Protein AF-0000000080637101 (afdb_homodimer)

Radius of gyration: 24.41 Å; Cα contacts (8 Å, |Δi|>4): 1165; chains: 2; bounding box: 48×76×60 Å

Secondary structure (DSSP, 8-state):
--GGGEEEEEEEEEEEETTEEEEEEEEEEEETT-EEEEE--TTSSHHHHHHHHTTSS--SB--EEETTEEGGGS-HHHHHHHEEEE-SS----S--BHHHHHHGGGGGGS-TTPPP-HHHHHHHHHHHHHTT-GGGTTSBGGGS-HHHHHHHHHHHHHHT--SEEEEESTTTT--HHHHHHHHHHHHHHHHHHT-EEEEE-S-HHHHHHH-SEEEEEETTEEEEEE-HHHH--HHHHHHHHS--EEEEE-TTT--EEEEEPPPTT-/--GGGEEEEEEEEEEEETTEEEEEEEEEEEETT-EEEEE--TTSSHHHHHHHHTTSS--SSS-EEETTEEGGGS-HHHHHHHEEEE-SS----S--BHHHHHHGGGGGGS-TTPPP-HHHHHHHHHHHHHTT-GGGTTSBGGGS-HHHHHHHHHHHHHHT--SEEEEESTTTT--HHHHHHHHHHHHHHHHHHT-EEEEE-S-HHHHHHH-SEEEEEETTEEEEEE-HHHH--HHHHHHHHS--EEEEE-TTT--EEEEEPPPTT-

Solvent-accessible surface area (backbone atoms only — not comparable to full-atom values): 27540 Å² total; per-residue (Å²): 124,71,77,90,41,42,32,34,39,32,45,44,29,24,35,62,60,86,94,40,74,33,30,54,52,30,67,50,71,28,32,54,32,30,36,32,23,35,37,45,39,84,82,15,29,67,65,58,56,55,34,37,72,71,58,76,36,82,52,76,41,81,38,43,27,48,69,78,36,51,51,88,79,46,52,72,52,57,45,45,38,35,40,21,70,40,60,61,74,83,81,73,94,58,79,41,31,43,46,58,54,19,47,56,26,38,51,55,76,44,54,99,84,47,72,84,46,74,64,51,54,47,34,35,49,52,22,24,52,70,58,68,43,53,92,53,25,79,43,35,60,88,74,52,54,72,68,54,47,52,36,43,52,49,17,12,31,50,24,29,59,29,46,28,37,39,27,35,31,74,46,66,98,47,37,64,28,53,31,45,48,53,51,39,48,51,49,46,47,16,55,76,68,42,18,11,26,46,31,35,41,75,49,65,50,59,38,32,66,62,27,60,29,37,38,31,28,48,80,11,26,72,76,46,72,34,38,36,72,72,55,64,37,47,67,54,44,28,70,56,44,67,30,55,47,46,72,44,64,35,90,83,83,55,40,44,34,67,45,76,52,77,49,94,82,115,124,70,76,90,42,43,33,33,38,34,39,43,31,21,36,62,61,84,94,40,74,34,30,54,52,30,68,50,70,27,32,53,31,30,37,32,24,36,39,47,39,84,80,14,29,64,67,58,55,56,36,38,72,71,60,75,38,81,58,77,42,60,52,48,24,49,66,79,36,50,52,89,80,46,51,70,54,58,42,45,38,37,40,21,71,39,62,64,75,85,81,72,95,58,79,41,30,43,46,58,55,18,47,55,27,39,50,55,76,44,54,99,84,46,72,85,48,73,65,50,54,47,34,33,50,50,22,24,51,70,58,68,43,54,90,53,24,80,42,35,59,88,74,52,54,72,68,55,48,51,37,43,52,49,17,12,30,51,24,30,58,30,46,26,38,38,28,35,33,74,46,67,97,47,37,64,30,52,30,44,49,52,53,39,48,51,48,46,47,16,54,75,69,43,18,10,27,45,32,38,41,77,49,65,50,61,38,30,65,63,27,59,29,36,38,32,28,47,80,10,26,70,76,46,71,35,37,36,73,71,55,65,37,48,68,53,43,28,69,56,46,68,29,54,47,46,74,42,63,36,90,82,81,54,40,43,35,69,46,76,54,77,48,96,82,115

Foldseek 3Di:
DPPQFWFKWDFQWWDDDPPATQAGGAIDIWGFLFEEEEDFDPSLCQVVVLCCLLVVDPTPDFDMDGSRHGPVVDDNLRSLLAEFEAAPDDDDPDFDFLLVLLLVLCVSVADPPRDDDPLLVVLSCVLCVLLPCNVRRRGTLVPDDPLSNLSSSSSSSSSSVHQEYEEEASCPPHDPVSSLSSLVSVSVSSNVSRHIYYYYHPDLQSCQVRGQKYFYGGSNYTPDIGGQVVCQDQVNCCVRPVWGWDWDQDPPPRTIDIDTDDDPPD/DPPQFWQKWDFQWWDDDPPATQAGGAIDIWGFLFEEEEDFDPSLCQVVVLCVLLVVDPTPDDAIDGSRHGPVVDDNLRSLLAEFEAAPDDDDPDFDFLLVLLLVLCVSVADPPRDQDPLLVVLSCVLCVLLPCNVRRRGTPVPDDPLSNLSSSSSSSSSSVHQEYEEEASCPPHDPVSSLSVLVSVSVCSNVSRHIYYYYHPDLQSCQVRGQKYFYGGSNYTPDIGGQVVCQDQVNCCVRPVWGWDWDQDPPPRTIDIDTDDDPPD

Nearest PDB structures (foldseek):
  4g1u-assembly1_D  TM=9.308E-01  e=8.105E-26  Yersinia pestis
  7lb8-assembly1_C  TM=9.296E-01  e=2.943E-20  Escherichia coli K-12
  6xgz-assembly2_C  TM=8.551E-01  e=2.776E-20  Escherichia coli LAU-EC10
  6xgz-assembly4_G  TM=8.607E-01  e=5.266E-20  Escherichia coli LAU-EC10
  6xgz-assembly3_E  TM=8.518E-01  e=2.534E-19  Escherichia coli LAU-EC10

Structure (mmCIF, N/CA/C/O backbone):
data_AF-0000000080637101-model_v1
#
loop_
_entity.id
_entity.type
_entity.pdbx_description
1 polymer 'ABC transporter related protein'
#
loop_
_atom_site.group_PDB
_atom_site.id
_atom_site.type_symbol
_atom_site.label_atom_id
_atom_site.label_alt_id
_atom_site.label_comp_id
_atom_site.label_asym_id
_atom_site.label_entity_id
_atom_site.label_seq_id
_atom_site.pdbx_PDB_ins_code
_atom_site.Cartn_x
_atom_site.Cartn_y
_atom_site.Cartn_z
_atom_site.occupancy
_atom_site.B_iso_or_equiv
_atom_site.auth_seq_id
_atom_site.auth_comp_id
_atom_site.auth_asym_id
_atom_site.auth_atom_id
_atom_site.pdbx_PDB_model_num
ATOM 1 N N . MET A 1 1 ? 16.172 -32.938 -4.277 1 41.53 1 MET A N 1
ATOM 2 C CA . MET A 1 1 ? 14.789 -32.5 -4.441 1 41.53 1 MET A CA 1
ATOM 3 C C . MET A 1 1 ? 14.156 -33.156 -5.668 1 41.53 1 MET A C 1
ATOM 5 O O . MET A 1 1 ? 14.781 -33.219 -6.727 1 41.53 1 MET A O 1
ATOM 9 N N . ALA A 1 2 ? 13.297 -33.938 -5.688 1 49.66 2 ALA A N 1
ATOM 10 C CA . ALA A 1 2 ? 12.859 -34.688 -6.871 1 49.66 2 ALA A CA 1
ATOM 11 C C . ALA A 1 2 ? 12.477 -33.719 -7.996 1 49.66 2 ALA A C 1
ATOM 13 O O . ALA A 1 2 ? 11.773 -32.719 -7.77 1 49.66 2 ALA A O 1
ATOM 14 N N . GLN A 1 3 ? 13.297 -33.5 -8.984 1 52.84 3 GLN A N 1
ATOM 15 C CA . GLN A 1 3 ? 13.125 -32.719 -10.203 1 52.84 3 GLN A CA 1
ATOM 16 C C . GLN A 1 3 ? 11.648 -32.562 -10.562 1 52.84 3 GLN A C 1
ATOM 18 O O . GLN A 1 3 ? 11.234 -31.531 -11.078 1 52.84 3 GLN A O 1
ATOM 23 N N . ASP A 1 4 ? 10.789 -33.562 -10.188 1 63.91 4 ASP A N 1
ATOM 24 C CA . ASP A 1 4 ? 9.406 -33.656 -10.641 1 63.91 4 ASP A CA 1
ATOM 25 C C . ASP A 1 4 ? 8.484 -32.75 -9.828 1 63.91 4 ASP A C 1
ATOM 27 O O . ASP A 1 4 ? 7.355 -32.5 -10.234 1 63.91 4 ASP A O 1
ATOM 31 N N . GLU A 1 5 ? 9.117 -31.906 -8.844 1 88.25 5 GLU A N 1
ATOM 32 C CA . GLU A 1 5 ? 8.227 -31.141 -7.969 1 88.25 5 GLU A CA 1
ATOM 33 C C . GLU A 1 5 ? 8.352 -29.641 -8.227 1 88.25 5 GLU A C 1
ATOM 35 O O . GLU A 1 5 ? 7.422 -28.891 -7.934 1 88.25 5 GLU A O 1
ATOM 40 N N . VAL A 1 6 ? 9.367 -29.297 -8.992 1 94.56 6 VAL A N 1
ATOM 41 C CA . VAL A 1 6 ? 9.609 -27.875 -9.25 1 94.56 6 VAL A CA 1
ATOM 42 C C . VAL A 1 6 ? 8.898 -27.453 -10.539 1 94.56 6 VAL A C 1
ATOM 44 O O . VAL A 1 6 ? 9.18 -28 -11.609 1 94.56 6 VAL A O 1
ATOM 47 N N . VAL A 1 7 ? 8.047 -26.516 -10.414 1 96 7 VAL A N 1
ATOM 48 C CA . VAL A 1 7 ? 7.254 -26.109 -11.578 1 96 7 VAL A CA 1
ATOM 49 C C . VAL A 1 7 ? 7.832 -24.844 -12.188 1 96 7 VAL A C 1
ATOM 51 O O . VAL A 1 7 ? 7.543 -24.516 -13.344 1 96 7 VAL A O 1
ATOM 54 N N . LEU A 1 8 ? 8.555 -24.109 -11.445 1 94.69 8 LEU A N 1
ATOM 55 C CA . LEU A 1 8 ? 9.273 -22.938 -11.93 1 94.69 8 LEU A CA 1
ATOM 56 C C . LEU A 1 8 ? 10.719 -22.938 -11.422 1 94.69 8 LEU A C 1
ATOM 58 O O . LEU A 1 8 ? 10.961 -23.141 -10.234 1 94.69 8 LEU A O 1
ATOM 62 N N . ARG A 1 9 ? 11.641 -22.781 -12.375 1 92.94 9 ARG A N 1
ATOM 63 C CA . ARG A 1 9 ? 13.055 -22.734 -12.016 1 92.94 9 ARG A CA 1
ATOM 64 C C . ARG A 1 9 ? 13.781 -21.625 -12.766 1 92.94 9 ARG A C 1
ATOM 66 O O . ARG A 1 9 ? 13.75 -21.594 -14 1 92.94 9 ARG A O 1
ATOM 73 N N . CYS A 1 10 ? 14.297 -20.703 -12.039 1 90.12 10 CYS A N 1
ATOM 74 C CA . CYS A 1 10 ? 15.172 -19.656 -12.562 1 90.12 10 CYS A CA 1
ATOM 75 C C . CYS A 1 10 ? 16.594 -19.812 -12.039 1 90.12 10 CYS A C 1
ATOM 77 O O . CYS A 1 10 ? 16.797 -19.938 -10.828 1 90.12 10 CYS A O 1
ATOM 79 N N . GLU A 1 11 ? 17.516 -19.844 -12.961 1 88.19 11 GLU A N 1
ATOM 80 C CA . GLU A 1 11 ? 18.922 -20 -12.578 1 88.19 11 GLU A CA 1
ATOM 81 C C . GLU A 1 11 ? 19.781 -18.891 -13.172 1 88.19 11 GLU A C 1
ATOM 83 O O . GLU A 1 11 ? 19.953 -18.812 -14.391 1 88.19 11 GLU A O 1
ATOM 88 N N . GLY A 1 12 ? 20.328 -18.141 -12.203 1 84.94 12 GLY A N 1
ATOM 89 C CA . GLY A 1 12 ? 21.281 -17.125 -12.633 1 84.94 12 GLY A CA 1
ATOM 90 C C . GLY A 1 12 ? 20.672 -16.109 -13.578 1 84.94 12 GLY A C 1
ATOM 91 O O . GLY A 1 12 ? 21.297 -15.734 -14.578 1 84.94 12 GLY A O 1
ATOM 92 N N . VAL A 1 13 ? 19.5 -15.742 -13.328 1 82.5 13 VAL A N 1
ATOM 93 C CA . VAL A 1 13 ? 18.797 -14.852 -14.242 1 82.5 13 VAL A CA 1
ATOM 94 C C . VAL A 1 13 ? 19.281 -13.422 -14.047 1 82.5 13 VAL A C 1
ATOM 96 O O . VAL A 1 13 ? 19.406 -12.953 -12.906 1 82.5 13 VAL A O 1
ATOM 99 N N . GLY A 1 14 ? 19.609 -12.82 -15.133 1 81.62 14 GLY A N 1
ATOM 100 C CA . GLY A 1 14 ? 20 -11.422 -15.133 1 81.62 14 GLY A CA 1
ATOM 101 C C . GLY A 1 14 ? 19.188 -10.57 -16.094 1 81.62 14 GLY A C 1
ATOM 102 O O . GLY A 1 14 ? 18.641 -11.078 -17.062 1 81.62 14 GLY A O 1
ATOM 103 N N . ALA A 1 15 ? 19.016 -9.367 -15.727 1 80.56 15 ALA A N 1
ATOM 104 C CA . ALA A 1 15 ? 18.281 -8.438 -16.594 1 80.56 15 ALA A CA 1
ATOM 105 C C . ALA A 1 15 ? 18.797 -7.012 -16.422 1 80.56 15 ALA A C 1
ATOM 107 O O . ALA A 1 15 ? 19.172 -6.613 -15.312 1 80.56 15 ALA A O 1
ATOM 108 N N . SER A 1 16 ? 18.875 -6.387 -17.531 1 78.62 16 SER A N 1
ATOM 109 C CA . SER A 1 16 ? 19.25 -4.977 -17.5 1 78.62 16 SER A CA 1
ATOM 110 C C . SER A 1 16 ? 18.141 -4.105 -18.109 1 78.62 16 SER A C 1
ATOM 112 O O . SER A 1 16 ? 17.438 -4.535 -19.016 1 78.62 16 SER A O 1
ATOM 114 N N . LEU A 1 17 ? 17.781 -3.049 -17.5 1 72 17 LEU A N 1
ATOM 115 C CA . LEU A 1 17 ? 16.953 -2 -18.062 1 72 17 LEU A CA 1
ATOM 116 C C . LEU A 1 17 ? 17.781 -0.781 -18.438 1 72 17 LEU A C 1
ATOM 118 O O . LEU A 1 17 ? 18.266 -0.063 -17.562 1 72 17 LEU A O 1
ATOM 122 N N . GLY A 1 18 ? 17.938 -0.542 -19.688 1 70.5 18 GLY A N 1
ATOM 123 C CA . GLY A 1 18 ? 18.906 0.451 -20.125 1 70.5 18 GLY A CA 1
ATOM 124 C C . GLY A 1 18 ? 20.328 0.139 -19.672 1 70.5 18 GLY A C 1
ATOM 125 O O . GLY A 1 18 ? 20.828 -0.954 -19.922 1 70.5 18 GLY A O 1
ATOM 126 N N . ASP A 1 19 ? 20.875 1.138 -18.984 1 72.94 19 ASP A N 1
ATOM 127 C CA . ASP A 1 19 ? 22.25 1.005 -18.547 1 72.94 19 ASP A CA 1
ATOM 128 C C . ASP A 1 19 ? 22.328 0.484 -17.109 1 72.94 19 ASP A C 1
ATOM 130 O O . ASP A 1 19 ? 23.422 0.335 -16.562 1 72.94 19 ASP A O 1
ATOM 134 N N . ARG A 1 20 ? 21.203 0.073 -16.625 1 78.06 20 ARG A N 1
ATOM 135 C CA . ARG A 1 20 ? 21.203 -0.319 -15.219 1 78.06 20 ARG A CA 1
ATOM 136 C C . ARG A 1 20 ? 20.891 -1.805 -15.07 1 78.06 20 ARG A C 1
ATOM 138 O O . ARG A 1 20 ? 19.906 -2.297 -15.625 1 78.06 20 ARG A O 1
ATOM 145 N N . ARG A 1 21 ? 21.812 -2.521 -14.422 1 81.62 21 ARG A N 1
ATOM 146 C CA . ARG A 1 21 ? 21.578 -3.92 -14.086 1 81.62 21 ARG A CA 1
ATOM 147 C C . ARG A 1 21 ? 20.531 -4.047 -12.977 1 81.62 21 ARG A C 1
ATOM 149 O O . ARG A 1 21 ? 20.75 -3.586 -11.852 1 81.62 21 ARG A O 1
ATOM 156 N N . VAL A 1 22 ? 19.391 -4.656 -13.312 1 82.88 22 VAL A N 1
ATOM 157 C CA . VAL A 1 22 ? 18.266 -4.703 -12.383 1 82.88 22 VAL A CA 1
ATOM 158 C C . VAL A 1 22 ? 18.234 -6.051 -11.672 1 82.88 22 VAL A C 1
ATOM 160 O O . VAL A 1 22 ? 17.828 -6.141 -10.508 1 82.88 22 VAL A O 1
ATOM 163 N N . LEU A 1 23 ? 18.641 -7.066 -12.367 1 85.88 23 LEU A N 1
ATOM 164 C CA . LEU A 1 23 ? 18.812 -8.391 -11.781 1 85.88 23 LEU A CA 1
ATOM 165 C C . LEU A 1 23 ? 20.203 -8.938 -12.062 1 85.88 23 LEU A C 1
ATOM 167 O O . LEU A 1 23 ? 20.719 -8.797 -13.172 1 85.88 23 LEU A O 1
ATOM 171 N N . ASP A 1 24 ? 20.812 -9.523 -11.039 1 87.75 24 ASP A N 1
ATOM 172 C CA . ASP A 1 24 ? 22.172 -10.031 -11.133 1 87.75 24 ASP A CA 1
ATOM 173 C C . ASP A 1 24 ? 22.25 -11.477 -10.641 1 87.75 24 ASP A C 1
ATOM 175 O O . ASP A 1 24 ? 22.5 -11.727 -9.461 1 87.75 24 ASP A O 1
ATOM 179 N N . ALA A 1 25 ? 22.078 -12.43 -11.602 1 85 25 ALA A N 1
ATOM 180 C CA . ALA A 1 25 ? 22.234 -13.867 -11.375 1 85 25 ALA A CA 1
ATOM 181 C C . ALA A 1 25 ? 21.281 -14.367 -10.289 1 85 25 ALA A C 1
ATOM 183 O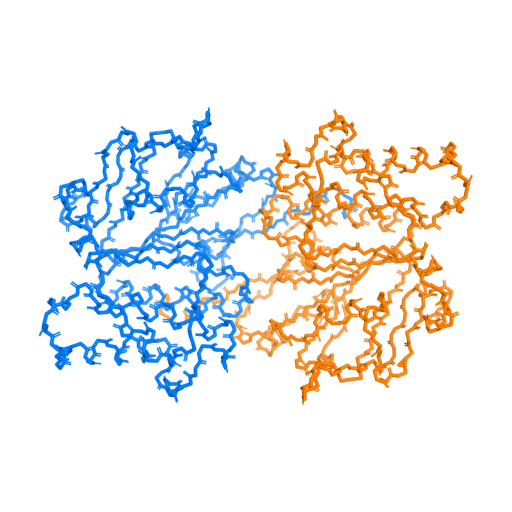 O . ALA A 1 25 ? 21.703 -15.023 -9.336 1 85 25 ALA A O 1
ATOM 184 N N . VAL A 1 26 ? 20.016 -14.008 -10.453 1 88.06 26 VAL A N 1
ATOM 185 C CA . VAL A 1 26 ? 19.031 -14.359 -9.453 1 88.06 26 VAL A CA 1
ATOM 186 C C . VAL A 1 26 ? 18.531 -15.789 -9.688 1 88.06 26 VAL A C 1
ATOM 188 O O . VAL A 1 26 ? 18.281 -16.172 -10.828 1 88.06 26 VAL A O 1
ATOM 191 N N . GLY A 1 27 ? 18.469 -16.594 -8.609 1 90.81 27 GLY A N 1
ATOM 192 C CA . GLY A 1 27 ? 17.906 -17.922 -8.641 1 90.81 27 GLY A CA 1
ATOM 193 C C . GLY A 1 27 ? 16.672 -18.078 -7.77 1 90.81 27 GLY A C 1
ATOM 194 O O . GLY A 1 27 ? 16.641 -17.609 -6.633 1 90.81 27 GLY A O 1
ATOM 195 N N . VAL A 1 28 ? 15.648 -18.594 -8.414 1 93 28 VAL A N 1
ATOM 196 C CA . VAL A 1 28 ? 14.414 -18.859 -7.676 1 93 28 VAL A CA 1
ATOM 197 C C . VAL A 1 28 ? 13.734 -20.109 -8.227 1 93 28 VAL A C 1
ATOM 199 O O . VAL A 1 28 ? 13.82 -20.391 -9.422 1 93 28 VAL A O 1
ATOM 202 N N . TRP A 1 29 ? 13.133 -20.844 -7.348 1 95.12 29 TRP A N 1
ATOM 203 C CA . TRP A 1 29 ? 12.344 -22 -7.773 1 95.12 29 TRP A CA 1
ATOM 204 C C . TRP A 1 29 ? 11.031 -22.078 -7 1 95.12 29 TRP A C 1
ATOM 206 O O . TRP A 1 29 ? 10.914 -21.516 -5.91 1 95.12 29 TRP A O 1
ATOM 216 N N . VAL A 1 30 ? 10.086 -22.688 -7.555 1 97.12 30 VAL A N 1
ATOM 217 C CA . VAL A 1 30 ? 8.773 -22.891 -6.953 1 97.12 30 VAL A CA 1
ATOM 218 C C . VAL A 1 30 ? 8.336 -24.344 -7.16 1 97.12 30 VAL A C 1
ATOM 220 O O . VAL A 1 30 ? 8.422 -24.875 -8.273 1 97.12 30 VAL A O 1
ATOM 223 N N . LYS A 1 31 ? 7.918 -25 -6.117 1 97.62 31 LYS A N 1
ATOM 224 C CA . LYS A 1 31 ? 7.391 -26.359 -6.195 1 97.62 31 LYS A CA 1
ATOM 225 C C . LYS A 1 31 ? 5.875 -26.344 -6.387 1 97.62 31 LYS A C 1
ATOM 227 O O . LYS A 1 31 ? 5.227 -25.328 -6.188 1 97.62 31 LYS A O 1
ATOM 232 N N . ARG A 1 32 ? 5.375 -27.5 -6.805 1 96.88 32 ARG A N 1
ATOM 233 C CA . ARG A 1 32 ? 3.93 -27.688 -6.875 1 96.88 32 ARG A CA 1
ATOM 234 C C . ARG A 1 32 ? 3.279 -27.438 -5.516 1 96.88 32 ARG A C 1
ATOM 236 O O . ARG A 1 32 ? 3.777 -27.891 -4.488 1 96.88 32 ARG A O 1
ATOM 243 N N . GLY A 1 33 ? 2.24 -26.578 -5.57 1 96.75 33 GLY A N 1
ATOM 244 C CA . GLY A 1 33 ? 1.458 -26.344 -4.371 1 96.75 33 GLY A CA 1
ATOM 245 C C . GLY A 1 33 ? 2.125 -25.375 -3.412 1 96.75 33 GLY A C 1
ATOM 246 O O . GLY A 1 33 ? 1.603 -25.109 -2.328 1 96.75 33 GLY A O 1
ATOM 247 N N . GLU A 1 34 ? 3.256 -24.844 -3.812 1 97.56 34 GLU A N 1
ATOM 248 C CA . GLU A 1 34 ? 4.039 -23.969 -2.951 1 97.56 34 GLU A CA 1
ATOM 249 C C . GLU A 1 34 ? 3.787 -22.5 -3.285 1 97.56 34 GLU A C 1
ATOM 251 O O . GLU A 1 34 ? 3.688 -22.125 -4.457 1 97.56 34 GLU A O 1
ATOM 256 N N . VAL A 1 35 ? 3.648 -21.688 -2.297 1 97.81 35 VAL A N 1
ATOM 257 C CA . VAL A 1 35 ? 3.609 -20.234 -2.467 1 97.81 35 VAL A CA 1
ATOM 258 C C . VAL A 1 35 ? 4.949 -19.625 -2.047 1 97.81 35 VAL A C 1
ATOM 260 O O . VAL A 1 35 ? 5.305 -19.656 -0.866 1 97.81 35 VAL A O 1
ATOM 263 N N . VAL A 1 36 ? 5.668 -19.125 -3.025 1 98.31 36 VAL A N 1
ATOM 264 C CA . VAL A 1 36 ? 6.93 -18.438 -2.764 1 98.31 36 VAL A CA 1
ATOM 265 C C . VAL A 1 36 ? 6.734 -16.922 -2.861 1 98.31 36 VAL A C 1
ATOM 267 O O . VAL A 1 36 ? 6.199 -16.422 -3.852 1 98.31 36 VAL A O 1
ATOM 270 N N . GLY A 1 37 ? 7.098 -16.234 -1.813 1 98.12 37 GLY A N 1
ATOM 271 C CA . GLY A 1 37 ? 7.016 -14.789 -1.797 1 98.12 37 GLY A CA 1
ATOM 272 C C . GLY A 1 37 ? 8.352 -14.109 -2.055 1 98.12 37 GLY A C 1
ATOM 273 O O . GLY A 1 37 ? 9.391 -14.586 -1.592 1 98.12 37 GLY A O 1
ATOM 274 N N . VAL A 1 38 ? 8.312 -13.062 -2.791 1 97.31 38 VAL A N 1
ATOM 275 C CA . VAL A 1 38 ? 9.492 -12.242 -3.031 1 97.31 38 VAL A CA 1
ATOM 276 C C . VAL A 1 38 ? 9.383 -10.938 -2.244 1 97.31 38 VAL A C 1
ATOM 278 O O . VAL A 1 38 ? 8.398 -10.203 -2.373 1 97.31 38 VAL A O 1
ATOM 281 N N . LEU A 1 39 ? 10.359 -10.68 -1.41 1 96.75 39 LEU A N 1
ATOM 282 C CA . LEU A 1 39 ? 10.453 -9.453 -0.632 1 96.75 39 LEU A CA 1
ATOM 283 C C . LEU A 1 39 ? 11.633 -8.609 -1.091 1 96.75 39 LEU A C 1
ATOM 285 O O . LEU A 1 39 ? 12.641 -9.148 -1.569 1 96.75 39 LEU A O 1
ATOM 289 N N . GLY A 1 40 ? 11.547 -7.391 -0.942 1 94.56 40 GLY A N 1
ATOM 290 C CA . GLY A 1 40 ? 12.602 -6.445 -1.282 1 94.56 40 GLY A CA 1
ATOM 291 C C . GLY A 1 40 ? 12.102 -5.02 -1.417 1 94.56 40 GLY A C 1
ATOM 292 O O . GLY A 1 40 ? 10.906 -4.789 -1.6 1 94.56 40 GLY A O 1
ATOM 293 N N . PRO A 1 41 ? 12.969 -4.098 -1.283 1 92.25 41 PRO A N 1
ATOM 294 C CA . PRO A 1 41 ? 12.578 -2.693 -1.426 1 92.25 41 PRO A CA 1
ATOM 295 C C . PRO A 1 41 ? 12.133 -2.346 -2.846 1 92.25 41 PRO A C 1
ATOM 297 O O . PRO A 1 41 ? 12.18 -3.197 -3.736 1 92.25 41 PRO A O 1
ATOM 300 N N . ASN A 1 42 ? 11.594 -1.156 -2.979 1 85.25 42 ASN A N 1
ATOM 301 C CA . ASN A 1 42 ? 11.234 -0.681 -4.312 1 85.25 42 ASN A CA 1
ATOM 302 C C . ASN A 1 42 ? 12.445 -0.652 -5.238 1 85.25 42 ASN A C 1
ATOM 304 O O . ASN A 1 42 ? 13.531 -0.245 -4.832 1 85.25 42 ASN A O 1
ATOM 308 N N . GLY A 1 43 ? 12.312 -1.126 -6.398 1 83.5 43 GLY A N 1
ATOM 309 C CA . GLY A 1 43 ? 13.391 -1.13 -7.371 1 83.5 43 GLY A CA 1
ATOM 310 C C . GLY A 1 43 ? 14.312 -2.328 -7.23 1 83.5 43 GLY A C 1
ATOM 311 O O . GLY A 1 43 ? 15.32 -2.432 -7.941 1 83.5 43 GLY A O 1
ATOM 312 N N . ALA A 1 44 ? 14 -3.238 -6.379 1 87.31 44 ALA A N 1
ATOM 313 C CA . ALA A 1 44 ? 14.875 -4.375 -6.113 1 87.31 44 ALA A CA 1
ATOM 314 C C . ALA A 1 44 ? 14.867 -5.359 -7.281 1 87.31 44 ALA A C 1
ATOM 316 O O . ALA A 1 44 ? 15.695 -6.266 -7.344 1 87.31 44 ALA A O 1
ATOM 317 N N . GLY A 1 45 ? 13.922 -5.238 -8.195 1 86.69 45 GLY A N 1
ATOM 318 C CA . GLY A 1 45 ? 13.852 -6.125 -9.344 1 86.69 45 GLY A CA 1
ATOM 319 C C . GLY A 1 45 ? 12.734 -7.148 -9.242 1 86.69 45 GLY A C 1
ATOM 320 O O . GLY A 1 45 ? 12.672 -8.094 -10.031 1 86.69 45 GLY A O 1
ATOM 321 N N . LYS A 1 46 ? 11.891 -6.996 -8.273 1 90.12 46 LYS A N 1
ATOM 322 C CA . LYS A 1 46 ? 10.836 -7.973 -8.023 1 90.12 46 LYS A CA 1
ATOM 323 C C . LYS A 1 46 ? 9.945 -8.156 -9.25 1 90.12 46 LYS A C 1
ATOM 325 O O . LYS A 1 46 ? 9.773 -9.273 -9.742 1 90.12 46 LYS A O 1
ATOM 330 N N . SER A 1 47 ? 9.406 -7.008 -9.805 1 86.31 47 SER A N 1
ATOM 331 C CA . SER A 1 47 ? 8.523 -7.059 -10.961 1 86.31 47 SER A CA 1
ATOM 332 C C . SER A 1 47 ? 9.273 -7.535 -12.203 1 86.31 47 SER A C 1
ATOM 334 O O . SER A 1 47 ? 8.719 -8.266 -13.023 1 86.31 47 SER A O 1
ATOM 336 N N . THR A 1 48 ? 10.516 -7.16 -12.336 1 84 48 THR A N 1
ATOM 337 C CA . THR A 1 48 ? 11.344 -7.582 -13.461 1 84 48 THR A CA 1
ATOM 338 C C . THR A 1 48 ? 11.523 -9.094 -13.469 1 84 48 THR A C 1
ATOM 340 O O . THR A 1 48 ? 11.469 -9.734 -14.523 1 84 48 THR A O 1
ATOM 343 N N . LEU A 1 49 ? 11.672 -9.617 -12.258 1 86.12 49 LEU A N 1
ATOM 344 C CA . LEU A 1 49 ? 11.82 -11.062 -12.125 1 86.12 49 LEU A CA 1
ATOM 345 C C . LEU A 1 49 ? 10.578 -11.789 -12.641 1 86.12 49 LEU A C 1
ATOM 347 O O . LEU A 1 49 ? 10.688 -12.75 -13.398 1 86.12 49 LEU A O 1
ATOM 351 N N . LEU A 1 50 ? 9.391 -11.305 -12.297 1 86.44 50 LEU A N 1
ATOM 352 C CA . LEU A 1 50 ? 8.141 -11.93 -12.734 1 86.44 50 LEU A CA 1
ATOM 353 C C . LEU A 1 50 ? 7.969 -11.781 -14.242 1 86.44 50 LEU A C 1
ATOM 355 O O . LEU A 1 50 ? 7.582 -12.742 -14.922 1 86.44 50 LEU A O 1
ATOM 359 N N . ARG A 1 51 ? 8.352 -10.672 -14.75 1 82.62 51 ARG A N 1
ATOM 360 C CA . ARG A 1 51 ? 8.141 -10.375 -16.156 1 82.62 51 ARG A CA 1
ATOM 361 C C . ARG A 1 51 ? 9.094 -11.18 -17.047 1 82.62 51 ARG A C 1
ATOM 363 O O . ARG A 1 51 ? 8.789 -11.453 -18.203 1 82.62 51 ARG A O 1
ATOM 370 N N . LEU A 1 52 ? 10.188 -11.547 -16.484 1 77.56 52 LEU A N 1
ATOM 371 C CA . LEU A 1 52 ? 11.133 -12.383 -17.234 1 77.56 52 LEU A CA 1
ATOM 372 C C . LEU A 1 52 ? 10.547 -13.773 -17.453 1 77.56 52 LEU A C 1
ATOM 374 O O . LEU A 1 52 ? 10.742 -14.367 -18.516 1 77.56 52 LEU A O 1
ATOM 378 N N . VAL A 1 53 ? 9.844 -14.211 -16.484 1 78 53 VAL A N 1
ATOM 379 C CA . VAL A 1 53 ? 9.273 -15.547 -16.578 1 78 53 VAL A CA 1
ATOM 380 C C . VAL A 1 53 ? 8.203 -15.578 -17.672 1 78 53 VAL A C 1
ATOM 382 O O . VAL A 1 53 ? 8.125 -16.531 -18.453 1 78 53 VAL A O 1
ATOM 385 N N . VAL A 1 54 ? 7.453 -14.477 -17.75 1 71.94 54 VAL A N 1
ATOM 386 C CA . VAL A 1 54 ? 6.359 -14.484 -18.719 1 71.94 54 VAL A CA 1
ATOM 387 C C . VAL A 1 54 ? 6.84 -13.906 -20.047 1 71.94 54 VAL A C 1
ATOM 389 O O . VAL A 1 54 ? 6.039 -13.656 -20.953 1 71.94 54 VAL A O 1
ATOM 392 N N . ARG A 1 55 ? 8.141 -13.883 -20.203 1 64.44 55 ARG A N 1
ATOM 393 C CA . ARG A 1 55 ? 8.836 -13.523 -21.438 1 64.44 55 ARG A CA 1
ATOM 394 C C . ARG A 1 55 ? 8.383 -12.156 -21.938 1 64.44 55 ARG A C 1
ATOM 396 O O . ARG A 1 55 ? 8.32 -11.922 -23.156 1 64.44 55 ARG A O 1
ATOM 403 N N . VAL A 1 56 ? 7.895 -11.484 -21.078 1 58.31 56 VAL A N 1
ATOM 404 C CA . VAL A 1 56 ? 7.68 -10.094 -21.469 1 58.31 56 VAL A CA 1
ATOM 405 C C . VAL A 1 56 ? 9.023 -9.391 -21.625 1 58.31 56 VAL A C 1
ATOM 407 O O . VAL A 1 56 ? 9.156 -8.469 -22.438 1 58.31 56 VAL A O 1
ATOM 410 N N . LEU A 1 57 ? 9.969 -9.922 -20.938 1 58.03 57 LEU A N 1
ATOM 411 C CA . LEU A 1 57 ? 11.344 -9.445 -21.062 1 58.03 57 LEU A CA 1
ATOM 412 C C . LEU A 1 57 ? 12.289 -10.594 -21.422 1 58.03 57 LEU A C 1
ATOM 414 O O . LEU A 1 57 ? 12.117 -11.719 -20.938 1 58.03 57 LEU A O 1
ATOM 418 N N . GLU A 1 58 ? 13.109 -10.391 -22.375 1 61.81 58 GLU A N 1
ATOM 419 C CA . GLU A 1 58 ? 14.094 -11.414 -22.719 1 61.81 58 GLU A CA 1
ATOM 420 C C . GLU A 1 58 ? 15.289 -11.383 -21.766 1 61.81 58 GLU A C 1
ATOM 422 O O . GLU A 1 58 ? 15.891 -10.328 -21.578 1 61.81 58 GLU A O 1
ATOM 427 N N . PRO A 1 59 ? 15.453 -12.477 -20.938 1 59.16 59 PRO A N 1
ATOM 428 C CA . PRO A 1 59 ? 16.609 -12.508 -20.031 1 59.16 59 PRO A CA 1
ATOM 429 C C . PRO A 1 59 ? 17.938 -12.555 -20.766 1 59.16 59 PRO A C 1
ATOM 431 O O . PRO A 1 59 ? 17.984 -12.984 -21.922 1 59.16 59 PRO A O 1
ATOM 434 N N . GLU A 1 60 ? 18.891 -11.758 -20.25 1 59.53 60 GLU A N 1
ATOM 435 C CA . GLU A 1 60 ? 20.234 -11.859 -20.812 1 59.53 60 GLU A CA 1
ATOM 436 C C . GLU A 1 60 ? 20.812 -13.258 -20.594 1 59.53 60 GLU A C 1
ATOM 438 O O . GLU A 1 60 ? 21.531 -13.781 -21.453 1 59.53 60 GLU A O 1
ATOM 443 N N . VAL A 1 61 ? 20.734 -13.805 -19.469 1 56.91 61 VAL A N 1
ATOM 444 C CA . VAL A 1 61 ? 21.266 -15.133 -19.172 1 56.91 61 VAL A CA 1
ATOM 445 C C . VAL A 1 61 ? 20.109 -16.094 -18.859 1 56.91 61 VAL A C 1
ATOM 447 O O . VAL A 1 61 ? 19.219 -15.75 -18.094 1 56.91 61 VAL A O 1
ATOM 450 N N . GLU A 1 62 ? 19.656 -16.984 -19.75 1 59.25 62 GLU A N 1
ATOM 451 C CA . GLU A 1 62 ? 18.453 -17.688 -20.156 1 59.25 62 GLU A CA 1
ATOM 452 C C . GLU A 1 62 ? 18.281 -18.984 -19.359 1 59.25 62 GLU A C 1
ATOM 454 O O . GLU A 1 62 ? 18.141 -20.062 -19.938 1 59.25 62 GLU A O 1
ATOM 459 N N . CYS A 1 63 ? 18.172 -18.766 -18.016 1 80.38 63 CYS A N 1
ATOM 460 C CA . CYS A 1 63 ? 17.922 -20.109 -17.5 1 80.38 63 CYS A CA 1
ATOM 461 C C . CYS A 1 63 ? 16.625 -20.141 -16.703 1 80.38 63 CYS A C 1
ATOM 463 O O . CYS A 1 63 ? 16.641 -20.297 -15.477 1 80.38 63 CYS A O 1
ATOM 465 N N . VAL A 1 64 ? 15.508 -19.969 -17.484 1 87.06 64 VAL A N 1
ATOM 466 C CA . VAL A 1 64 ? 14.211 -20.109 -16.828 1 87.06 64 VAL A CA 1
ATOM 467 C C . VAL A 1 64 ? 13.492 -21.344 -17.375 1 87.06 64 VAL A C 1
ATOM 469 O O . VAL A 1 64 ? 13.422 -21.547 -18.594 1 87.06 64 VAL A O 1
ATOM 472 N N . TRP A 1 65 ? 13.055 -22.188 -16.516 1 90.81 65 TRP A N 1
ATOM 473 C CA . TRP A 1 65 ? 12.305 -23.391 -16.875 1 90.81 65 TRP A CA 1
ATOM 474 C C . TRP A 1 65 ? 10.93 -23.391 -16.234 1 90.81 65 TRP A C 1
ATOM 476 O O . TRP A 1 65 ? 10.781 -23 -15.07 1 90.81 65 TRP A O 1
ATOM 486 N N . VAL A 1 66 ? 9.93 -23.719 -17 1 91.94 66 VAL A N 1
ATOM 487 C CA . VAL A 1 66 ? 8.578 -23.938 -16.5 1 91.94 66 VAL A CA 1
ATOM 488 C C . VAL A 1 66 ? 8.148 -25.375 -16.797 1 91.94 66 VAL A C 1
ATOM 490 O O . VAL A 1 66 ? 8.195 -25.828 -17.938 1 91.94 66 VAL A O 1
ATOM 493 N N . CYS A 1 67 ? 7.82 -26 -15.742 1 93.38 67 CYS A N 1
ATOM 494 C CA . CYS A 1 67 ? 7.453 -27.406 -15.852 1 93.38 67 CYS A CA 1
ATOM 495 C C . CYS A 1 67 ? 8.531 -28.203 -16.578 1 93.38 67 CYS A C 1
ATOM 497 O O . CYS A 1 67 ? 8.234 -28.984 -17.484 1 93.38 67 CYS A O 1
ATOM 499 N N . GLY A 1 68 ? 9.727 -27.859 -16.297 1 90.62 68 GLY A N 1
ATOM 500 C CA . GLY A 1 68 ? 10.852 -28.641 -16.781 1 90.62 68 GLY A CA 1
ATOM 501 C C . GLY A 1 68 ? 11.305 -28.219 -18.156 1 90.62 68 GLY A C 1
ATOM 502 O O . GLY A 1 68 ? 12.32 -28.719 -18.672 1 90.62 68 GLY A O 1
ATOM 503 N N . GLU A 1 69 ? 10.586 -27.375 -18.812 1 90.88 69 GLU A N 1
ATOM 504 C CA . GLU A 1 69 ? 10.93 -26.938 -20.156 1 90.88 69 GLU A CA 1
ATOM 505 C C . GLU A 1 69 ? 11.469 -25.516 -20.156 1 90.88 69 GLU A C 1
ATOM 507 O O . GLU A 1 69 ? 10.961 -24.656 -19.422 1 90.88 69 GLU A O 1
ATOM 512 N N . GLU A 1 70 ? 12.438 -25.328 -20.984 1 87.88 70 GLU A N 1
ATOM 513 C CA . GLU A 1 70 ? 12.992 -23.984 -21.094 1 87.88 70 GLU A CA 1
ATOM 514 C C . GLU A 1 70 ? 11.992 -23.016 -21.703 1 87.88 70 GLU A C 1
ATOM 516 O O . GLU A 1 70 ? 11.398 -23.297 -22.75 1 87.88 70 GLU A O 1
ATOM 521 N N . VAL A 1 71 ? 11.844 -21.922 -21.078 1 86.12 71 VAL A N 1
ATOM 522 C CA . VAL A 1 71 ? 10.852 -20.938 -21.516 1 86.12 71 VAL A CA 1
ATOM 523 C C . VAL A 1 71 ? 11.164 -20.469 -22.938 1 86.12 71 VAL A C 1
ATOM 525 O O . VAL A 1 71 ? 10.25 -20.234 -23.719 1 86.12 71 VAL A O 1
ATOM 528 N N . ARG A 1 72 ? 12.398 -20.375 -23.312 1 83.38 72 ARG A N 1
ATOM 529 C CA . ARG A 1 72 ? 12.812 -19.891 -24.641 1 83.38 72 ARG A CA 1
ATOM 530 C C . ARG A 1 72 ? 12.375 -20.859 -25.734 1 83.38 72 ARG A C 1
ATOM 532 O O . ARG A 1 72 ? 12.273 -20.469 -26.891 1 83.38 72 ARG A O 1
ATOM 539 N N . SER A 1 73 ? 12.164 -22.047 -25.391 1 86.12 73 SER A N 1
ATOM 540 C CA . SER A 1 73 ? 11.805 -23.062 -26.359 1 86.12 73 SER A CA 1
ATOM 541 C C . SER A 1 73 ? 10.289 -23.156 -26.531 1 86.12 73 SER A C 1
ATOM 543 O O . SER A 1 73 ? 9.797 -23.859 -27.422 1 86.12 73 SER A O 1
ATOM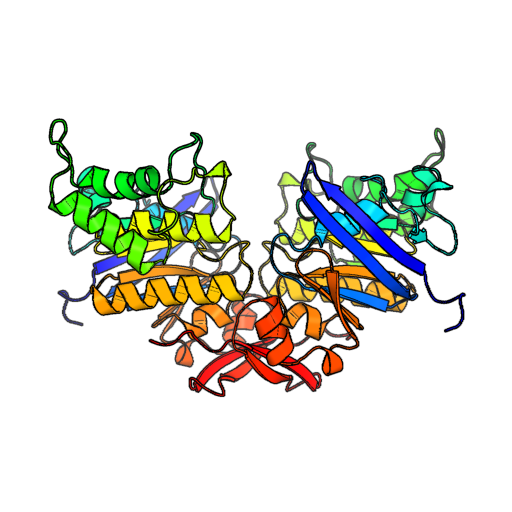 545 N N . LEU A 1 74 ? 9.594 -22.422 -25.703 1 88 74 LEU A N 1
ATOM 546 C CA . LEU A 1 74 ? 8.133 -22.5 -25.719 1 88 74 LEU A CA 1
ATOM 547 C C . LEU A 1 74 ? 7.531 -21.344 -26.5 1 88 74 LEU A C 1
ATOM 549 O O . LEU A 1 74 ? 8.062 -20.234 -26.469 1 88 74 LEU A O 1
ATOM 553 N N . SER A 1 75 ? 6.426 -21.656 -27.156 1 88.31 75 SER A N 1
ATOM 554 C CA . SER A 1 75 ? 5.648 -20.578 -27.766 1 88.31 75 SER A CA 1
ATOM 555 C C . SER A 1 75 ? 4.918 -19.766 -26.719 1 88.31 75 SER A C 1
ATOM 557 O O . SER A 1 75 ? 4.77 -20.203 -25.578 1 88.31 75 SER A O 1
ATOM 559 N N . GLN A 1 76 ? 4.496 -18.641 -27.062 1 86.88 76 GLN A N 1
ATOM 560 C CA . GLN A 1 76 ? 3.73 -17.797 -26.141 1 86.88 76 GLN A CA 1
ATOM 561 C C . GLN A 1 76 ? 2.465 -18.5 -25.672 1 86.88 76 GLN A C 1
ATOM 563 O O . GLN A 1 76 ? 2.076 -18.375 -24.516 1 86.88 76 GLN A O 1
ATOM 568 N N . LYS A 1 77 ? 1.901 -19.219 -26.594 1 89.19 77 LYS A N 1
ATOM 569 C CA . LYS A 1 77 ? 0.689 -19.969 -26.25 1 89.19 77 LYS A CA 1
ATOM 570 C C . LYS A 1 77 ? 0.982 -21.062 -25.234 1 89.19 77 LYS A C 1
ATOM 572 O O . LYS A 1 77 ? 0.211 -21.25 -24.297 1 89.19 77 LYS A O 1
ATOM 577 N N . GLU A 1 78 ? 2.068 -21.703 -25.422 1 90.44 78 GLU A N 1
ATOM 578 C CA . GLU A 1 78 ? 2.465 -22.75 -24.5 1 90.44 78 GLU A CA 1
ATOM 579 C C . GLU A 1 78 ? 2.773 -22.172 -23.109 1 90.44 78 GLU A C 1
ATOM 581 O O . GLU A 1 78 ? 2.416 -22.766 -22.094 1 90.44 78 GLU A O 1
ATOM 586 N N . ILE A 1 79 ? 3.389 -21.062 -23.062 1 89.88 79 ILE A N 1
ATOM 587 C CA . ILE A 1 79 ? 3.684 -20.391 -21.797 1 89.88 79 ILE A CA 1
ATOM 588 C C . ILE A 1 79 ? 2.381 -19.984 -21.109 1 89.88 79 ILE A C 1
ATOM 590 O O . ILE A 1 79 ? 2.205 -20.219 -19.906 1 89.88 79 ILE A O 1
ATOM 594 N N . ALA A 1 80 ? 1.511 -19.469 -21.906 1 89.81 80 ALA A N 1
ATOM 595 C CA . ALA A 1 80 ? 0.235 -19 -21.375 1 89.81 80 ALA A CA 1
ATOM 596 C C . ALA A 1 80 ? -0.591 -20.156 -20.812 1 89.81 80 ALA A C 1
ATOM 598 O O . ALA A 1 80 ? -1.397 -19.953 -19.891 1 89.81 80 ALA A O 1
ATOM 599 N N . ARG A 1 81 ? -0.355 -21.312 -21.281 1 92.25 81 ARG A N 1
ATOM 600 C CA . ARG A 1 81 ? -1.059 -22.484 -20.766 1 92.25 81 ARG A CA 1
ATOM 601 C C . ARG A 1 81 ? -0.481 -22.938 -19.438 1 92.25 81 ARG A C 1
ATOM 603 O O . ARG A 1 81 ? -1.17 -23.578 -18.641 1 92.25 81 ARG A O 1
ATOM 610 N N . ARG A 1 82 ? 0.732 -22.578 -19.219 1 93.12 82 ARG A N 1
ATOM 611 C CA . ARG A 1 82 ? 1.43 -23.109 -18.062 1 93.12 82 ARG A CA 1
ATOM 612 C C . ARG A 1 82 ? 1.533 -22.062 -16.953 1 93.12 82 ARG A C 1
ATOM 614 O O . ARG A 1 82 ? 1.653 -22.391 -15.773 1 93.12 82 ARG A O 1
ATOM 621 N N . VAL A 1 83 ? 1.526 -20.797 -17.406 1 94.19 83 VAL A N 1
ATOM 622 C CA . VAL A 1 83 ? 1.814 -19.719 -16.469 1 94.19 83 VAL A CA 1
ATOM 623 C C . VAL A 1 83 ? 0.658 -18.719 -16.453 1 94.19 83 VAL A C 1
ATOM 625 O O . VAL A 1 83 ? 0.312 -18.141 -17.5 1 94.19 83 VAL A O 1
ATOM 628 N N . GLY A 1 84 ? 0.021 -18.594 -15.312 1 94.19 84 GLY A N 1
ATOM 629 C CA . GLY A 1 84 ? -0.904 -17.5 -15.078 1 94.19 84 GLY A CA 1
ATOM 630 C C . GLY A 1 84 ? -0.239 -16.266 -14.484 1 94.19 84 GLY A C 1
ATOM 631 O O . GLY A 1 84 ? 0.626 -16.391 -13.609 1 94.19 84 GLY A O 1
ATOM 632 N N . TYR A 1 85 ? -0.626 -15.148 -15.039 1 91.88 85 TYR A N 1
ATOM 633 C CA . TYR A 1 85 ? 0.004 -13.906 -14.594 1 91.88 85 TYR A CA 1
ATOM 634 C C . TYR A 1 85 ? -1.042 -12.898 -14.133 1 91.88 85 TYR A C 1
ATOM 636 O O . TYR A 1 85 ? -2.018 -12.641 -14.844 1 91.88 85 TYR A O 1
ATOM 644 N N . VAL A 1 86 ? -0.854 -12.438 -12.867 1 93.25 86 VAL A N 1
ATOM 645 C CA . VAL A 1 86 ? -1.668 -11.359 -12.305 1 93.25 86 VAL A CA 1
ATOM 646 C C . VAL A 1 86 ? -0.814 -10.109 -12.117 1 93.25 86 VAL A C 1
ATOM 648 O O . VAL A 1 86 ? 0.005 -10.039 -11.203 1 93.25 86 VAL A O 1
ATOM 651 N N . PRO A 1 87 ? -1.043 -9.062 -12.93 1 89.06 87 PRO A N 1
ATOM 652 C CA . PRO A 1 87 ? -0.246 -7.836 -12.836 1 89.06 87 PRO A CA 1
ATOM 653 C C . PRO A 1 87 ? -0.67 -6.949 -11.664 1 89.06 87 PRO A C 1
ATOM 655 O O . PRO A 1 87 ? -1.745 -7.148 -11.094 1 89.06 87 PRO A O 1
ATOM 658 N N . GLN A 1 88 ? 0.255 -6.09 -11.383 1 83.06 88 GLN A N 1
ATOM 659 C CA . GLN A 1 88 ? -0.012 -5.152 -10.297 1 83.06 88 GLN A CA 1
ATOM 660 C C . GLN A 1 88 ? -1.216 -4.27 -10.617 1 83.06 88 GLN A C 1
ATOM 662 O O . GLN A 1 88 ? -2.092 -4.078 -9.773 1 83.06 88 GLN A O 1
ATOM 667 N N . GLN A 1 89 ? -1.214 -3.678 -11.758 1 80.75 89 GLN A N 1
ATOM 668 C CA . GLN A 1 89 ? -2.33 -2.863 -12.227 1 80.75 89 GLN A CA 1
ATOM 669 C C . GLN A 1 89 ? -3.141 -3.598 -13.289 1 80.75 89 GLN A C 1
ATOM 671 O O . GLN A 1 89 ? -2.58 -4.102 -14.266 1 80.75 89 GLN A O 1
ATOM 676 N N . VAL A 1 90 ? -4.449 -3.695 -12.93 1 78.31 90 VAL A N 1
ATOM 677 C CA . VAL A 1 90 ? -5.336 -4.359 -13.875 1 78.31 90 VAL A CA 1
ATOM 678 C C . VAL A 1 90 ? -6.09 -3.314 -14.695 1 78.31 90 VAL A C 1
ATOM 680 O O . VAL A 1 90 ? -6.746 -2.43 -14.141 1 78.31 90 VAL A O 1
ATOM 683 N N . VAL A 1 91 ? -5.852 -3.285 -15.945 1 74.62 91 VAL A N 1
ATOM 684 C CA . VAL A 1 91 ? -6.562 -2.357 -16.828 1 74.62 91 VAL A CA 1
ATOM 685 C C . VAL A 1 91 ? -7.457 -3.139 -17.781 1 74.62 91 VAL A C 1
ATOM 687 O O . VAL A 1 91 ? -6.98 -4.004 -18.516 1 74.62 91 VAL A O 1
ATOM 690 N N . VAL A 1 92 ? -8.672 -2.988 -17.625 1 78.88 92 VAL A N 1
ATOM 691 C CA . VAL A 1 92 ? -9.625 -3.557 -18.562 1 78.88 92 VAL A CA 1
ATOM 692 C C . VAL A 1 92 ? -10.273 -2.441 -19.375 1 78.88 92 VAL A C 1
ATOM 694 O O . VAL A 1 92 ? -11.227 -1.807 -18.938 1 78.88 92 VAL A O 1
ATOM 697 N N . PRO A 1 93 ? -9.828 -2.25 -20.531 1 72.56 93 PRO A N 1
ATOM 698 C CA . PRO A 1 93 ? -10.211 -1.076 -21.328 1 72.56 93 PRO A CA 1
ATOM 699 C C . PRO A 1 93 ? -11.672 -1.108 -21.766 1 72.56 93 PRO A C 1
ATOM 701 O O . PRO A 1 93 ? -12.234 -0.074 -22.141 1 72.56 93 PRO A O 1
ATOM 704 N N . PHE A 1 94 ? -12.359 -2.234 -21.859 1 82.81 94 PHE A N 1
ATOM 705 C CA . PHE A 1 94 ? -13.719 -2.393 -22.359 1 82.81 94 PHE A CA 1
ATOM 706 C C . PHE A 1 94 ? -14.656 -2.832 -21.25 1 82.81 94 PHE A C 1
ATOM 708 O O . PHE A 1 94 ? -14.234 -3.492 -20.297 1 82.81 94 PHE A O 1
ATOM 715 N N . PRO A 1 95 ? -15.844 -2.398 -21.344 1 88.25 95 PRO A N 1
ATOM 716 C CA . PRO A 1 95 ? -16.812 -2.738 -20.297 1 88.25 95 PRO A CA 1
ATOM 717 C C . PRO A 1 95 ? -17.281 -4.188 -20.375 1 88.25 95 PRO A C 1
ATOM 719 O O . PRO A 1 95 ? -18.484 -4.445 -20.516 1 88.25 95 PRO A O 1
ATOM 722 N N . PHE A 1 96 ? -16.422 -5.113 -20.312 1 92.69 96 PHE A N 1
ATOM 723 C CA . PHE A 1 96 ? -16.719 -6.543 -20.297 1 92.69 96 PHE A CA 1
ATOM 724 C C . PHE A 1 96 ? -17.453 -6.934 -19.016 1 92.69 96 PHE A C 1
ATOM 726 O O . PHE A 1 96 ? -17.297 -6.277 -17.984 1 92.69 96 PHE A O 1
ATOM 733 N N . THR A 1 97 ? -18.25 -7.926 -19.203 1 96.25 97 THR A N 1
ATOM 734 C CA . THR A 1 97 ? -18.781 -8.523 -17.984 1 96.25 97 THR A CA 1
ATOM 735 C C . THR A 1 97 ? -17.672 -9.25 -17.203 1 96.25 97 THR A C 1
ATOM 737 O O . THR A 1 97 ? -16.609 -9.555 -17.766 1 96.25 97 THR A O 1
ATOM 740 N N . LEU A 1 98 ? -17.922 -9.453 -15.922 1 97 98 LEU A N 1
ATOM 741 C CA . LEU A 1 98 ? -16.938 -10.148 -15.102 1 97 98 LEU A CA 1
ATOM 742 C C . LEU A 1 98 ? -16.688 -11.555 -15.625 1 97 98 LEU A C 1
ATOM 744 O O . LEU A 1 98 ? -15.555 -12.031 -15.641 1 97 98 LEU A O 1
ATOM 748 N N . GLU A 1 99 ? -17.75 -12.148 -16.078 1 96.88 99 GLU A N 1
ATOM 749 C CA . GLU A 1 99 ? -17.609 -13.5 -16.625 1 96.88 99 GLU A CA 1
ATOM 750 C C . GLU A 1 99 ? -16.766 -13.492 -17.891 1 96.88 99 GLU A C 1
ATOM 752 O O . GLU A 1 99 ? -15.945 -14.391 -18.109 1 96.88 99 GLU A O 1
ATOM 757 N N . GLU A 1 100 ? -16.953 -12.516 -18.75 1 95.19 100 GLU A N 1
ATOM 758 C CA . GLU A 1 100 ? -16.172 -12.398 -19.969 1 95.19 100 GLU A CA 1
ATOM 759 C C . GLU A 1 100 ? -14.68 -12.234 -19.672 1 95.19 100 GLU A C 1
ATOM 761 O O . GLU A 1 100 ? -13.836 -12.812 -20.344 1 95.19 100 GLU A O 1
ATOM 766 N N . VAL A 1 101 ? -14.43 -11.453 -18.641 1 94.5 101 VAL A N 1
ATOM 767 C CA . VAL A 1 101 ? -13.039 -11.25 -18.25 1 94.5 101 VAL A CA 1
ATOM 768 C C . VAL A 1 101 ? -12.414 -12.578 -17.844 1 94.5 101 VAL A C 1
ATOM 770 O O . VAL A 1 101 ? -11.32 -12.922 -18.297 1 94.5 101 VAL A O 1
ATOM 773 N N . VAL A 1 102 ? -13.117 -13.336 -17.047 1 96.12 102 VAL A N 1
ATOM 774 C CA . VAL A 1 102 ? -12.586 -14.609 -16.562 1 96.12 102 VAL A CA 1
ATOM 775 C C . VAL A 1 102 ? -12.461 -15.594 -17.719 1 96.12 102 VAL A C 1
ATOM 777 O O . VAL A 1 102 ? -11.523 -16.391 -17.766 1 96.12 102 VAL A O 1
ATOM 780 N N . ARG A 1 103 ? -13.344 -15.5 -18.656 1 94.44 103 ARG A N 1
ATOM 781 C CA . ARG A 1 103 ? -13.32 -16.375 -19.828 1 94.44 103 ARG A CA 1
ATOM 782 C C . ARG A 1 103 ? -12.047 -16.172 -20.641 1 94.44 103 ARG A C 1
ATOM 784 O O . ARG A 1 103 ? -11.578 -17.094 -21.312 1 94.44 103 ARG A O 1
ATOM 791 N N . MET A 1 104 ? -11.555 -15.031 -20.594 1 92.12 104 MET A N 1
ATOM 792 C CA . MET A 1 104 ? -10.312 -14.75 -21.312 1 92.12 104 MET A CA 1
ATOM 793 C C . MET A 1 104 ? -9.18 -15.648 -20.812 1 92.12 104 MET A C 1
ATOM 795 O O . MET A 1 104 ? -8.195 -15.859 -21.531 1 92.12 104 MET A O 1
ATOM 799 N N . GLY A 1 105 ? -9.289 -16.125 -19.625 1 92.81 105 GLY A N 1
ATOM 800 C CA . GLY A 1 105 ? -8.305 -17.047 -19.078 1 92.81 105 GLY A CA 1
ATOM 801 C C . GLY A 1 105 ? -8.227 -18.344 -19.844 1 92.81 105 GLY A C 1
ATOM 802 O O . GLY A 1 105 ? -7.227 -19.062 -19.766 1 92.81 105 GLY A O 1
ATOM 803 N N . ARG A 1 106 ? -9.227 -18.609 -20.594 1 93.38 106 ARG A N 1
ATOM 804 C CA . ARG A 1 106 ? -9.281 -19.875 -21.312 1 93.38 106 ARG A CA 1
ATOM 805 C C . ARG A 1 106 ? -8.641 -19.734 -22.688 1 93.38 106 ARG A C 1
ATOM 807 O O . ARG A 1 106 ? -8.438 -20.734 -23.391 1 93.38 106 ARG A O 1
ATOM 814 N N . TRP A 1 107 ? -8.32 -18.578 -23.031 1 88.06 107 TRP A N 1
ATOM 815 C CA . TRP A 1 107 ? -7.875 -18.281 -24.391 1 88.06 107 TRP A CA 1
ATOM 816 C C . TRP A 1 107 ? -6.695 -19.156 -24.781 1 88.06 107 TRP A C 1
ATOM 818 O O . TRP A 1 107 ? -6.648 -19.672 -25.906 1 88.06 107 TRP A O 1
ATOM 828 N N . PRO A 1 108 ? -5.754 -19.406 -23.938 1 87.25 108 PRO A N 1
ATOM 829 C CA . PRO A 1 108 ? -4.621 -20.25 -24.312 1 87.25 108 PRO A CA 1
ATOM 830 C C . PRO A 1 108 ? -5.039 -21.688 -24.625 1 87.25 108 PRO A C 1
ATOM 832 O O . PRO A 1 108 ? -4.293 -22.422 -25.281 1 87.25 108 PRO A O 1
ATOM 835 N N . HIS A 1 109 ? -6.18 -22.078 -24.188 1 87.56 109 HIS A N 1
ATOM 836 C CA . HIS A 1 109 ? -6.637 -23.453 -24.328 1 87.56 109 HIS A CA 1
ATOM 837 C C . HIS A 1 109 ? -7.531 -23.609 -25.562 1 87.56 109 HIS A C 1
ATOM 839 O O . HIS A 1 109 ? -7.879 -24.734 -25.938 1 87.56 109 HIS A O 1
ATOM 845 N N . LEU A 1 110 ? -7.863 -22.469 -26.109 1 82.25 110 LEU A N 1
ATOM 846 C CA . LEU A 1 110 ? -8.789 -22.5 -27.234 1 82.25 110 LEU A CA 1
ATOM 847 C C . LEU A 1 110 ? -8.023 -22.484 -28.562 1 82.25 110 LEU A C 1
ATOM 849 O O . LEU A 1 110 ? -7 -21.812 -28.688 1 82.25 110 LEU A O 1
ATOM 853 N N . GLY A 1 111 ? -8.352 -23.438 -29.375 1 72.94 111 GLY A N 1
ATOM 854 C CA . GLY A 1 111 ? -7.812 -23.391 -30.734 1 72.94 111 GLY A CA 1
ATOM 855 C C . GLY A 1 111 ? -8.367 -22.234 -31.547 1 72.94 111 GLY A C 1
ATOM 856 O O . GLY A 1 111 ? -9.297 -21.547 -31.109 1 72.94 111 GLY A O 1
ATOM 857 N N . ARG A 1 112 ? -7.699 -21.766 -32.625 1 63.09 112 ARG A N 1
ATOM 858 C CA . ARG A 1 112 ? -8.078 -20.656 -33.5 1 63.09 112 ARG A CA 1
ATOM 859 C C . ARG A 1 112 ? -9.555 -20.703 -33.844 1 63.09 112 ARG A C 1
ATOM 861 O O . ARG A 1 112 ? -10.227 -19.672 -33.906 1 63.09 112 ARG A O 1
ATOM 868 N N . LEU A 1 113 ? -10.125 -21.797 -34 1 64.44 113 LEU A N 1
ATOM 869 C CA . LEU A 1 113 ? -11.5 -21.922 -34.469 1 64.44 113 LEU A CA 1
ATOM 870 C C . LEU A 1 113 ? -12.32 -22.797 -33.531 1 64.44 113 LEU A C 1
ATOM 872 O O . LEU A 1 113 ? -13.383 -23.297 -33.906 1 64.44 113 LEU A O 1
ATOM 876 N N . GLN A 1 114 ? -11.82 -22.969 -32.312 1 67.81 114 GLN A N 1
ATOM 877 C CA . GLN A 1 114 ? -12.531 -23.891 -31.422 1 67.81 114 GLN A CA 1
ATOM 878 C C . GLN A 1 114 ? -13.406 -23.125 -30.438 1 67.81 114 GLN A C 1
ATOM 880 O O . GLN A 1 114 ? -12.953 -22.188 -29.781 1 67.81 114 GLN A O 1
ATOM 885 N N . PRO A 1 115 ? -14.664 -23.344 -30.547 1 71.19 115 PRO A N 1
ATOM 886 C CA . PRO A 1 115 ? -15.57 -22.766 -29.562 1 71.19 115 PRO A CA 1
ATOM 887 C C . PRO A 1 115 ? -15.281 -23.25 -28.141 1 71.19 115 PRO A C 1
ATOM 889 O O . PRO A 1 115 ? -14.633 -24.281 -27.953 1 71.19 115 PRO A O 1
ATOM 892 N N . GLU A 1 116 ? -15.578 -22.406 -27.219 1 73.31 116 GLU A N 1
ATOM 893 C CA . GLU A 1 116 ? -15.484 -22.797 -25.812 1 73.31 116 GLU A CA 1
ATOM 894 C C . GLU A 1 116 ? -16.234 -24.094 -25.531 1 73.31 116 GLU A C 1
ATOM 896 O O . GLU A 1 116 ? -17.406 -24.234 -25.906 1 73.31 116 GLU A O 1
ATOM 901 N N . GLY A 1 117 ? -15.547 -25.109 -25.062 1 82.06 117 GLY A N 1
ATOM 902 C CA . GLY A 1 117 ? -16.172 -26.359 -24.719 1 82.06 117 GLY A CA 1
ATOM 903 C C . GLY A 1 117 ? -16.688 -26.406 -23.297 1 82.06 117 GLY A C 1
ATOM 904 O O . GLY A 1 117 ? -16.625 -25.406 -22.578 1 82.06 117 GLY A O 1
ATOM 905 N N . GLU A 1 118 ? -17.359 -27.469 -22.984 1 87.38 118 GLU A N 1
ATOM 906 C CA . GLU A 1 118 ? -17.922 -27.688 -21.656 1 87.38 118 GLU A CA 1
ATOM 907 C C . GLU A 1 118 ? -16.859 -27.531 -20.578 1 87.38 118 GLU A C 1
ATOM 909 O O . GLU A 1 118 ? -17.125 -27 -19.484 1 87.38 118 GLU A O 1
ATOM 914 N N . ARG A 1 119 ? -15.711 -27.891 -20.875 1 88.75 119 ARG A N 1
ATOM 915 C CA . ARG A 1 119 ? -14.609 -27.797 -19.922 1 88.75 119 ARG A CA 1
ATOM 916 C C . ARG A 1 119 ? -14.266 -26.344 -19.625 1 88.75 119 ARG A C 1
ATOM 918 O O . ARG A 1 119 ? -13.977 -25.984 -18.484 1 88.75 119 ARG A O 1
ATOM 925 N N . ASP A 1 120 ? -14.328 -25.594 -20.641 1 91.56 120 ASP A N 1
ATOM 926 C CA . ASP A 1 120 ? -14 -24.172 -20.484 1 91.56 120 ASP A CA 1
ATOM 927 C C . ASP A 1 120 ? -15.047 -23.469 -19.625 1 91.56 120 ASP A C 1
ATOM 929 O O . ASP A 1 120 ? -14.703 -22.688 -18.734 1 91.56 120 ASP A O 1
ATOM 933 N N . VAL A 1 121 ? -16.25 -23.828 -19.875 1 92.5 121 VAL A N 1
ATOM 934 C CA . VAL A 1 121 ? -17.344 -23.234 -19.109 1 92.5 121 VAL A CA 1
ATOM 935 C C . VAL A 1 121 ? -17.219 -23.641 -17.641 1 92.5 121 VAL A C 1
ATOM 937 O O . VAL A 1 121 ? -17.375 -22.812 -16.75 1 92.5 121 VAL A O 1
ATOM 940 N N . ARG A 1 122 ? -16.875 -24.812 -17.453 1 94.75 122 ARG A N 1
ATOM 941 C CA . ARG A 1 122 ? -16.719 -25.312 -16.094 1 94.75 122 ARG A CA 1
ATOM 942 C C . ARG A 1 122 ? -15.547 -24.641 -15.398 1 94.75 122 ARG A C 1
ATOM 944 O O . ARG A 1 122 ? -15.656 -24.266 -14.227 1 94.75 122 ARG A O 1
ATOM 951 N N . ALA A 1 123 ? -14.461 -24.531 -16.094 1 94.94 123 ALA A N 1
ATOM 952 C CA . ALA A 1 123 ? -13.273 -23.906 -15.508 1 94.94 123 ALA A CA 1
ATOM 953 C C . ALA A 1 123 ? -13.562 -22.469 -15.094 1 94.94 123 ALA A C 1
ATOM 955 O O . ALA A 1 123 ? -13.133 -22.031 -14.023 1 94.94 123 ALA A O 1
ATOM 956 N N . VAL A 1 124 ? -14.305 -21.781 -15.883 1 96.5 124 VAL A N 1
ATOM 957 C CA . VAL A 1 124 ? -14.656 -20.391 -15.617 1 96.5 124 VAL A CA 1
ATOM 958 C C . VAL A 1 124 ? -15.562 -20.312 -14.391 1 96.5 124 VAL A C 1
ATOM 960 O O . VAL A 1 124 ? -15.312 -19.531 -13.469 1 96.5 124 VAL A O 1
ATOM 963 N N . ARG A 1 125 ? -16.562 -21.172 -14.375 1 96.81 125 ARG A N 1
ATOM 964 C CA . ARG A 1 125 ? -17.484 -21.172 -13.25 1 96.81 125 ARG A CA 1
ATOM 965 C C . ARG A 1 125 ? -16.781 -21.516 -11.945 1 96.81 125 ARG A C 1
ATOM 967 O O . ARG A 1 125 ? -16.953 -20.844 -10.938 1 96.81 125 ARG A O 1
ATOM 974 N N . GLU A 1 126 ? -16 -22.531 -12 1 96.31 126 GLU A N 1
ATOM 975 C CA . GLU A 1 126 ? -15.266 -22.953 -10.82 1 96.31 126 GLU A CA 1
ATOM 976 C C . GLU A 1 126 ? -14.344 -21.859 -10.305 1 96.31 126 GLU A C 1
ATOM 978 O O . GLU A 1 126 ? -14.297 -21.594 -9.094 1 96.31 126 GLU A O 1
ATOM 983 N N . ALA A 1 127 ? -13.633 -21.219 -11.188 1 96.5 127 ALA A N 1
ATOM 984 C CA . ALA A 1 127 ? -12.727 -20.141 -10.812 1 96.5 127 ALA A CA 1
ATOM 985 C C . ALA A 1 127 ? -13.484 -19 -10.156 1 96.5 127 ALA A C 1
ATOM 987 O O . ALA A 1 127 ? -13.055 -18.453 -9.133 1 96.5 127 ALA A O 1
ATOM 988 N N . MET A 1 128 ? -14.641 -18.688 -10.719 1 97.25 128 MET A N 1
ATOM 989 C CA . MET A 1 128 ? -15.43 -17.578 -10.195 1 97.25 128 MET A CA 1
ATOM 990 C C . MET A 1 128 ? -16.047 -17.938 -8.844 1 97.25 128 MET A C 1
ATOM 992 O O . MET A 1 128 ? -16.156 -17.094 -7.961 1 97.25 128 MET A O 1
ATOM 996 N N . GLU A 1 129 ? -16.406 -19.188 -8.703 1 96.06 129 GLU A N 1
ATOM 997 C CA . GLU A 1 129 ? -16.938 -19.656 -7.426 1 96.06 129 GLU A CA 1
ATOM 998 C C . GLU A 1 129 ? -15.844 -19.656 -6.355 1 96.06 129 GLU A C 1
ATOM 1000 O O . GLU A 1 129 ? -16.094 -19.297 -5.203 1 96.06 129 GLU A O 1
ATOM 1005 N N . GLU A 1 130 ? -14.688 -20.016 -6.734 1 93.19 130 GLU A N 1
ATOM 1006 C CA . GLU A 1 130 ? -13.547 -20.078 -5.82 1 93.19 130 GLU A CA 1
ATOM 1007 C C . GLU A 1 130 ? -13.266 -18.719 -5.195 1 93.19 130 GLU A C 1
ATOM 1009 O O . GLU A 1 130 ? -12.906 -18.625 -4.023 1 93.19 130 GLU A O 1
ATOM 1014 N N . VAL A 1 131 ? -13.484 -17.656 -5.996 1 93.62 131 VAL A N 1
ATOM 1015 C CA . VAL A 1 131 ? -13.156 -16.328 -5.492 1 93.62 131 VAL A CA 1
ATOM 1016 C C . VAL A 1 131 ? -14.438 -15.617 -5.059 1 93.62 131 VAL A C 1
ATOM 1018 O O . VAL A 1 131 ? -14.398 -14.453 -4.664 1 93.62 131 VAL A O 1
ATOM 1021 N N . GLY A 1 132 ? -15.578 -16.203 -5.207 1 93 132 GLY A N 1
ATOM 1022 C CA . GLY A 1 132 ? -16.844 -15.711 -4.668 1 93 132 GLY A CA 1
ATOM 1023 C C . GLY A 1 132 ? -17.484 -14.641 -5.527 1 93 132 GLY A C 1
ATOM 1024 O O . GLY A 1 132 ? -18.109 -13.711 -5.008 1 93 132 GLY A O 1
ATOM 1025 N N . VAL A 1 133 ? -17.312 -14.734 -6.879 1 95.38 133 VAL A N 1
ATOM 1026 C CA . VAL A 1 133 ? -17.859 -13.648 -7.691 1 95.38 133 VAL A CA 1
ATOM 1027 C C . VAL A 1 133 ? -18.828 -14.219 -8.727 1 95.38 133 VAL A C 1
ATOM 1029 O O . VAL A 1 133 ? -19.281 -13.5 -9.617 1 95.38 133 VAL A O 1
ATOM 1032 N N . TRP A 1 134 ? -19.172 -15.508 -8.641 1 97.06 134 TRP A N 1
ATOM 1033 C CA . TRP A 1 134 ? -20.094 -16.109 -9.602 1 97.06 134 TRP A CA 1
ATOM 1034 C C . TRP A 1 134 ? -21.438 -15.391 -9.578 1 97.06 134 TRP A C 1
ATOM 1036 O O . TRP A 1 134 ? -22.062 -15.18 -10.617 1 97.06 134 TRP A O 1
ATOM 1046 N N . GLY A 1 135 ? -21.875 -14.961 -8.422 1 96.31 135 GLY A N 1
ATOM 1047 C CA . GLY A 1 135 ? -23.172 -14.336 -8.25 1 96.31 135 GLY A CA 1
ATOM 1048 C C . GLY A 1 135 ? -23.281 -12.992 -8.945 1 96.31 135 GLY A C 1
ATOM 1049 O O . GLY A 1 135 ? -24.391 -12.516 -9.211 1 96.31 135 GLY A O 1
ATOM 1050 N N . ILE A 1 136 ? -22.172 -12.391 -9.203 1 96.62 136 ILE A N 1
ATOM 1051 C CA . ILE A 1 136 ? -22.203 -11.078 -9.844 1 96.62 136 ILE A CA 1
ATOM 1052 C C . ILE A 1 136 ? -21.547 -11.164 -11.219 1 96.62 136 ILE A C 1
ATOM 1054 O O . ILE A 1 136 ? -21.094 -10.156 -11.758 1 96.62 136 ILE A O 1
ATOM 1058 N N . ARG A 1 137 ? -21.484 -12.281 -11.797 1 96.69 137 ARG A N 1
ATOM 1059 C CA . ARG A 1 137 ? -20.734 -12.562 -13.016 1 96.69 137 ARG A CA 1
ATOM 1060 C C . ARG A 1 137 ? -21.234 -11.703 -14.172 1 96.69 137 ARG A C 1
ATOM 1062 O O . ARG A 1 137 ? -20.469 -11.383 -15.094 1 96.69 137 ARG A O 1
ATOM 1069 N N . GLY A 1 138 ? -22.438 -11.305 -14.125 1 96.88 138 GLY A N 1
ATOM 1070 C CA . GLY A 1 138 ? -23.031 -10.539 -15.211 1 96.88 138 GLY A CA 1
ATOM 1071 C C . GLY A 1 138 ? -22.75 -9.055 -15.117 1 96.88 138 GLY A C 1
ATOM 1072 O O . GLY A 1 138 ? -23 -8.305 -16.078 1 96.88 138 GLY A O 1
ATOM 1073 N N . ARG A 1 139 ? -22.219 -8.57 -14.023 1 96 139 ARG A N 1
ATOM 1074 C CA . ARG A 1 139 ? -21.875 -7.16 -13.867 1 96 139 ARG A CA 1
ATOM 1075 C C . ARG A 1 139 ? -20.672 -6.801 -14.727 1 96 139 ARG A C 1
ATOM 1077 O O . ARG A 1 139 ? -19.891 -7.676 -15.117 1 96 139 ARG A O 1
ATOM 1084 N N . ARG A 1 140 ? -20.641 -5.551 -15.078 1 94.94 140 ARG A N 1
ATOM 1085 C CA . ARG A 1 140 ? -19.516 -5.078 -15.883 1 94.94 140 ARG A CA 1
ATOM 1086 C C . ARG A 1 140 ? -18.375 -4.566 -14.992 1 94.94 140 ARG A C 1
ATOM 1088 O O . ARG A 1 140 ? -18.609 -4.188 -13.844 1 94.94 140 ARG A O 1
ATOM 1095 N N . VAL A 1 141 ? -17.109 -4.543 -15.469 1 92.44 141 VAL A N 1
ATOM 1096 C CA . VAL A 1 141 ? -15.883 -4.168 -14.766 1 92.44 141 VAL A CA 1
ATOM 1097 C C . VAL A 1 141 ? -16.047 -2.783 -14.141 1 92.44 141 VAL A C 1
ATOM 1099 O O . VAL A 1 141 ? -15.578 -2.537 -13.031 1 92.44 141 VAL A O 1
ATOM 1102 N N . GLY A 1 142 ? -16.672 -1.886 -14.742 1 87.5 142 GLY A N 1
ATOM 1103 C CA . GLY A 1 142 ? -16.844 -0.532 -14.25 1 87.5 142 GLY A CA 1
ATOM 1104 C C . GLY A 1 142 ? -17.875 -0.436 -13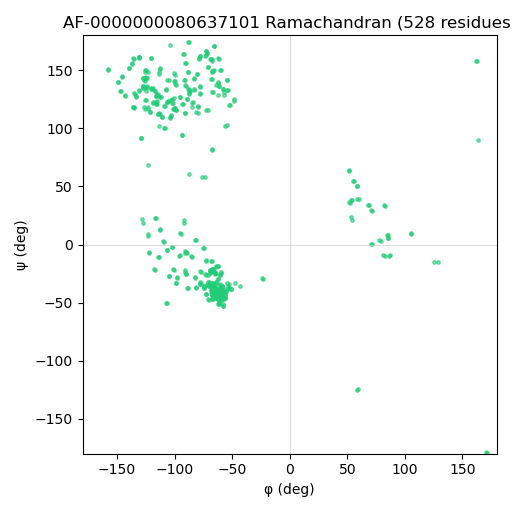.133 1 87.5 142 GLY A C 1
ATOM 1105 O O . GLY A 1 142 ? -18 0.605 -12.484 1 87.5 142 GLY A O 1
ATOM 1106 N N . GLU A 1 143 ? -18.516 -1.565 -12.789 1 90.75 143 GLU A N 1
ATOM 1107 C CA . GLU A 1 143 ? -19.625 -1.563 -11.844 1 90.75 143 GLU A CA 1
ATOM 1108 C C . GLU A 1 143 ? -19.234 -2.225 -10.523 1 90.75 143 GLU A C 1
ATOM 1110 O O . GLU A 1 143 ? -20.062 -2.389 -9.633 1 90.75 143 GLU A O 1
ATOM 1115 N N . VAL A 1 144 ? -18.047 -2.602 -10.43 1 88.88 144 VAL A N 1
ATOM 1116 C CA . VAL A 1 144 ? -17.656 -3.346 -9.242 1 88.88 144 VAL A CA 1
ATOM 1117 C C . VAL A 1 144 ? -16.547 -2.604 -8.508 1 88.88 144 VAL A C 1
ATOM 1119 O O . VAL A 1 144 ? -15.914 -1.709 -9.07 1 88.88 144 VAL A O 1
ATOM 1122 N N . SER A 1 145 ? -16.375 -2.936 -7.211 1 83.12 145 SER A N 1
ATOM 1123 C CA . SER A 1 145 ? -15.32 -2.34 -6.391 1 83.12 145 SER A CA 1
ATOM 1124 C C . SER A 1 145 ? -13.938 -2.855 -6.797 1 83.12 145 SER A C 1
ATOM 1126 O O . SER A 1 145 ? -13.828 -3.846 -7.52 1 83.12 145 SER A O 1
ATOM 1128 N N . GLY A 1 146 ? -12.859 -2.189 -6.371 1 81.88 146 GLY A N 1
ATOM 1129 C CA . GLY A 1 146 ? -11.5 -2.633 -6.621 1 81.88 146 GLY A CA 1
ATOM 1130 C C . GLY A 1 146 ? -11.219 -4.027 -6.094 1 81.88 146 GLY A C 1
ATOM 1131 O O . GLY A 1 146 ? -10.539 -4.82 -6.746 1 81.88 146 GLY A O 1
ATOM 1132 N N . GLY A 1 147 ? -11.727 -4.297 -4.922 1 84.69 147 GLY A N 1
ATOM 1133 C CA . GLY A 1 147 ? -11.562 -5.625 -4.348 1 84.69 147 GLY A CA 1
ATOM 1134 C C . GLY A 1 147 ? -12.234 -6.711 -5.168 1 84.69 147 GLY A C 1
ATOM 1135 O O . GLY A 1 147 ? -11.664 -7.789 -5.355 1 84.69 147 GLY A O 1
ATOM 1136 N N . GLU A 1 148 ? -13.391 -6.379 -5.629 1 87.94 148 GLU A N 1
ATOM 1137 C CA . GLU A 1 148 ? -14.102 -7.324 -6.484 1 87.94 148 GLU A CA 1
ATOM 1138 C C . GLU A 1 148 ? -13.359 -7.559 -7.793 1 87.94 148 GLU A C 1
ATOM 1140 O O . GLU A 1 148 ? -13.227 -8.695 -8.242 1 87.94 148 GLU A O 1
ATOM 1145 N N . LEU A 1 149 ? -12.883 -6.492 -8.312 1 90.12 149 LEU A N 1
ATOM 1146 C CA . LEU A 1 149 ? -12.156 -6.605 -9.57 1 90.12 149 LEU A CA 1
ATOM 1147 C C . LEU A 1 149 ? -10.898 -7.453 -9.398 1 90.12 149 LEU A C 1
ATOM 1149 O O . LEU A 1 149 ? -10.578 -8.273 -10.258 1 90.12 149 LEU A O 1
ATOM 1153 N N . GLN A 1 150 ? -10.227 -7.258 -8.336 1 90.5 150 GLN A N 1
ATOM 1154 C CA . GLN A 1 150 ? -9.031 -8.047 -8.062 1 90.5 150 GLN A CA 1
ATOM 1155 C C . GLN A 1 150 ? -9.359 -9.539 -8 1 90.5 150 GLN A C 1
ATOM 1157 O O . GLN A 1 150 ? -8.602 -10.367 -8.5 1 90.5 150 GLN A O 1
ATOM 1162 N N . ARG A 1 151 ? -10.453 -9.867 -7.406 1 92.06 151 ARG A N 1
ATOM 1163 C CA . ARG A 1 151 ? -10.875 -11.266 -7.336 1 92.06 151 ARG A CA 1
ATOM 1164 C C . ARG A 1 151 ? -11.195 -11.812 -8.719 1 92.06 151 ARG A C 1
ATOM 1166 O O . ARG A 1 151 ? -10.898 -12.969 -9.023 1 92.06 151 ARG A O 1
ATOM 1173 N N . VAL A 1 152 ? -11.758 -10.969 -9.516 1 94.31 152 VAL A N 1
ATOM 1174 C CA . VAL A 1 152 ? -12.078 -11.367 -10.883 1 94.31 152 VAL A CA 1
ATOM 1175 C C . VAL A 1 152 ? -10.789 -11.648 -11.656 1 94.31 152 VAL A C 1
ATOM 1177 O O . VAL A 1 152 ? -10.703 -12.641 -12.383 1 94.31 152 VAL A O 1
ATOM 1180 N N . VAL A 1 153 ? -9.852 -10.805 -11.469 1 94.56 153 VAL A N 1
ATOM 1181 C CA . VAL A 1 153 ? -8.562 -10.977 -12.133 1 94.56 153 VAL A CA 1
ATOM 1182 C C . VAL A 1 153 ? -7.91 -12.273 -11.664 1 94.56 153 VAL A C 1
ATOM 1184 O O . VAL A 1 153 ? -7.336 -13.016 -12.469 1 94.56 153 VAL A O 1
ATOM 1187 N N . LEU A 1 154 ? -8.008 -12.555 -10.422 1 95.06 154 LEU A N 1
ATOM 1188 C CA . LEU A 1 154 ? -7.508 -13.812 -9.883 1 95.06 154 LEU A CA 1
ATOM 1189 C C . LEU A 1 154 ? -8.242 -15 -10.492 1 95.06 154 LEU A C 1
ATOM 1191 O O . LEU A 1 154 ? -7.617 -15.984 -10.883 1 95.06 154 LEU A O 1
ATOM 1195 N N . ALA A 1 155 ? -9.555 -14.844 -10.594 1 96.25 155 ALA A N 1
ATOM 1196 C CA . ALA A 1 155 ? -10.359 -15.898 -11.203 1 96.25 155 ALA A CA 1
ATOM 1197 C C . ALA A 1 155 ? -9.922 -16.156 -12.641 1 96.25 155 ALA A C 1
ATOM 1199 O O . ALA A 1 155 ? -9.883 -17.312 -13.086 1 96.25 155 ALA A O 1
ATOM 1200 N N . ARG A 1 156 ? -9.68 -15.148 -13.336 1 95.88 156 ARG A N 1
ATOM 1201 C CA . ARG A 1 156 ? -9.195 -15.305 -14.703 1 95.88 156 ARG A CA 1
ATOM 1202 C C . ARG A 1 156 ? -7.918 -16.141 -14.742 1 95.88 156 ARG A C 1
ATOM 1204 O O . ARG A 1 156 ? -7.789 -17.047 -15.562 1 95.88 156 ARG A O 1
ATOM 1211 N N . ALA A 1 157 ? -7.043 -15.789 -13.836 1 95.62 157 ALA A N 1
ATOM 1212 C CA . ALA A 1 157 ? -5.789 -16.531 -13.766 1 95.62 157 ALA A CA 1
ATOM 1213 C C . ALA A 1 157 ? -6.039 -18 -13.383 1 95.62 157 ALA A C 1
ATOM 1215 O O . ALA A 1 157 ? -5.398 -18.906 -13.914 1 95.62 157 ALA A O 1
ATOM 1216 N N . PHE A 1 158 ? -6.98 -18.25 -12.469 1 96.44 158 PHE A N 1
ATOM 1217 C CA . PHE A 1 158 ? -7.305 -19.609 -12.031 1 96.44 158 PHE A CA 1
ATOM 1218 C C . PHE A 1 158 ? -7.93 -20.406 -13.172 1 96.44 158 PHE A C 1
ATOM 1220 O O . PHE A 1 158 ? -7.645 -21.594 -13.336 1 96.44 158 PHE A O 1
ATOM 1227 N N . ALA A 1 159 ? -8.758 -19.719 -13.922 1 96.06 159 ALA A N 1
ATOM 1228 C CA . ALA A 1 159 ? -9.453 -20.375 -15.023 1 96.06 159 ALA A CA 1
ATOM 1229 C C . ALA A 1 159 ? -8.461 -20.844 -16.094 1 96.06 159 ALA A C 1
ATOM 1231 O O . ALA A 1 159 ? -8.758 -21.75 -16.875 1 96.06 159 ALA A O 1
ATOM 1232 N N . GLN A 1 160 ? -7.391 -20.219 -16.109 1 95.06 160 GLN A N 1
ATOM 1233 C CA . GLN A 1 160 ? -6.34 -20.594 -17.047 1 95.06 160 GLN A CA 1
ATOM 1234 C C . GLN A 1 160 ? -5.766 -21.969 -16.703 1 95.06 160 GLN A C 1
ATOM 1236 O O . GLN A 1 160 ? -5.137 -22.609 -17.547 1 95.06 160 GLN A O 1
ATOM 1241 N N . GLU A 1 161 ? -5.957 -22.406 -15.438 1 94.94 161 GLU A N 1
ATOM 1242 C CA . GLU A 1 161 ? -5.461 -23.688 -14.938 1 94.94 161 GLU A CA 1
ATOM 1243 C C . GLU A 1 161 ? -3.955 -23.812 -15.141 1 94.94 161 GLU A C 1
ATOM 1245 O O . GLU A 1 161 ? -3.48 -24.812 -15.695 1 94.94 161 GLU A O 1
ATOM 1250 N N . PRO A 1 162 ? -3.252 -22.844 -14.641 1 95.75 162 PRO A N 1
ATOM 1251 C CA . PRO A 1 162 ? -1.799 -22.844 -14.828 1 95.75 162 PRO A CA 1
ATOM 1252 C C . PRO A 1 162 ? -1.08 -23.797 -13.875 1 95.75 162 PRO A C 1
ATOM 1254 O O . PRO A 1 162 ? -1.678 -24.266 -12.906 1 95.75 162 PRO A O 1
ATOM 1257 N N . ALA A 1 163 ? 0.126 -24.125 -14.281 1 96.06 163 ALA A N 1
ATOM 1258 C CA . ALA A 1 163 ? 1.008 -24.828 -13.359 1 96.06 163 ALA A CA 1
ATOM 1259 C C . ALA A 1 163 ? 1.696 -23.859 -12.398 1 96.06 163 ALA A C 1
ATOM 1261 O O . ALA A 1 163 ? 2.037 -24.234 -11.273 1 96.06 163 ALA A O 1
ATOM 1262 N N . VAL A 1 164 ? 1.874 -22.672 -12.883 1 96.5 164 VAL A N 1
ATOM 1263 C CA . VAL A 1 164 ? 2.549 -21.641 -12.102 1 96.5 164 VAL A CA 1
ATOM 1264 C C . VAL A 1 164 ? 1.719 -20.359 -12.117 1 96.5 164 VAL A C 1
ATOM 1266 O O . VAL A 1 164 ? 1.227 -19.938 -13.172 1 96.5 164 VAL A O 1
ATOM 1269 N N . LEU A 1 165 ? 1.546 -19.812 -10.992 1 96.88 165 LEU A N 1
ATOM 1270 C CA . LEU A 1 165 ? 0.884 -18.516 -10.852 1 96.88 165 LEU A CA 1
ATOM 1271 C C . LEU A 1 165 ? 1.886 -17.438 -10.461 1 96.88 165 LEU A C 1
ATOM 1273 O O . LEU A 1 165 ? 2.611 -17.578 -9.477 1 96.88 165 LEU A O 1
ATOM 1277 N N . LEU A 1 166 ? 2.029 -16.422 -11.312 1 96.5 166 LEU A N 1
ATOM 1278 C CA . LEU A 1 166 ? 2.85 -15.25 -11.016 1 96.5 166 LEU A CA 1
ATOM 1279 C C . LEU A 1 166 ? 1.981 -14.07 -10.602 1 96.5 166 LEU A C 1
ATOM 1281 O O . LEU A 1 166 ? 1.104 -13.641 -11.352 1 96.5 166 LEU A O 1
ATOM 1285 N N . LEU A 1 167 ? 2.242 -13.578 -9.414 1 96.62 167 LEU A N 1
ATOM 1286 C CA . LEU A 1 167 ? 1.456 -12.461 -8.891 1 96.62 167 LEU A CA 1
ATOM 1287 C C . LEU A 1 167 ? 2.35 -11.266 -8.578 1 96.62 167 LEU A C 1
ATOM 1289 O O . LEU A 1 167 ? 3.211 -11.344 -7.699 1 96.62 167 LEU A O 1
ATOM 1293 N N . ASP A 1 168 ? 2.135 -10.258 -9.312 1 94.31 168 ASP A N 1
ATOM 1294 C CA . ASP A 1 168 ? 2.91 -9.039 -9.109 1 94.31 168 ASP A CA 1
ATOM 1295 C C . ASP A 1 168 ? 2.182 -8.07 -8.172 1 94.31 168 ASP A C 1
ATOM 1297 O O . ASP A 1 168 ? 1.352 -7.277 -8.617 1 94.31 168 ASP A O 1
ATOM 1301 N N . GLU A 1 169 ? 2.518 -8.148 -6.895 1 92.62 169 GLU A N 1
ATOM 1302 C CA . GLU A 1 169 ? 1.906 -7.359 -5.828 1 92.62 169 GLU A CA 1
ATOM 1303 C C . GLU A 1 169 ? 0.385 -7.465 -5.867 1 92.62 169 GLU A C 1
ATOM 1305 O O . GLU A 1 169 ? -0.312 -6.449 -5.941 1 92.62 169 GLU A O 1
ATOM 1310 N N . PRO A 1 170 ? -0.134 -8.609 -5.652 1 91.81 170 PRO A N 1
ATOM 1311 C CA . PRO A 1 170 ? -1.562 -8.875 -5.844 1 91.81 170 PRO A CA 1
ATOM 1312 C C . PRO A 1 170 ? -2.438 -8.141 -4.824 1 91.81 170 PRO A C 1
ATOM 1314 O O . PRO A 1 170 ? -3.654 -8.055 -5.004 1 91.81 170 PRO A O 1
ATOM 1317 N N . THR A 1 171 ? -1.817 -7.637 -3.791 1 91.19 171 THR A N 1
ATOM 1318 C CA . THR A 1 171 ? -2.631 -7.035 -2.742 1 91.19 171 THR A CA 1
ATOM 1319 C C . THR A 1 171 ? -2.406 -5.527 -2.68 1 91.19 171 THR A C 1
ATOM 1321 O O . THR A 1 171 ? -2.838 -4.867 -1.73 1 91.19 171 THR A O 1
ATOM 1324 N N . SER A 1 172 ? -1.765 -5.035 -3.703 1 85.12 172 SER A N 1
ATOM 1325 C CA . SER A 1 172 ? -1.563 -3.59 -3.744 1 85.12 172 SER A CA 1
ATOM 1326 C C . SER A 1 172 ? -2.895 -2.848 -3.799 1 85.12 172 SER A C 1
ATOM 1328 O O . SER A 1 172 ? -3.852 -3.322 -4.414 1 85.12 172 SER A O 1
ATOM 1330 N N . HIS A 1 173 ? -2.994 -1.688 -3.029 1 79.81 173 HIS A N 1
ATOM 1331 C CA . HIS A 1 173 ? -4.121 -0.764 -3.031 1 79.81 173 HIS A CA 1
ATOM 1332 C C . HIS A 1 173 ? -5.344 -1.386 -2.36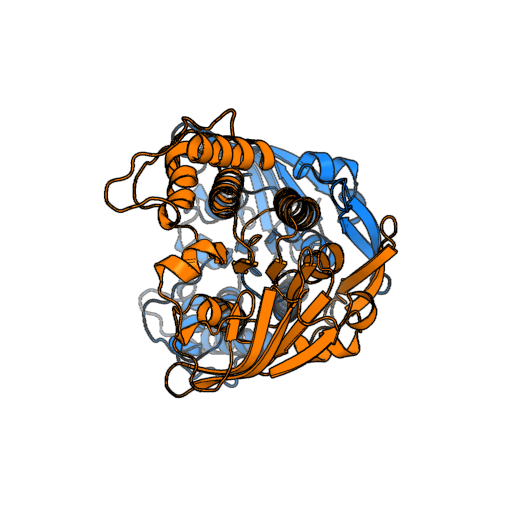3 1 79.81 173 HIS A C 1
ATOM 1334 O O . HIS A 1 173 ? -6.438 -0.819 -2.41 1 79.81 173 HIS A O 1
ATOM 1340 N N . LEU A 1 174 ? -5.176 -2.627 -1.892 1 87.44 174 LEU A N 1
ATOM 1341 C CA . LEU A 1 174 ? -6.273 -3.264 -1.173 1 87.44 174 LEU A CA 1
ATOM 1342 C C . LEU A 1 174 ? -6.207 -2.943 0.316 1 87.44 174 LEU A C 1
ATOM 1344 O O . LEU A 1 174 ? -5.121 -2.738 0.863 1 87.44 174 LEU A O 1
ATOM 1348 N N . ASP A 1 175 ? -7.383 -2.875 0.928 1 89.06 175 ASP A N 1
ATOM 1349 C CA . ASP A 1 175 ? -7.375 -2.793 2.385 1 89.06 175 ASP A CA 1
ATOM 1350 C C . ASP A 1 175 ? -6.992 -4.133 3.01 1 89.06 175 ASP A C 1
ATOM 1352 O O . ASP A 1 175 ? -6.945 -5.152 2.32 1 89.06 175 ASP A O 1
ATOM 1356 N N . PRO A 1 176 ? -6.684 -4.176 4.25 1 88.62 176 PRO A N 1
ATOM 1357 C CA . PRO A 1 176 ? -6.148 -5.383 4.887 1 88.62 176 PRO A CA 1
ATOM 1358 C C . PRO A 1 176 ? -7.102 -6.57 4.797 1 88.62 176 PRO A C 1
ATOM 1360 O O . PRO A 1 176 ? -6.66 -7.711 4.637 1 88.62 176 PRO A O 1
ATOM 1363 N N . GLY A 1 177 ? -8.375 -6.305 4.961 1 87.44 177 GLY A N 1
ATOM 1364 C CA . GLY A 1 177 ? -9.32 -7.402 4.867 1 87.44 177 GLY A CA 1
ATOM 1365 C C . GLY A 1 177 ? -9.305 -8.094 3.516 1 87.44 177 GLY A C 1
ATOM 1366 O O . GLY A 1 177 ? -9.242 -9.32 3.439 1 87.44 177 GLY A O 1
ATOM 1367 N N . PHE A 1 178 ? -9.219 -7.336 2.521 1 88.06 178 PHE A N 1
ATOM 1368 C CA . PHE A 1 178 ? -9.203 -7.875 1.165 1 88.06 178 PHE A CA 1
ATOM 1369 C C . PHE A 1 178 ? -7.859 -8.516 0.851 1 88.06 178 PHE A C 1
ATOM 1371 O O . PHE A 1 178 ? -7.797 -9.547 0.178 1 88.06 178 PHE A O 1
ATOM 1378 N N . ALA A 1 179 ? -6.84 -7.906 1.345 1 91.75 179 ALA A N 1
ATOM 1379 C CA . ALA A 1 179 ? -5.504 -8.453 1.118 1 91.75 179 ALA A CA 1
ATOM 1380 C C . ALA A 1 179 ? -5.383 -9.859 1.681 1 91.75 179 ALA A C 1
ATOM 1382 O O . ALA A 1 179 ? -4.914 -10.773 0.994 1 91.75 179 ALA A O 1
ATOM 1383 N N . CYS A 1 180 ? -5.895 -10.062 2.891 1 91.94 180 CYS A N 1
ATOM 1384 C CA . CYS A 1 180 ? -5.859 -11.375 3.523 1 91.94 180 CYS A CA 1
ATOM 1385 C C . CYS A 1 180 ? -6.711 -12.375 2.754 1 91.94 180 CYS A C 1
ATOM 1387 O O . CYS A 1 180 ? -6.301 -13.516 2.549 1 91.94 180 CYS A O 1
ATOM 1389 N N . ARG A 1 181 ? -7.797 -11.914 2.316 1 90.75 181 ARG A N 1
ATOM 1390 C CA . ARG A 1 181 ? -8.703 -12.781 1.571 1 90.75 181 ARG A CA 1
ATOM 1391 C C . ARG A 1 181 ? -8.07 -13.234 0.26 1 90.75 181 ARG A C 1
ATOM 1393 O O . ARG A 1 181 ? -8.102 -14.422 -0.072 1 90.75 181 ARG A O 1
ATOM 1400 N N . VAL A 1 182 ? -7.508 -12.328 -0.425 1 92.69 182 VAL A N 1
ATOM 1401 C CA . VAL A 1 182 ? -6.875 -12.609 -1.708 1 92.69 182 VAL A CA 1
ATOM 1402 C C . VAL A 1 182 ? -5.754 -13.633 -1.515 1 92.69 182 VAL A C 1
ATOM 1404 O O . VAL A 1 182 ? -5.684 -14.633 -2.232 1 92.69 182 VAL A O 1
ATOM 1407 N N . MET A 1 183 ? -4.895 -13.453 -0.552 1 95 183 MET A N 1
ATOM 1408 C CA . MET A 1 183 ? -3.775 -14.359 -0.344 1 95 183 MET A CA 1
ATOM 1409 C C . MET A 1 183 ? -4.262 -15.711 0.174 1 95 183 MET A C 1
ATOM 1411 O O . MET A 1 183 ? -3.678 -16.75 -0.145 1 95 183 MET A O 1
ATOM 1415 N N . GLY A 1 184 ? -5.352 -15.617 0.947 1 94.06 184 GLY A N 1
ATOM 1416 C CA . GLY A 1 184 ? -5.969 -16.875 1.343 1 94.06 184 GLY A CA 1
ATOM 1417 C C . GLY A 1 184 ? -6.469 -17.688 0.166 1 94.06 184 GLY A C 1
ATOM 1418 O O . GLY A 1 184 ? -6.277 -18.906 0.124 1 94.06 184 GLY A O 1
ATOM 1419 N N . LEU A 1 185 ? -7.086 -17.031 -0.73 1 93.56 185 LEU A N 1
ATOM 1420 C CA . LEU A 1 185 ? -7.59 -17.672 -1.937 1 93.56 185 LEU A CA 1
ATOM 1421 C C . LEU A 1 185 ? -6.441 -18.266 -2.758 1 93.56 185 LEU A C 1
ATOM 1423 O O . LEU A 1 185 ? -6.508 -19.406 -3.203 1 93.56 185 LEU A O 1
ATOM 1427 N N . VAL A 1 186 ? -5.383 -17.531 -2.93 1 95.81 186 VAL A N 1
ATOM 1428 C CA . VAL A 1 186 ? -4.223 -17.984 -3.693 1 95.81 186 VAL A CA 1
ATOM 1429 C C . VAL A 1 186 ? -3.625 -19.219 -3.047 1 95.81 186 VAL A C 1
ATOM 1431 O O . VAL A 1 186 ? -3.404 -20.234 -3.719 1 95.81 186 VAL A O 1
ATOM 1434 N N . ARG A 1 187 ? -3.383 -19.156 -1.788 1 95.69 187 ARG A N 1
ATOM 1435 C CA . ARG A 1 187 ? -2.797 -20.297 -1.072 1 95.69 187 ARG A CA 1
ATOM 1436 C C . ARG A 1 187 ? -3.695 -21.516 -1.158 1 95.69 187 ARG A C 1
ATOM 1438 O O . ARG A 1 187 ? -3.213 -22.641 -1.372 1 95.69 187 ARG A O 1
ATOM 1445 N N . GLY A 1 188 ? -4.98 -21.281 -0.949 1 93.81 188 GLY A N 1
ATOM 1446 C CA . GLY A 1 188 ? -5.93 -22.375 -1.052 1 93.81 188 GLY A CA 1
ATOM 1447 C C . GLY A 1 188 ? -5.895 -23.062 -2.4 1 93.81 188 GLY A C 1
ATOM 1448 O O . GLY A 1 188 ? -5.836 -24.297 -2.473 1 93.81 188 GLY A O 1
ATOM 1449 N N . VAL A 1 189 ? -5.891 -22.312 -3.418 1 93.31 189 VAL A N 1
ATOM 1450 C CA . VAL A 1 189 ? -5.895 -22.859 -4.77 1 93.31 189 VAL A CA 1
ATOM 1451 C C . VAL A 1 189 ? -4.574 -23.578 -5.039 1 93.31 189 VAL A C 1
ATOM 1453 O O . VAL A 1 189 ? -4.562 -24.656 -5.645 1 93.31 189 VAL A O 1
ATOM 1456 N N . CYS A 1 190 ? -3.473 -22.984 -4.637 1 95.62 190 CYS A N 1
ATOM 1457 C CA . CYS A 1 190 ? -2.172 -23.625 -4.816 1 95.62 190 CYS A CA 1
ATOM 1458 C C . CYS A 1 190 ? -2.148 -25 -4.172 1 95.62 190 CYS A C 1
ATOM 1460 O O . CYS A 1 190 ? -1.719 -25.984 -4.797 1 95.62 190 CYS A O 1
ATOM 1462 N N . ARG A 1 191 ? -2.658 -25.125 -3.023 1 94.25 191 ARG A N 1
ATOM 1463 C CA . ARG A 1 191 ? -2.631 -26.375 -2.281 1 94.25 191 ARG A CA 1
ATOM 1464 C C . ARG A 1 191 ? -3.596 -27.391 -2.885 1 94.25 191 ARG A C 1
ATOM 1466 O O . ARG A 1 191 ? -3.246 -28.562 -3.061 1 94.25 191 ARG A O 1
ATOM 1473 N N . ARG A 1 192 ? -4.73 -26.969 -3.236 1 93.44 192 ARG A N 1
ATOM 1474 C CA . ARG A 1 192 ? -5.773 -27.875 -3.705 1 93.44 192 ARG A CA 1
ATOM 1475 C C . ARG A 1 192 ? -5.48 -28.375 -5.117 1 93.44 192 ARG A C 1
ATOM 1477 O O . ARG A 1 192 ? -5.738 -29.531 -5.441 1 93.44 192 ARG A O 1
ATOM 1484 N N . ARG A 1 193 ? -4.891 -27.453 -5.902 1 94.12 193 ARG A N 1
ATOM 1485 C CA . ARG A 1 193 ? -4.738 -27.797 -7.316 1 94.12 193 ARG A CA 1
ATOM 1486 C C . ARG A 1 193 ? -3.285 -28.125 -7.645 1 94.12 193 ARG A C 1
ATOM 1488 O O . ARG A 1 193 ? -2.967 -28.5 -8.773 1 94.12 193 ARG A O 1
ATOM 1495 N N . GLY A 1 194 ? -2.451 -27.953 -6.68 1 95.31 194 GLY A N 1
ATOM 1496 C CA . GLY A 1 194 ? -1.042 -28.219 -6.914 1 95.31 194 GLY A CA 1
ATOM 1497 C C . GLY A 1 194 ? -0.377 -27.188 -7.797 1 95.31 194 GLY A C 1
ATOM 1498 O O . GLY A 1 194 ? 0.5 -27.516 -8.602 1 95.31 194 GLY A O 1
ATOM 1499 N N . VAL A 1 195 ? -0.836 -26.016 -7.789 1 96.31 195 VAL A N 1
ATOM 1500 C CA . VAL A 1 195 ? -0.27 -24.906 -8.547 1 96.31 195 VAL A CA 1
ATOM 1501 C C . VAL A 1 195 ? 0.833 -24.234 -7.734 1 96.31 195 VAL A C 1
ATOM 1503 O O . VAL A 1 195 ? 0.686 -24.031 -6.527 1 96.31 195 VAL A O 1
ATOM 1506 N N . GLY A 1 196 ? 2 -23.984 -8.367 1 97.62 196 GLY A N 1
ATOM 1507 C CA . GLY A 1 196 ? 3.014 -23.156 -7.719 1 97.62 196 GLY A CA 1
ATOM 1508 C C . GLY A 1 196 ? 2.785 -21.672 -7.902 1 97.62 196 GLY A C 1
ATOM 1509 O O . GLY A 1 196 ? 2.344 -21.234 -8.969 1 97.62 196 GLY A O 1
ATOM 1510 N N . ALA A 1 197 ? 3.084 -20.922 -6.898 1 97.88 197 ALA A N 1
ATOM 1511 C CA . ALA A 1 197 ? 2.891 -19.469 -7.016 1 97.88 197 ALA A CA 1
ATOM 1512 C C . ALA A 1 197 ? 4.16 -18.719 -6.637 1 97.88 197 ALA A C 1
ATOM 1514 O O . ALA A 1 197 ? 4.852 -19.094 -5.684 1 97.88 197 ALA A O 1
ATOM 1515 N N . LEU A 1 198 ? 4.504 -17.766 -7.434 1 97.62 198 LEU A N 1
ATOM 1516 C CA . LEU A 1 198 ? 5.508 -16.75 -7.129 1 97.62 198 LEU A CA 1
ATOM 1517 C C . LEU A 1 198 ? 4.871 -15.367 -7.027 1 97.62 198 LEU A C 1
ATOM 1519 O O . LEU A 1 198 ? 4.383 -14.828 -8.023 1 97.62 198 LEU A O 1
ATOM 1523 N N . ALA A 1 199 ? 4.875 -14.844 -5.812 1 97.31 199 ALA A N 1
ATOM 1524 C CA . ALA A 1 199 ? 4.188 -13.578 -5.57 1 97.31 199 ALA A CA 1
ATOM 1525 C C . ALA A 1 199 ? 5.141 -12.539 -4.977 1 97.31 199 ALA A C 1
ATOM 1527 O O . ALA A 1 199 ? 5.957 -12.867 -4.113 1 97.31 199 ALA A O 1
ATOM 1528 N N . THR A 1 200 ? 5.086 -11.367 -5.473 1 96.25 200 THR A N 1
ATOM 1529 C CA . THR A 1 200 ? 5.848 -10.273 -4.879 1 96.25 200 THR A CA 1
ATOM 1530 C C . THR A 1 200 ? 5.016 -9.547 -3.824 1 96.25 200 THR A C 1
ATOM 1532 O O . THR A 1 200 ? 3.809 -9.367 -3.992 1 96.25 200 THR A O 1
ATOM 1535 N N . PHE A 1 201 ? 5.715 -9.133 -2.682 1 94.94 201 PHE A N 1
ATOM 1536 C CA . PHE A 1 201 ? 5.02 -8.492 -1.569 1 94.94 201 PHE A CA 1
ATOM 1537 C C . PHE A 1 201 ? 5.684 -7.168 -1.205 1 94.94 201 PHE A C 1
ATOM 1539 O O . PHE A 1 201 ? 6.91 -7.062 -1.213 1 94.94 201 PHE A O 1
ATOM 1546 N N . HIS A 1 202 ? 4.832 -6.258 -0.859 1 89.75 202 HIS A N 1
ATOM 1547 C CA . HIS A 1 202 ? 5.309 -5.07 -0.156 1 89.75 202 HIS A CA 1
ATOM 1548 C C . HIS A 1 202 ? 5.105 -5.207 1.35 1 89.75 202 HIS A C 1
ATOM 1550 O O . HIS A 1 202 ? 5.828 -4.59 2.135 1 89.75 202 HIS A O 1
ATOM 1556 N N . ASP A 1 203 ? 4.148 -5.93 1.73 1 92.88 203 ASP A N 1
ATOM 1557 C CA . ASP A 1 203 ? 3.832 -6.152 3.139 1 92.88 203 ASP A CA 1
ATOM 1558 C C . ASP A 1 203 ? 4.566 -7.379 3.678 1 92.88 203 ASP A C 1
ATOM 1560 O O . ASP A 1 203 ? 4.223 -8.516 3.342 1 92.88 203 ASP A O 1
ATOM 1564 N N . ILE A 1 204 ? 5.461 -7.086 4.566 1 95.88 204 ILE A N 1
ATOM 1565 C CA . ILE A 1 204 ? 6.316 -8.133 5.117 1 95.88 204 ILE A CA 1
ATOM 1566 C C . ILE A 1 204 ? 5.469 -9.156 5.863 1 95.88 204 ILE A C 1
ATOM 1568 O O . ILE A 1 204 ? 5.652 -10.367 5.695 1 95.88 204 ILE A O 1
ATOM 1572 N N . ASN A 1 205 ? 4.562 -8.703 6.656 1 95.62 205 ASN A N 1
ATOM 1573 C CA . ASN A 1 205 ? 3.791 -9.602 7.512 1 95.62 205 ASN A CA 1
ATOM 1574 C C . ASN A 1 205 ? 2.822 -10.453 6.703 1 95.62 205 ASN A C 1
ATOM 1576 O O . ASN A 1 205 ? 2.566 -11.609 7.051 1 95.62 205 ASN A O 1
ATOM 1580 N N . LEU A 1 206 ? 2.293 -9.875 5.68 1 94.94 206 LEU A N 1
ATOM 1581 C CA . LEU A 1 206 ? 1.456 -10.672 4.789 1 94.94 206 LEU A CA 1
ATOM 1582 C C . LEU A 1 206 ? 2.266 -11.789 4.137 1 94.94 206 LEU A C 1
ATOM 1584 O O . LEU A 1 206 ? 1.791 -12.922 4.023 1 94.94 206 LEU A O 1
ATOM 1588 N N . ALA A 1 207 ? 3.451 -11.484 3.689 1 96.75 207 ALA A N 1
ATOM 1589 C CA . ALA A 1 207 ? 4.336 -12.484 3.104 1 96.75 207 ALA A CA 1
ATOM 1590 C C . ALA A 1 207 ? 4.656 -13.586 4.105 1 96.75 207 ALA A C 1
ATOM 1592 O O . ALA A 1 207 ? 4.57 -14.773 3.783 1 96.75 207 ALA A O 1
ATOM 1593 N N . LEU A 1 208 ? 4.973 -13.18 5.312 1 97.06 208 LEU A N 1
ATOM 1594 C CA . LEU A 1 208 ? 5.328 -14.125 6.363 1 97.06 208 LEU A CA 1
ATOM 1595 C C . LEU A 1 208 ? 4.145 -15.023 6.707 1 97.06 208 LEU A C 1
ATOM 1597 O O . LEU A 1 208 ? 4.328 -16.188 7.07 1 97.06 208 LEU A O 1
ATOM 1601 N N . LEU A 1 209 ? 3.033 -14.484 6.586 1 95.44 209 LEU A N 1
ATOM 1602 C CA . LEU A 1 209 ? 1.824 -15.195 6.992 1 95.44 209 LEU A CA 1
ATOM 1603 C C . LEU A 1 209 ? 1.417 -16.219 5.938 1 95.44 209 LEU A C 1
ATOM 1605 O O . LEU A 1 209 ? 0.991 -17.328 6.273 1 95.44 209 LEU A O 1
ATOM 1609 N N . TYR A 1 210 ? 1.656 -15.93 4.637 1 95.94 210 TYR A N 1
ATOM 1610 C CA . TYR A 1 210 ? 0.989 -16.734 3.619 1 95.94 210 TYR A CA 1
ATOM 1611 C C . TYR A 1 210 ? 2.002 -17.484 2.771 1 95.94 210 TYR A C 1
ATOM 1613 O O . TYR A 1 210 ? 1.657 -18.469 2.113 1 95.94 210 TYR A O 1
ATOM 1621 N N . ALA A 1 211 ? 3.223 -17.047 2.729 1 97.06 211 ALA A N 1
ATOM 1622 C CA . ALA A 1 211 ? 4.219 -17.734 1.901 1 97.06 211 ALA A CA 1
ATOM 1623 C C . ALA A 1 211 ? 4.762 -18.969 2.604 1 97.06 211 ALA A C 1
ATOM 1625 O O . ALA A 1 211 ? 4.883 -19 3.83 1 97.06 211 ALA A O 1
ATOM 1626 N N . ASP A 1 212 ? 5.074 -19.969 1.828 1 97.5 212 ASP A N 1
ATOM 1627 C CA . ASP A 1 212 ? 5.781 -21.141 2.342 1 97.5 212 ASP A CA 1
ATOM 1628 C C . ASP A 1 212 ? 7.285 -20.875 2.422 1 97.5 212 ASP A C 1
ATOM 1630 O O . ASP A 1 212 ? 7.957 -21.375 3.326 1 97.5 212 ASP A O 1
ATOM 1634 N N . ARG A 1 213 ? 7.715 -20.203 1.509 1 98.25 213 ARG A N 1
ATOM 1635 C CA . ARG A 1 213 ? 9.102 -19.766 1.403 1 98.25 213 ARG A CA 1
ATOM 1636 C C . ARG A 1 213 ? 9.195 -18.328 0.908 1 98.25 213 ARG A C 1
ATOM 1638 O O . ARG A 1 213 ? 8.297 -17.844 0.219 1 98.25 213 ARG A O 1
ATOM 1645 N N . LEU A 1 214 ? 10.273 -17.656 1.302 1 98.25 214 LEU A N 1
ATOM 1646 C CA . LEU A 1 214 ? 10.484 -16.266 0.902 1 98.25 214 LEU A CA 1
ATOM 1647 C C . LEU A 1 214 ? 11.859 -16.094 0.255 1 98.25 214 LEU A C 1
ATOM 1649 O O . LEU A 1 214 ? 12.828 -16.734 0.659 1 98.25 214 LEU A O 1
ATOM 1653 N N . VAL A 1 215 ? 11.883 -15.305 -0.73 1 97.56 215 VAL A N 1
ATOM 1654 C CA . VAL A 1 215 ? 13.117 -14.867 -1.38 1 97.56 215 VAL A CA 1
ATOM 1655 C C . VAL A 1 215 ? 13.281 -13.359 -1.21 1 97.56 215 VAL A C 1
ATOM 1657 O O . VAL A 1 215 ? 12.414 -12.578 -1.614 1 97.56 215 VAL A O 1
ATOM 1660 N N . CYS A 1 216 ? 14.375 -12.945 -0.596 1 97.56 216 CYS A N 1
ATOM 1661 C CA . CYS A 1 216 ? 14.641 -11.531 -0.344 1 97.56 216 CYS A CA 1
ATOM 1662 C C . CYS A 1 216 ? 15.617 -10.969 -1.375 1 97.56 216 CYS A C 1
ATOM 1664 O O . CYS A 1 216 ? 16.75 -11.422 -1.473 1 97.56 216 CYS A O 1
ATOM 1666 N N . LEU A 1 217 ? 15.086 -10.031 -2.08 1 95.5 217 LEU A N 1
ATOM 1667 C CA . LEU A 1 217 ? 15.852 -9.422 -3.166 1 95.5 217 LEU A CA 1
ATOM 1668 C C . LEU A 1 217 ? 16.297 -8.016 -2.795 1 95.5 217 LEU A C 1
ATOM 1670 O O . LEU A 1 217 ? 15.516 -7.238 -2.242 1 95.5 217 LEU A O 1
ATOM 1674 N N . LYS A 1 218 ? 17.516 -7.695 -3.018 1 94.31 218 LYS A N 1
ATOM 1675 C CA . LYS A 1 218 ? 18.047 -6.348 -2.863 1 94.31 218 LYS A CA 1
ATOM 1676 C C . LYS A 1 218 ? 19.078 -6.031 -3.949 1 94.31 218 LYS A C 1
ATOM 1678 O O . LYS A 1 218 ? 20 -6.812 -4.184 1 94.31 218 LYS A O 1
ATOM 1683 N N . GLU A 1 219 ? 18.859 -4.891 -4.617 1 90.56 219 GLU A N 1
ATOM 1684 C CA . GLU A 1 219 ? 19.766 -4.422 -5.664 1 90.56 219 GLU A CA 1
ATOM 1685 C C . GLU A 1 219 ? 20.016 -5.516 -6.695 1 90.56 219 GLU A C 1
ATOM 1687 O O . GLU A 1 219 ? 21.172 -5.754 -7.082 1 90.56 219 GLU A O 1
ATOM 1692 N N . GLY A 1 220 ? 19 -6.273 -6.938 1 90 220 GLY A N 1
ATOM 1693 C CA . GLY A 1 220 ? 19.047 -7.25 -8.016 1 90 220 GLY A CA 1
ATOM 1694 C C . GLY A 1 220 ? 19.672 -8.562 -7.598 1 90 220 GLY A C 1
ATOM 1695 O O . GLY A 1 220 ? 19.938 -9.422 -8.438 1 90 220 GLY A O 1
ATOM 1696 N N . LYS A 1 221 ? 19.938 -8.727 -6.336 1 93.44 221 LYS A N 1
ATOM 1697 C CA . LYS A 1 221 ? 20.547 -9.953 -5.832 1 93.44 221 LYS A CA 1
ATOM 1698 C C . LYS A 1 221 ? 19.703 -10.578 -4.723 1 93.44 221 LYS A C 1
ATOM 1700 O O . LYS A 1 221 ? 19.016 -9.867 -3.988 1 93.44 221 LYS A O 1
ATOM 1705 N N . VAL A 1 222 ? 19.812 -11.898 -4.656 1 94.44 222 VAL A N 1
ATOM 1706 C CA . VAL A 1 222 ? 19.141 -12.594 -3.568 1 94.44 222 VAL A CA 1
ATOM 1707 C C . VAL A 1 222 ? 19.969 -12.477 -2.287 1 94.44 222 VAL A C 1
ATOM 1709 O O . VAL A 1 222 ? 21.109 -12.953 -2.223 1 94.44 222 VAL A O 1
ATOM 1712 N N . LEU A 1 223 ? 19.422 -11.898 -1.31 1 95.62 223 LEU A N 1
ATOM 1713 C CA . LEU A 1 223 ? 20.094 -11.711 -0.026 1 95.62 223 LEU A CA 1
ATOM 1714 C C . LEU A 1 223 ? 19.844 -12.906 0.891 1 95.62 223 LEU A C 1
ATOM 1716 O O . LEU A 1 223 ? 20.703 -13.258 1.713 1 95.62 223 LEU A O 1
ATOM 1720 N N . ALA A 1 224 ? 18.688 -13.422 0.827 1 96.88 224 ALA A N 1
ATOM 1721 C CA . ALA A 1 224 ? 18.281 -14.547 1.663 1 96.88 224 ALA A CA 1
ATOM 1722 C C . ALA A 1 224 ? 17.109 -15.289 1.041 1 96.88 224 ALA A C 1
ATOM 1724 O O . ALA A 1 224 ? 16.344 -14.719 0.264 1 96.88 224 ALA A O 1
ATOM 1725 N N . SER A 1 225 ? 17.047 -16.531 1.327 1 96.75 225 SER A N 1
ATOM 1726 C CA . SER A 1 225 ? 15.945 -17.391 0.925 1 96.75 225 SER A CA 1
ATOM 1727 C C . SER A 1 225 ? 15.688 -18.484 1.959 1 96.75 225 SER A C 1
ATOM 1729 O O . SER A 1 225 ? 16.625 -19.109 2.459 1 96.75 225 SER A O 1
ATOM 1731 N N . GLY A 1 226 ? 14.484 -18.641 2.299 1 97.75 226 GLY A N 1
ATOM 1732 C CA . GLY A 1 226 ? 14.141 -19.656 3.285 1 97.75 226 GLY A CA 1
ATOM 1733 C C . GLY A 1 226 ? 12.695 -19.562 3.746 1 97.75 226 GLY A C 1
ATOM 1734 O O . GLY A 1 226 ? 11.906 -18.812 3.184 1 97.75 226 GLY A O 1
ATOM 1735 N N . THR A 1 227 ? 12.367 -20.453 4.668 1 98.12 227 THR A N 1
ATOM 1736 C CA . THR A 1 227 ? 11.047 -20.406 5.281 1 98.12 227 THR A CA 1
ATOM 1737 C C . THR A 1 227 ? 10.844 -19.094 6.031 1 98.12 227 THR A C 1
ATOM 1739 O O . THR A 1 227 ? 11.797 -18.375 6.293 1 98.12 227 THR A O 1
ATOM 1742 N N . PRO A 1 228 ? 9.578 -18.734 6.301 1 98 228 PRO A N 1
ATOM 1743 C CA . PRO A 1 228 ? 9.328 -17.531 7.09 1 98 228 PRO A CA 1
ATOM 1744 C C . PRO A 1 228 ? 10.117 -17.5 8.398 1 98 228 PRO A C 1
ATOM 1746 O O . PRO A 1 228 ? 10.664 -16.453 8.773 1 98 228 PRO A O 1
ATOM 1749 N N . GLU A 1 229 ? 10.266 -18.625 9.062 1 97.62 229 GLU A N 1
ATOM 1750 C CA . GLU A 1 229 ? 11.008 -18.703 10.32 1 97.62 229 GLU A CA 1
ATOM 1751 C C . GLU A 1 229 ? 12.484 -18.406 10.102 1 97.62 229 GLU A C 1
ATOM 1753 O O . GLU A 1 229 ? 13.125 -17.766 10.945 1 97.62 229 GLU A O 1
ATOM 1758 N N . GLU A 1 230 ? 12.969 -18.797 8.977 1 97.25 230 GLU A N 1
ATOM 1759 C CA . GLU A 1 230 ? 14.383 -18.609 8.664 1 97.25 230 GLU A CA 1
ATOM 1760 C C . GLU A 1 230 ? 14.664 -17.172 8.25 1 97.25 230 GLU A C 1
ATOM 1762 O O . GLU A 1 230 ? 15.75 -16.641 8.516 1 97.25 230 GLU A O 1
ATOM 1767 N N . VAL A 1 231 ? 13.711 -16.547 7.625 1 96.94 231 VAL A N 1
ATOM 1768 C CA . VAL A 1 231 ? 13.906 -15.227 7.051 1 96.94 231 VAL A CA 1
ATOM 1769 C C . VAL A 1 231 ? 13.547 -14.156 8.078 1 96.94 231 VAL A C 1
ATOM 1771 O O . VAL A 1 231 ? 14.047 -13.031 8.016 1 96.94 231 VAL A O 1
ATOM 1774 N N . ALA A 1 232 ? 12.68 -14.484 9.023 1 97.25 232 ALA A N 1
ATOM 1775 C CA . ALA A 1 232 ? 12.258 -13.516 10.039 1 97.25 232 ALA A CA 1
ATOM 1776 C C . ALA A 1 232 ? 13.414 -13.164 10.969 1 97.25 232 ALA A C 1
ATOM 1778 O O . ALA A 1 232 ? 13.516 -13.695 12.078 1 97.25 232 ALA A O 1
ATOM 1779 N N . ASP A 1 233 ? 14.266 -12.297 10.578 1 97.06 233 ASP A N 1
ATOM 1780 C CA . ASP A 1 233 ? 15.484 -11.852 11.242 1 97.06 233 ASP A CA 1
ATOM 1781 C C . ASP A 1 233 ? 15.617 -10.328 11.188 1 97.06 233 ASP A C 1
ATOM 1783 O O . ASP A 1 233 ? 15.766 -9.75 10.102 1 97.06 233 ASP A O 1
ATOM 1787 N N . PRO A 1 234 ? 15.633 -9.695 12.398 1 96.75 234 PRO A N 1
ATOM 1788 C CA . PRO A 1 234 ? 15.742 -8.234 12.43 1 96.75 234 PRO A CA 1
ATOM 1789 C C . PRO A 1 234 ? 16.938 -7.715 11.625 1 96.75 234 PRO A C 1
ATOM 1791 O O . PRO A 1 234 ? 16.828 -6.68 10.969 1 96.75 234 PRO A O 1
ATOM 1794 N N . ALA A 1 235 ? 18 -8.43 11.656 1 97.31 235 ALA A N 1
ATOM 1795 C CA . ALA A 1 235 ? 19.203 -7.996 10.922 1 97.31 235 ALA A CA 1
ATOM 1796 C C . ALA A 1 235 ? 18.953 -8.023 9.414 1 97.31 235 ALA A C 1
ATOM 1798 O O . ALA A 1 235 ? 19.406 -7.137 8.695 1 97.31 235 ALA A O 1
ATOM 1799 N N . LEU A 1 236 ? 18.266 -9.016 8.977 1 97.12 236 LEU A N 1
ATOM 1800 C CA . LEU A 1 236 ? 17.953 -9.117 7.555 1 97.12 236 LEU A CA 1
ATOM 1801 C C . LEU A 1 236 ? 17.078 -7.957 7.105 1 97.12 236 LEU A C 1
ATOM 1803 O O . LEU A 1 236 ? 17.328 -7.348 6.062 1 97.12 236 LEU A O 1
ATOM 1807 N N . PHE A 1 237 ? 16.047 -7.637 7.902 1 96.25 237 PHE A N 1
ATOM 1808 C CA . PHE A 1 237 ? 15.117 -6.578 7.527 1 96.25 237 PHE A CA 1
ATOM 1809 C C . PHE A 1 237 ? 15.789 -5.215 7.602 1 96.25 237 PHE A C 1
ATOM 1811 O O . PHE A 1 237 ? 15.477 -4.316 6.816 1 96.25 237 PHE A O 1
ATOM 1818 N N . ARG A 1 238 ? 16.703 -5.059 8.547 1 95.19 238 ARG A N 1
ATOM 1819 C CA . ARG A 1 238 ? 17.5 -3.842 8.57 1 95.19 238 ARG A CA 1
ATOM 1820 C C . ARG A 1 238 ? 18.312 -3.701 7.281 1 95.19 238 ARG A C 1
ATOM 1822 O O . ARG A 1 238 ? 18.391 -2.617 6.703 1 95.19 238 ARG A O 1
ATOM 1829 N N . ASP A 1 239 ? 18.844 -4.785 6.891 1 95.38 239 ASP A N 1
ATOM 1830 C CA . ASP A 1 239 ? 19.641 -4.781 5.668 1 95.38 239 ASP A CA 1
ATOM 1831 C C . ASP A 1 239 ? 18.766 -4.539 4.441 1 95.38 239 ASP A C 1
ATOM 1833 O O . ASP A 1 239 ? 19.156 -3.807 3.529 1 95.38 239 ASP A O 1
ATOM 1837 N N . LEU A 1 240 ? 17.609 -5.148 4.406 1 94.75 240 LEU A N 1
ATOM 1838 C CA . LEU A 1 240 ? 16.719 -5.098 3.254 1 94.75 240 LEU A CA 1
ATOM 1839 C C . LEU A 1 240 ? 16.094 -3.711 3.113 1 94.75 240 LEU A C 1
ATOM 1841 O O . LEU A 1 240 ? 16.094 -3.137 2.021 1 94.75 240 LEU A O 1
ATOM 1845 N N . TYR A 1 241 ? 15.594 -3.186 4.289 1 93.19 241 TYR A N 1
ATOM 1846 C CA . TYR A 1 241 ? 14.719 -2.02 4.199 1 93.19 241 TYR A CA 1
ATOM 1847 C C . TYR A 1 241 ? 15.273 -0.856 5.008 1 93.19 241 TYR A C 1
ATOM 1849 O O . TYR A 1 241 ? 14.719 0.243 4.992 1 93.19 241 TYR A O 1
ATOM 1857 N N . GLY A 1 242 ? 16.344 -1.072 5.762 1 90.44 242 GLY A N 1
ATOM 1858 C CA . GLY A 1 242 ? 16.859 -0.027 6.633 1 90.44 242 GLY A CA 1
ATOM 1859 C C . GLY A 1 242 ? 15.93 0.3 7.785 1 90.44 242 GLY A C 1
ATOM 1860 O O . GLY A 1 242 ? 15.82 1.458 8.195 1 90.44 242 GLY A O 1
ATOM 1861 N N . ILE A 1 243 ? 15.266 -0.741 8.25 1 89.38 243 ILE A N 1
ATOM 1862 C CA . ILE A 1 243 ? 14.281 -0.51 9.305 1 89.38 243 ILE A CA 1
ATOM 1863 C C . ILE A 1 243 ? 14.586 -1.406 10.5 1 89.38 243 ILE A C 1
ATOM 1865 O O . ILE A 1 243 ? 15.07 -2.527 10.336 1 89.38 243 ILE A O 1
ATOM 1869 N N . GLU A 1 244 ? 14.352 -0.848 11.617 1 93.25 244 GLU A N 1
ATOM 1870 C CA . GLU A 1 244 ? 14.43 -1.66 12.828 1 93.25 244 GLU A CA 1
ATOM 1871 C C . GLU A 1 244 ? 13.094 -2.334 13.133 1 93.25 244 GLU A C 1
ATOM 1873 O O . GLU A 1 244 ? 12.047 -1.683 13.117 1 93.25 244 GLU A O 1
ATOM 1878 N N . VAL A 1 245 ? 13.227 -3.666 13.359 1 95.31 245 VAL A N 1
ATOM 1879 C CA . VAL A 1 245 ? 11.992 -4.398 13.633 1 95.31 245 VAL A CA 1
ATOM 1880 C C . VAL A 1 245 ? 12.203 -5.34 14.82 1 95.31 245 VAL A C 1
ATOM 1882 O O . VAL A 1 245 ? 13.344 -5.613 15.211 1 95.31 245 VAL A O 1
ATOM 1885 N N . VAL A 1 246 ? 11.133 -5.754 15.438 1 95.88 246 VAL A N 1
ATOM 1886 C CA . VAL A 1 246 ? 11.102 -6.852 16.391 1 95.88 246 VAL A CA 1
ATOM 1887 C C . VAL A 1 246 ? 10.266 -8.008 15.836 1 95.88 246 VAL A C 1
ATOM 1889 O O . VAL A 1 246 ? 9.172 -7.793 15.312 1 95.88 246 VAL A O 1
ATOM 1892 N N . CYS A 1 247 ? 10.844 -9.172 15.867 1 96.44 247 CYS A N 1
ATOM 1893 C CA . CYS A 1 247 ? 10.125 -10.352 15.414 1 96.44 247 CYS A CA 1
ATOM 1894 C C . CYS A 1 247 ? 9.336 -10.977 16.562 1 96.44 247 CYS A C 1
ATOM 1896 O O . CYS A 1 247 ? 9.859 -11.148 17.656 1 96.44 247 CYS A O 1
ATOM 1898 N N . ILE A 1 248 ? 8.117 -11.297 16.266 1 95.38 248 ILE A N 1
ATOM 1899 C CA . ILE A 1 248 ? 7.266 -11.938 17.266 1 95.38 248 ILE A CA 1
ATOM 1900 C C . ILE A 1 248 ? 6.602 -13.172 16.656 1 95.38 248 ILE A C 1
ATOM 1902 O O . ILE A 1 248 ? 6.574 -13.336 15.438 1 95.38 248 ILE A O 1
ATOM 1906 N N . SER A 1 249 ? 6.121 -14.062 17.516 1 95.38 249 SER A N 1
ATOM 1907 C CA . SER A 1 249 ? 5.34 -15.211 17.062 1 95.38 249 SER A CA 1
ATOM 1908 C C . SER A 1 249 ? 3.852 -14.875 17 1 95.38 249 SER A C 1
ATOM 1910 O O . SER A 1 249 ? 3.281 -14.375 17.984 1 95.38 249 SER A O 1
ATOM 1912 N N . HIS A 1 250 ? 3.27 -15.07 15.914 1 94 250 HIS A N 1
ATOM 1913 C CA . HIS A 1 250 ? 1.833 -14.844 15.789 1 94 250 HIS A CA 1
ATOM 1914 C C . HIS A 1 250 ? 1.062 -15.625 16.844 1 94 250 HIS A C 1
ATOM 1916 O O . HIS A 1 250 ? 1.245 -16.844 17 1 94 250 HIS A O 1
ATOM 1922 N N . PRO A 1 251 ? 0.167 -15.016 17.5 1 91.62 251 PRO A N 1
ATOM 1923 C CA . PRO A 1 251 ? -0.493 -15.656 18.641 1 91.62 251 PRO A CA 1
ATOM 1924 C C . PRO A 1 251 ? -1.399 -16.812 18.219 1 91.62 251 PRO A C 1
ATOM 1926 O O . PRO A 1 251 ? -1.641 -17.734 19 1 91.62 251 PRO A O 1
ATOM 1929 N N . VAL A 1 252 ? -1.854 -16.859 17.016 1 90.88 252 VAL A N 1
ATOM 1930 C CA . VAL A 1 252 ? -2.801 -17.875 16.562 1 90.88 252 VAL A CA 1
ATOM 1931 C C . VAL A 1 252 ? -2.09 -18.875 15.664 1 90.88 252 VAL A C 1
ATOM 1933 O O . VAL A 1 252 ? -2.088 -20.078 15.945 1 90.88 252 VAL A O 1
ATOM 1936 N N . SER A 1 253 ? -1.372 -18.438 14.688 1 90.12 253 SER A N 1
ATOM 1937 C CA . SER A 1 253 ? -0.797 -19.312 13.688 1 90.12 253 SER A CA 1
ATOM 1938 C C . SER A 1 253 ? 0.607 -19.766 14.078 1 90.12 253 SER A C 1
ATOM 1940 O O . SER A 1 253 ? 1.133 -20.734 13.531 1 90.12 253 SER A O 1
ATOM 1942 N N . GLY A 1 254 ? 1.251 -18.969 14.938 1 93.25 254 GLY A N 1
ATOM 1943 C CA . GLY A 1 254 ? 2.619 -19.281 15.328 1 93.25 254 GLY A CA 1
ATOM 1944 C C . GLY A 1 254 ? 3.646 -18.797 14.32 1 93.25 254 GLY A C 1
ATOM 1945 O O . GLY A 1 254 ? 4.852 -18.844 14.586 1 93.25 254 GLY A O 1
ATOM 1946 N N . ARG A 1 255 ? 3.217 -18.375 13.234 1 95 255 ARG A N 1
ATOM 1947 C CA . ARG A 1 255 ? 4.129 -17.875 12.211 1 95 255 ARG A CA 1
ATOM 1948 C C . ARG A 1 255 ? 4.797 -16.578 12.656 1 95 255 ARG A C 1
ATOM 1950 O O . ARG A 1 255 ? 4.207 -15.805 13.414 1 95 255 ARG A O 1
ATOM 1957 N N . PRO A 1 256 ? 6 -16.422 12.18 1 97.25 256 PRO A N 1
ATOM 1958 C CA . PRO A 1 256 ? 6.668 -15.18 12.586 1 97.25 256 PRO A CA 1
ATOM 1959 C C . PRO A 1 256 ? 6.016 -13.938 11.992 1 97.25 256 PRO A C 1
ATOM 1961 O O . PRO A 1 256 ? 5.531 -13.969 10.859 1 97.25 256 PRO A O 1
ATOM 1964 N N . GLN A 1 257 ? 5.961 -12.914 12.75 1 96.62 257 GLN A N 1
ATOM 1965 C CA . GLN A 1 257 ? 5.527 -11.586 12.352 1 96.62 257 GLN A CA 1
ATOM 1966 C C . GLN A 1 257 ? 6.523 -10.523 12.812 1 96.62 257 GLN A C 1
ATOM 1968 O O . GLN A 1 257 ? 7.359 -10.781 13.68 1 96.62 257 GLN A O 1
ATOM 1973 N N . VAL A 1 258 ? 6.449 -9.391 12.211 1 95.81 258 VAL A N 1
ATOM 1974 C CA . VAL A 1 258 ? 7.375 -8.336 12.602 1 95.81 258 VAL A CA 1
ATOM 1975 C C . VAL A 1 258 ? 6.59 -7.086 13 1 95.81 258 VAL A C 1
ATOM 1977 O O . VAL A 1 258 ? 5.531 -6.805 12.438 1 95.81 258 VAL A O 1
ATOM 1980 N N . VAL A 1 259 ? 7.078 -6.395 13.992 1 95.06 259 VAL A N 1
ATOM 1981 C CA . VAL A 1 259 ? 6.586 -5.066 14.359 1 95.06 259 VAL A CA 1
ATOM 1982 C C . VAL A 1 259 ? 7.699 -4.035 14.18 1 95.06 259 VAL A C 1
ATOM 1984 O O . VAL A 1 259 ? 8.852 -4.285 14.539 1 95.06 259 VAL A O 1
ATOM 1987 N N . PHE A 1 260 ? 7.383 -2.971 13.539 1 94 260 PHE A N 1
ATOM 1988 C CA . PHE A 1 260 ? 8.375 -1.947 13.227 1 94 260 PHE A CA 1
ATOM 1989 C C . PHE A 1 260 ? 8.68 -1.091 14.445 1 94 260 PHE A C 1
ATOM 1991 O O . PHE A 1 260 ? 7.766 -0.695 15.18 1 94 260 PHE A O 1
ATOM 1998 N N . VAL A 1 261 ? 9.906 -0.84 14.648 1 92.69 261 VAL A N 1
ATOM 1999 C CA . VAL A 1 261 ? 10.32 0.062 15.719 1 92.69 261 VAL A CA 1
ATOM 2000 C C . VAL A 1 261 ? 10.273 1.506 15.227 1 92.69 261 VAL A C 1
ATOM 2002 O O . VAL A 1 261 ? 10.859 1.835 14.195 1 92.69 261 VAL A O 1
ATOM 2005 N N . PRO A 1 262 ? 9.508 2.268 15.914 1 85.12 262 PRO A N 1
ATOM 2006 C CA . PRO A 1 262 ? 9.367 3.654 15.461 1 85.12 262 PRO A CA 1
ATOM 2007 C C . PRO A 1 262 ? 10.695 4.41 15.477 1 85.12 262 PRO A C 1
ATOM 2009 O O . PRO A 1 262 ? 11.578 4.105 16.281 1 85.12 262 PRO A O 1
ATOM 2012 N N . GLU A 1 263 ? 10.953 5.176 14.414 1 75.69 263 GLU A N 1
ATOM 2013 C CA . GLU A 1 263 ? 12.148 6.016 14.359 1 75.69 263 GLU A CA 1
ATOM 2014 C C . GLU A 1 263 ? 12.227 6.938 15.57 1 75.69 263 GLU A C 1
ATOM 2016 O O . GLU A 1 263 ? 11.203 7.242 16.188 1 75.69 263 GLU A O 1
ATOM 2021 N N . ALA A 1 264 ? 13.586 7.129 16.0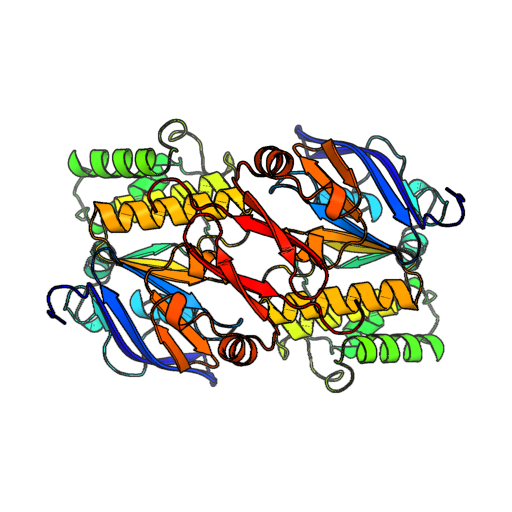94 1 58.59 264 ALA A N 1
ATOM 2022 C CA . ALA A 1 264 ? 13.875 7.949 17.266 1 58.59 264 ALA A CA 1
ATOM 2023 C C . ALA A 1 264 ? 13.188 9.312 17.156 1 58.59 264 ALA A C 1
ATOM 2025 O O . ALA A 1 264 ? 13.055 9.859 16.062 1 58.59 264 ALA A O 1
ATOM 2026 N N . GLY A 1 265 ? 12.32 9.727 18.219 1 54 265 GLY A N 1
ATOM 2027 C CA . GLY A 1 265 ? 11.531 10.914 18.5 1 54 265 GLY A CA 1
ATOM 2028 C C . GLY A 1 265 ? 10.07 10.617 18.766 1 54 265 GLY A C 1
ATOM 2029 O O . GLY A 1 265 ? 9.258 11.531 18.891 1 54 265 GLY A O 1
ATOM 2030 N N . LEU A 1 266 ? 9.758 9.453 18.391 1 48.06 266 LEU A N 1
ATOM 2031 C CA . LEU A 1 266 ? 8.461 9.141 18.984 1 48.06 266 LEU A CA 1
ATOM 2032 C C . LEU A 1 266 ? 8.625 8.664 20.422 1 48.06 266 LEU A C 1
ATOM 2034 O O . LEU A 1 266 ? 9.594 7.984 20.75 1 48.06 266 LEU A O 1
ATOM 2038 N N . MET B 1 1 ? -12.164 21.828 26.141 1 41.16 1 MET B N 1
ATOM 2039 C CA . MET B 1 1 ? -10.938 21.828 25.344 1 41.16 1 MET B CA 1
ATOM 2040 C C . MET B 1 1 ? -10.562 23.25 24.922 1 41.16 1 MET B C 1
ATOM 2042 O O . MET B 1 1 ? -11.422 24.016 24.5 1 41.16 1 MET B O 1
ATOM 2046 N N . ALA B 1 2 ? -9.648 23.875 25.297 1 49.09 2 ALA B N 1
ATOM 2047 C CA . ALA B 1 2 ? -9.438 25.297 25.016 1 49.09 2 ALA B CA 1
ATOM 2048 C C . ALA B 1 2 ? -9.469 25.578 23.531 1 49.09 2 ALA B C 1
ATOM 2050 O O . ALA B 1 2 ? -8.859 24.844 22.734 1 49.09 2 ALA B O 1
ATOM 2051 N N . GLN B 1 3 ? -10.508 26.109 22.953 1 52.69 3 GLN B N 1
ATOM 2052 C CA . GLN B 1 3 ? -10.742 26.547 21.578 1 52.69 3 GLN B CA 1
ATOM 2053 C C . GLN B 1 3 ? -9.43 26.891 20.875 1 52.69 3 GLN B C 1
ATOM 2055 O O . GLN B 1 3 ? -9.281 26.672 19.672 1 52.69 3 GLN B O 1
ATOM 2060 N N . ASP B 1 4 ? -8.383 27.344 21.625 1 63.56 4 ASP B N 1
ATOM 2061 C CA . ASP B 1 4 ? -7.148 27.922 21.094 1 63.56 4 ASP B CA 1
ATOM 2062 C C . ASP B 1 4 ? -6.176 26.828 20.672 1 63.56 4 ASP B C 1
ATOM 2064 O O . ASP B 1 4 ? -5.23 27.078 19.922 1 63.56 4 ASP B O 1
ATOM 2068 N N . GLU B 1 5 ? -6.645 25.438 20.766 1 88.19 5 GLU B N 1
ATOM 2069 C CA . GLU B 1 5 ? -5.664 24.391 20.5 1 88.19 5 GLU B CA 1
ATOM 2070 C C . GLU B 1 5 ? -6.02 23.609 19.234 1 88.19 5 GLU B C 1
ATOM 2072 O O . GLU B 1 5 ? -5.148 23.016 18.594 1 88.19 5 GLU B O 1
ATOM 2077 N N . VAL B 1 6 ? -7.227 23.859 18.75 1 94.69 6 VAL B N 1
ATOM 2078 C CA . VAL B 1 6 ? -7.688 23.125 17.578 1 94.69 6 VAL B CA 1
ATOM 2079 C C . VAL B 1 6 ? -7.371 23.922 16.312 1 94.69 6 VAL B C 1
ATOM 2081 O O . VAL B 1 6 ? -7.84 25.047 16.141 1 94.69 6 VAL B O 1
ATOM 2084 N N . VAL B 1 7 ? -6.625 23.328 15.453 1 96.06 7 VAL B N 1
ATOM 2085 C CA . VAL B 1 7 ? -6.191 24.047 14.266 1 96.06 7 VAL B CA 1
ATOM 2086 C C . VAL B 1 7 ? -7.051 23.625 13.07 1 96.06 7 VAL B C 1
ATOM 2088 O O . VAL B 1 7 ? -7.094 24.328 12.055 1 96.06 7 VAL B O 1
ATOM 2091 N N . LEU B 1 8 ? -7.664 22.516 13.133 1 94.81 8 LEU B N 1
ATOM 2092 C CA . LEU B 1 8 ? -8.609 22.047 12.125 1 94.81 8 LEU B CA 1
ATOM 2093 C C . LEU B 1 8 ? -9.875 21.5 12.781 1 94.81 8 LEU B C 1
ATOM 2095 O O . LEU B 1 8 ? -9.797 20.703 13.719 1 94.81 8 LEU B O 1
ATOM 2099 N N . ARG B 1 9 ? -11.008 22.031 12.336 1 93.06 9 ARG B N 1
ATOM 2100 C CA . ARG B 1 9 ? -12.281 21.578 12.867 1 93.06 9 ARG B CA 1
ATOM 2101 C C . ARG B 1 9 ? -13.297 21.344 11.75 1 93.06 9 ARG B C 1
ATOM 2103 O O . ARG B 1 9 ? -13.578 22.266 10.969 1 93.06 9 ARG B O 1
ATOM 2110 N N . CYS B 1 10 ? -13.734 20.141 11.602 1 90.25 10 CYS B N 1
ATOM 2111 C CA . CYS B 1 10 ? -14.812 19.766 10.695 1 90.25 10 CYS B CA 1
ATOM 2112 C C . CYS B 1 10 ? -16.047 19.312 11.477 1 90.25 10 CYS B C 1
ATOM 2114 O O . CYS B 1 10 ? -15.945 18.438 12.344 1 90.25 10 CYS B O 1
ATOM 2116 N N . GLU B 1 11 ? -17.156 19.922 11.164 1 88.38 11 GLU B N 1
ATOM 2117 C CA . GLU B 1 11 ? -18.391 19.578 11.859 1 88.38 11 GLU B CA 1
ATOM 2118 C C . GLU B 1 11 ? -19.484 19.219 10.859 1 88.38 11 GLU B C 1
ATOM 2120 O O . GLU B 1 11 ? -19.938 20.078 10.094 1 88.38 11 GLU B O 1
ATOM 2125 N N . GLY B 1 12 ? -19.906 17.938 11.016 1 85.62 12 GLY B N 1
ATOM 2126 C CA . GLY B 1 12 ? -21.031 17.5 10.219 1 85.62 12 GLY B CA 1
ATOM 2127 C C . GLY B 1 12 ? -20.797 17.625 8.727 1 85.62 12 GLY B C 1
ATOM 2128 O O . GLY B 1 12 ? -21.672 18.078 7.988 1 85.62 12 GLY B O 1
ATOM 2129 N N . VAL B 1 13 ? -19.641 17.328 8.297 1 83.12 13 VAL B N 1
ATOM 2130 C CA . VAL B 1 13 ? -19.281 17.531 6.898 1 83.12 13 VAL B CA 1
ATOM 2131 C C . VAL B 1 13 ? -19.875 16.406 6.051 1 83.12 13 VAL B C 1
ATOM 2133 O O . VAL B 1 13 ? -19.766 15.227 6.402 1 83.12 13 VAL B O 1
ATOM 2136 N N . GLY B 1 14 ? -20.531 16.812 5.039 1 82.69 14 GLY B N 1
ATOM 2137 C CA . GLY B 1 14 ? -21.078 15.883 4.07 1 82.69 14 GLY B CA 1
ATOM 2138 C C . GLY B 1 14 ? -20.609 16.141 2.652 1 82.69 14 GLY B C 1
ATOM 2139 O O . GLY B 1 14 ? -20.219 17.266 2.318 1 82.69 14 GLY B O 1
ATOM 2140 N N . ALA B 1 15 ? -20.5 15.109 1.917 1 81.31 15 ALA B N 1
ATOM 2141 C CA . ALA B 1 15 ? -20.109 15.242 0.517 1 81.31 15 ALA B CA 1
ATOM 2142 C C . ALA B 1 15 ? -20.734 14.148 -0.338 1 81.31 15 ALA B C 1
ATOM 2144 O O . ALA B 1 15 ? -20.891 13.008 0.117 1 81.31 15 ALA B O 1
ATOM 2145 N N . SER B 1 16 ? -21.141 14.57 -1.457 1 78.69 16 SER B N 1
ATOM 2146 C CA . SER B 1 16 ? -21.672 13.609 -2.426 1 78.69 16 SER B CA 1
ATOM 2147 C C . SER B 1 16 ? -20.859 13.633 -3.719 1 78.69 16 SER B C 1
ATOM 2149 O O . SER B 1 16 ? -20.344 14.688 -4.117 1 78.69 16 SER B O 1
ATOM 2151 N N . LEU B 1 17 ? -20.5 12.539 -4.242 1 72.31 17 LEU B N 1
ATOM 2152 C CA . LEU B 1 17 ? -19.969 12.383 -5.586 1 72.31 17 LEU B CA 1
ATOM 2153 C C . LEU B 1 17 ? -21 11.797 -6.535 1 72.31 17 LEU B C 1
ATOM 2155 O O . LEU B 1 17 ? -21.344 10.617 -6.434 1 72.31 17 LEU B O 1
ATOM 2159 N N . GLY B 1 18 ? -21.5 12.57 -7.434 1 70.56 18 GLY B N 1
ATOM 2160 C CA . GLY B 1 18 ? -22.672 12.156 -8.203 1 70.56 18 GLY B CA 1
ATOM 2161 C C . GLY B 1 18 ? -23.875 11.852 -7.332 1 70.56 18 GLY B C 1
ATOM 2162 O O . GLY B 1 18 ? -24.281 12.68 -6.52 1 70.56 18 GLY B O 1
ATOM 2163 N N . ASP B 1 19 ? -24.344 10.648 -7.562 1 73.25 19 ASP B N 1
ATOM 2164 C CA . ASP B 1 19 ? -25.562 10.242 -6.855 1 73.25 19 ASP B CA 1
ATOM 2165 C C . ASP B 1 19 ? -25.219 9.477 -5.578 1 73.25 19 ASP B C 1
ATOM 2167 O O . ASP B 1 19 ? -26.109 9.016 -4.863 1 73.25 19 ASP B O 1
ATOM 2171 N N . ARG B 1 20 ? -23.969 9.492 -5.254 1 78.12 20 ARG B N 1
ATOM 2172 C CA . ARG B 1 20 ? -23.562 8.672 -4.113 1 78.12 20 ARG B CA 1
ATOM 2173 C C . ARG B 1 20 ? -23.062 9.547 -2.969 1 78.12 20 ARG B C 1
ATOM 2175 O O . ARG B 1 20 ? -22.188 10.398 -3.168 1 78.12 20 ARG B O 1
ATOM 2182 N N . ARG B 1 21 ? -23.688 9.398 -1.801 1 81.81 21 ARG B N 1
ATOM 2183 C CA . ARG B 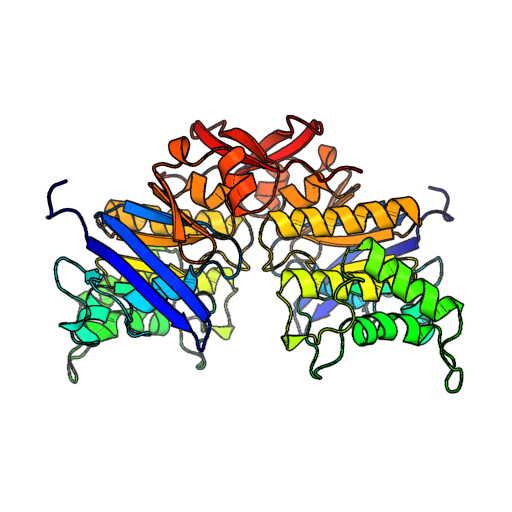1 21 ? -23.203 10.062 -0.593 1 81.81 21 ARG B CA 1
ATOM 2184 C C . ARG B 1 21 ? -21.922 9.414 -0.083 1 81.81 21 ARG B C 1
ATOM 2186 O O . ARG B 1 21 ? -21.938 8.242 0.303 1 81.81 21 ARG B O 1
ATOM 2193 N N . VAL B 1 22 ? -20.844 10.203 -0.113 1 82.88 22 VAL B N 1
ATOM 2194 C CA . VAL B 1 22 ? -19.531 9.656 0.204 1 82.88 22 VAL B CA 1
ATOM 2195 C C . VAL B 1 22 ? -19.172 9.977 1.654 1 82.88 22 VAL B C 1
ATOM 2197 O O . VAL B 1 22 ? -18.484 9.203 2.314 1 82.88 22 VAL B O 1
ATOM 2200 N N . LEU B 1 23 ? -19.609 11.102 2.119 1 85.75 23 LEU B N 1
ATOM 2201 C CA . LEU B 1 23 ? -19.469 11.484 3.52 1 85.75 23 LEU B CA 1
ATOM 2202 C C . LEU B 1 23 ? -20.828 11.891 4.109 1 85.75 23 LEU B C 1
ATOM 2204 O O . LEU B 1 23 ? -21.609 12.578 3.453 1 85.75 23 LEU B O 1
ATOM 2208 N N . ASP B 1 24 ? -21.078 11.422 5.312 1 88.12 24 ASP B N 1
ATOM 2209 C CA . ASP B 1 24 ? -22.359 11.672 5.977 1 88.12 24 ASP B CA 1
ATOM 2210 C C . ASP B 1 24 ? -22.141 12.227 7.383 1 88.12 24 ASP B C 1
ATOM 2212 O O . ASP B 1 24 ? -22.078 11.469 8.352 1 88.12 24 ASP B O 1
ATOM 2216 N N . ALA B 1 25 ? -22.094 13.586 7.484 1 85.38 25 ALA B N 1
ATOM 2217 C CA . ALA B 1 25 ? -22.016 14.328 8.742 1 85.38 25 ALA B CA 1
ATOM 2218 C C . ALA B 1 25 ? -20.781 13.938 9.539 1 85.38 25 ALA B C 1
ATOM 2220 O O . ALA B 1 25 ? -20.891 13.594 10.719 1 85.38 25 ALA B O 1
ATOM 2221 N N . VAL B 1 26 ? -19.656 13.969 8.867 1 88.44 26 VAL B N 1
ATOM 2222 C CA . VAL B 1 26 ? -18.406 13.547 9.5 1 88.44 26 VAL B CA 1
ATOM 2223 C C . VAL B 1 26 ? -17.828 14.703 10.312 1 88.44 26 VAL B C 1
ATOM 2225 O O . VAL B 1 26 ? -17.797 15.844 9.852 1 88.44 26 VAL B O 1
ATOM 2228 N N . GLY B 1 27 ? -17.406 14.414 11.562 1 91.06 27 GLY B N 1
ATOM 2229 C CA . GLY B 1 27 ? -16.703 15.359 12.422 1 91.06 27 GLY B CA 1
ATOM 2230 C C . GLY B 1 27 ? -15.289 14.938 12.758 1 91.06 27 GLY B C 1
ATOM 2231 O O . GLY B 1 27 ? -15.047 13.773 13.078 1 91.06 27 GLY B O 1
ATOM 2232 N N . VAL B 1 28 ? -14.398 15.875 12.508 1 93.06 28 VAL B N 1
ATOM 2233 C CA . VAL B 1 28 ? -13.008 15.617 12.844 1 93.06 28 VAL B CA 1
ATOM 2234 C C . VAL B 1 28 ? -12.336 16.906 13.297 1 93.06 28 VAL B C 1
ATOM 2236 O O . VAL B 1 28 ? -12.672 18 12.812 1 93.06 28 VAL B O 1
ATOM 2239 N N . TRP B 1 29 ? -11.438 16.797 14.242 1 95.38 29 TRP B N 1
ATOM 2240 C CA . TRP B 1 29 ? -10.648 17.953 14.672 1 95.38 29 TRP B CA 1
ATOM 2241 C C . TRP B 1 29 ? -9.188 17.562 14.867 1 95.38 29 TRP B C 1
ATOM 2243 O O . TRP B 1 29 ? -8.875 16.375 15.07 1 95.38 29 TRP B O 1
ATOM 2253 N N . VAL B 1 30 ? -8.359 18.469 14.773 1 97.19 30 VAL B N 1
ATOM 2254 C CA . VAL B 1 30 ? -6.926 18.297 14.969 1 97.19 30 VAL B CA 1
ATOM 2255 C C . VAL B 1 30 ? -6.383 19.438 15.836 1 97.19 30 VAL B C 1
ATOM 2257 O O . VAL B 1 30 ? -6.68 20.609 15.586 1 97.19 30 VAL B O 1
ATOM 2260 N N . LYS B 1 31 ? -5.637 19.109 16.844 1 97.62 31 LYS B N 1
ATOM 2261 C CA . LYS B 1 31 ? -4.992 20.094 17.703 1 97.62 31 LYS B CA 1
ATOM 2262 C C . LYS B 1 31 ? -3.582 20.422 17.219 1 97.62 31 LYS B C 1
ATOM 2264 O O . LYS B 1 31 ? -3.025 19.688 16.391 1 97.62 31 LYS B O 1
ATOM 2269 N N . ARG B 1 32 ? -3.07 21.516 17.719 1 96.81 32 ARG B N 1
ATOM 2270 C CA . ARG B 1 32 ? -1.675 21.859 17.453 1 96.81 32 ARG B CA 1
ATOM 2271 C C . ARG B 1 32 ? -0.747 20.734 17.922 1 96.81 32 ARG B C 1
ATOM 2273 O O . ARG B 1 32 ? -0.923 20.188 19.016 1 96.81 32 ARG B O 1
ATOM 2280 N N . GLY B 1 33 ? 0.144 20.375 17 1 96.69 33 GLY B N 1
ATOM 2281 C CA . GLY B 1 33 ? 1.161 19.391 17.344 1 96.69 33 GLY B CA 1
ATOM 2282 C C . GLY B 1 33 ? 0.642 17.969 17.344 1 96.69 33 GLY B C 1
ATOM 2283 O O . GLY B 1 33 ? 1.377 17.031 17.672 1 96.69 33 GLY B O 1
ATOM 2284 N N . GLU B 1 34 ? -0.603 17.797 16.969 1 97.56 34 GLU B N 1
ATOM 2285 C CA . GLU B 1 34 ? -1.248 16.484 17.016 1 97.56 34 GLU B CA 1
ATOM 2286 C C . GLU B 1 34 ? -1.261 15.836 15.641 1 97.56 34 GLU B C 1
ATOM 2288 O O . GLU B 1 34 ? -1.5 16.5 14.633 1 97.56 34 GLU B O 1
ATOM 2293 N N . VAL B 1 35 ? -0.983 14.57 15.578 1 97.81 35 VAL B N 1
ATOM 2294 C CA . VAL B 1 35 ? -1.156 13.773 14.367 1 97.81 35 VAL B CA 1
ATOM 2295 C C . VAL B 1 35 ? -2.412 12.914 14.492 1 97.81 35 VAL B C 1
ATOM 2297 O O . VAL B 1 35 ? -2.463 11.992 15.305 1 97.81 35 VAL B O 1
ATOM 2300 N N . VAL B 1 36 ? -3.404 13.25 13.688 1 98.31 36 VAL B N 1
ATOM 2301 C CA . VAL B 1 36 ? -4.637 12.469 13.641 1 98.31 36 VAL B CA 1
ATOM 2302 C C . VAL B 1 36 ? -4.645 11.594 12.383 1 98.31 36 VAL B C 1
ATOM 2304 O O . VAL B 1 36 ? -4.43 12.094 11.273 1 98.31 36 VAL B O 1
ATOM 2307 N N . GLY B 1 37 ? -4.816 10.312 12.586 1 98.12 37 GLY B N 1
ATOM 2308 C CA . GLY B 1 37 ? -4.906 9.383 11.477 1 98.12 37 GLY B CA 1
ATOM 2309 C C . GLY B 1 37 ? -6.332 8.992 11.133 1 98.12 37 GLY B C 1
ATOM 2310 O O . GLY B 1 37 ? -7.164 8.828 12.023 1 98.12 37 GLY B O 1
ATOM 2311 N N . VAL B 1 38 ? -6.598 8.883 9.883 1 97.31 38 VAL B N 1
ATOM 2312 C CA . VAL B 1 38 ? -7.891 8.406 9.406 1 97.31 38 VAL B CA 1
ATOM 2313 C C . VAL B 1 38 ? -7.75 6.984 8.867 1 97.31 38 VAL B C 1
ATOM 2315 O O . VAL B 1 38 ? -6.922 6.727 7.984 1 97.31 38 VAL B O 1
ATOM 2318 N N . LEU B 1 39 ? -8.516 6.074 9.414 1 96.81 39 LEU B N 1
ATOM 2319 C CA . LEU B 1 39 ? -8.562 4.688 8.977 1 96.81 39 LEU B CA 1
ATOM 2320 C C . LEU B 1 39 ? -9.914 4.355 8.352 1 96.81 39 LEU B C 1
ATOM 2322 O O . LEU B 1 39 ? -10.93 4.949 8.711 1 96.81 39 LEU B O 1
ATOM 2326 N N . GLY B 1 40 ? -9.93 3.477 7.496 1 94.62 40 GLY B N 1
ATOM 2327 C CA . GLY B 1 40 ? -11.133 3.008 6.832 1 94.62 40 GLY B CA 1
ATOM 2328 C C . GLY B 1 40 ? -10.852 2.25 5.551 1 94.62 40 GLY B C 1
ATOM 2329 O O . GLY B 1 40 ? -9.773 2.383 4.965 1 94.62 40 GLY B O 1
ATOM 2330 N N . PRO B 1 41 ? -11.766 1.443 5.141 1 92.31 41 PRO B N 1
ATOM 2331 C CA . PRO B 1 41 ? -11.586 0.694 3.895 1 92.31 41 PRO B CA 1
ATOM 2332 C C . PRO B 1 41 ? -11.555 1.597 2.662 1 92.31 41 PRO B C 1
ATOM 2334 O O . PRO B 1 41 ? -11.719 2.812 2.779 1 92.31 41 PRO B O 1
ATOM 2337 N N . ASN B 1 42 ? -11.203 0.997 1.547 1 85.19 42 ASN B N 1
ATOM 2338 C CA . ASN B 1 42 ? -11.25 1.739 0.292 1 85.19 42 ASN B CA 1
ATOM 2339 C C . ASN B 1 42 ? -12.648 2.285 0.016 1 85.19 42 ASN B C 1
ATOM 2341 O O . ASN B 1 42 ? -13.648 1.588 0.224 1 85.19 42 ASN B O 1
ATOM 2345 N N . GLY B 1 43 ? -12.758 3.484 -0.351 1 83.44 43 GLY B N 1
ATOM 2346 C CA . GLY B 1 43 ? -14.039 4.098 -0.66 1 83.44 43 GLY B CA 1
ATOM 2347 C C . GLY B 1 43 ? -14.75 4.652 0.562 1 83.44 43 GLY B C 1
ATOM 2348 O O . GLY B 1 43 ? -15.875 5.148 0.465 1 83.44 43 GLY B O 1
ATOM 2349 N N . ALA B 1 44 ? -14.117 4.629 1.688 1 87.31 44 ALA B N 1
ATOM 2350 C CA . ALA B 1 44 ? -14.758 5.055 2.93 1 87.31 44 ALA B CA 1
ATOM 2351 C C . ALA B 1 44 ? -14.922 6.57 2.973 1 87.31 44 ALA B C 1
ATOM 2353 O O . ALA B 1 44 ? -15.625 7.105 3.832 1 87.31 44 ALA B O 1
ATOM 2354 N N . GLY B 1 45 ? -14.258 7.309 2.092 1 86.5 45 GLY B N 1
ATOM 2355 C CA . GLY B 1 45 ? -14.367 8.758 2.053 1 86.5 45 GLY B CA 1
ATOM 2356 C C . GLY B 1 45 ? -13.141 9.461 2.611 1 86.5 45 GLY B C 1
ATOM 2357 O O . GLY B 1 45 ? -13.172 10.672 2.838 1 86.5 45 GLY B O 1
ATOM 2358 N N . LYS B 1 46 ? -12.109 8.727 2.857 1 90.25 46 LYS B N 1
ATOM 2359 C CA . LYS B 1 46 ? -10.914 9.289 3.486 1 90.25 46 LYS B CA 1
ATOM 2360 C C . LYS B 1 46 ? -10.344 10.438 2.664 1 90.25 46 LYS B C 1
ATOM 2362 O O . LYS B 1 46 ? -10.172 11.547 3.178 1 90.25 46 LYS B O 1
ATOM 2367 N N . SER B 1 47 ? -10.102 10.188 1.33 1 86.5 47 SER B N 1
ATOM 2368 C CA . SER B 1 47 ? -9.539 11.203 0.449 1 86.5 47 SER B CA 1
ATOM 2369 C C . SER B 1 47 ? -10.508 12.359 0.251 1 86.5 47 SER B C 1
ATOM 2371 O O . SER B 1 47 ? -10.086 13.523 0.174 1 86.5 47 SER B O 1
ATOM 2373 N N . THR B 1 48 ? -11.773 12.078 0.204 1 84.19 48 THR B N 1
ATOM 2374 C CA . THR B 1 48 ? -12.797 13.102 0.051 1 84.19 48 THR B CA 1
ATOM 2375 C C . THR B 1 48 ? -12.797 14.055 1.248 1 84.19 48 THR B C 1
ATOM 2377 O O . THR B 1 48 ? -12.93 15.266 1.085 1 84.19 48 THR B O 1
ATOM 2380 N N . LEU B 1 49 ? -12.578 13.445 2.402 1 86.12 49 LEU B N 1
ATOM 2381 C CA . LEU B 1 49 ? -12.523 14.258 3.617 1 86.12 49 LEU B CA 1
ATOM 2382 C C . LEU B 1 49 ? -11.367 15.25 3.559 1 86.12 49 LEU B C 1
ATOM 2384 O O . LEU B 1 49 ? -11.539 16.422 3.867 1 86.12 49 LEU B O 1
ATOM 2388 N N . LEU B 1 50 ? -10.195 14.812 3.105 1 86.69 50 LEU B N 1
ATOM 2389 C CA . LEU B 1 50 ? -9.031 15.688 3.01 1 86.69 50 LEU B CA 1
ATOM 2390 C C . LEU B 1 50 ? -9.25 16.766 1.955 1 86.69 50 LEU B C 1
ATOM 2392 O O . LEU B 1 50 ? -8.922 17.938 2.182 1 86.69 50 LEU B O 1
ATOM 2396 N N . ARG B 1 51 ? -9.867 16.406 0.903 1 82.69 51 ARG B N 1
ATOM 2397 C CA . ARG B 1 51 ? -10.047 17.328 -0.222 1 82.69 51 ARG B CA 1
ATOM 2398 C C . ARG B 1 51 ? -11.086 18.406 0.099 1 82.69 51 ARG B C 1
ATOM 2400 O O . ARG B 1 51 ? -11.047 19.5 -0.467 1 82.69 51 ARG B O 1
ATOM 2407 N N . LEU B 1 52 ? -11.961 18.078 0.974 1 77.62 52 LEU B N 1
ATOM 2408 C CA . LEU B 1 52 ? -12.945 19.062 1.402 1 77.62 52 LEU B CA 1
ATOM 2409 C C . LEU B 1 52 ? -12.281 20.203 2.184 1 77.62 52 LEU B C 1
ATOM 2411 O O . LEU B 1 52 ? -12.664 21.359 2.051 1 77.62 52 LEU B O 1
ATOM 2415 N N . VAL B 1 53 ? -11.32 19.812 2.922 1 77.81 53 VAL B N 1
ATOM 2416 C CA . VAL B 1 53 ? -10.633 20.812 3.736 1 77.81 53 VAL B CA 1
ATOM 2417 C C . VAL B 1 53 ? -9.883 21.797 2.836 1 77.81 53 VAL B C 1
ATOM 2419 O O . VAL B 1 53 ? -9.875 23 3.088 1 77.81 53 VAL B O 1
ATOM 2422 N N . VAL B 1 54 ? -9.328 21.25 1.762 1 70.88 54 VAL B N 1
ATOM 2423 C CA . VAL B 1 54 ? -8.523 22.109 0.91 1 70.88 54 VAL B CA 1
ATOM 2424 C C . VAL B 1 54 ? -9.391 22.703 -0.199 1 70.88 54 VAL B C 1
ATOM 2426 O O . VAL B 1 54 ? -8.883 23.297 -1.151 1 70.88 54 VAL B O 1
ATOM 2429 N N . ARG B 1 55 ? -10.672 22.703 0.05 1 64 55 ARG B N 1
ATOM 2430 C CA . ARG B 1 55 ? -11.703 23.344 -0.761 1 64 55 ARG B CA 1
ATOM 2431 C C . ARG B 1 55 ? -11.609 22.906 -2.217 1 64 55 ARG B C 1
ATOM 2433 O O . ARG B 1 55 ? -11.891 23.688 -3.127 1 64 55 ARG B O 1
ATOM 2440 N N . VAL B 1 56 ? -11.07 21.844 -2.359 1 57.88 56 VAL B N 1
ATOM 2441 C CA . VAL B 1 56 ? -11.172 21.297 -3.707 1 57.88 56 VAL B CA 1
ATOM 2442 C C . VAL B 1 56 ? -12.602 20.844 -3.977 1 57.88 56 VAL B C 1
ATOM 2444 O O . VAL B 1 56 ? -13.07 20.891 -5.117 1 57.88 56 VAL B O 1
ATOM 2447 N N . LEU B 1 57 ? -13.266 20.531 -2.959 1 59.59 57 LEU B N 1
ATOM 2448 C CA . LEU B 1 57 ? -14.68 20.172 -3.037 1 59.59 57 LEU B CA 1
ATOM 2449 C C . LEU B 1 57 ? -15.516 21.047 -2.113 1 59.59 57 LEU B C 1
ATOM 2451 O O . LEU B 1 57 ? -15.062 21.438 -1.035 1 59.59 57 LEU B O 1
ATOM 2455 N N . GLU B 1 58 ? -16.641 21.516 -2.662 1 63.25 58 GLU B N 1
ATOM 2456 C CA . GLU B 1 58 ? -17.531 22.297 -1.811 1 63.25 58 GLU B CA 1
ATOM 2457 C C . GLU B 1 58 ? -18.406 21.406 -0.949 1 63.25 58 GLU B C 1
ATOM 2459 O O . GLU B 1 58 ? -19.062 20.484 -1.46 1 63.25 58 GLU B O 1
ATOM 2464 N N . PRO B 1 59 ? -18.219 21.453 0.375 1 61.19 59 PRO B N 1
ATOM 2465 C CA . PRO B 1 59 ? -19.062 20.656 1.258 1 61.19 59 PRO B CA 1
ATOM 2466 C C . PRO B 1 59 ? -20.531 21.031 1.179 1 61.19 59 PRO B C 1
ATOM 2468 O O . PRO B 1 59 ? -20.859 22.172 0.836 1 61.19 59 PRO B O 1
ATOM 2471 N N . GLU B 1 60 ? -21.406 19.891 0.95 1 59.69 60 GLU B N 1
ATOM 2472 C CA . GLU B 1 60 ? -22.844 20.172 0.977 1 59.69 60 GLU B CA 1
ATOM 2473 C C . GLU B 1 60 ? -23.266 20.781 2.311 1 59.69 60 GLU B C 1
ATOM 2475 O O . GLU B 1 60 ? -24.203 21.562 2.371 1 59.69 60 GLU B O 1
ATOM 2480 N N . VAL B 1 61 ? -22.812 20.031 3.291 1 59.28 61 VAL B N 1
ATOM 2481 C CA . VAL B 1 61 ? -23.219 20.469 4.621 1 59.28 61 VAL B CA 1
ATOM 2482 C C . VAL B 1 61 ? -22.047 21.156 5.324 1 59.28 61 VAL B C 1
ATOM 2484 O O . VAL B 1 61 ? -20.906 21.031 4.902 1 59.28 61 VAL B O 1
ATOM 2487 N N . GLU B 1 62 ? -22.234 21.891 6.688 1 57.53 62 GLU B N 1
ATOM 2488 C CA . GLU B 1 62 ? -21.766 23.031 7.461 1 57.53 62 GLU B CA 1
ATOM 2489 C C . GLU B 1 62 ? -20.5 22.703 8.234 1 57.53 62 GLU B C 1
ATOM 2491 O O . GLU B 1 62 ? -20.266 21.531 8.578 1 57.53 62 GLU B O 1
ATOM 2496 N N . CYS B 1 63 ? -19.219 22.938 8.461 1 77.19 63 CYS B N 1
ATOM 2497 C CA . CYS B 1 63 ? -18.344 23.844 9.195 1 77.19 63 CYS B CA 1
ATOM 2498 C C . CYS B 1 63 ? -16.938 23.281 9.305 1 77.19 63 CYS B C 1
ATOM 2500 O O . CYS B 1 63 ? -16.703 22.344 10.07 1 77.19 63 CYS B O 1
ATOM 2502 N N . VAL B 1 64 ? -16.25 23.766 8.133 1 86.5 64 VAL B N 1
ATOM 2503 C CA . VAL B 1 64 ? -14.828 23.5 8.289 1 86.5 64 VAL B CA 1
ATOM 2504 C C . VAL B 1 64 ? -14.109 24.781 8.727 1 86.5 64 VAL B C 1
ATOM 2506 O O . VAL B 1 64 ? -14.305 25.844 8.125 1 86.5 64 VAL B O 1
ATOM 2509 N N . TRP B 1 65 ? -13.438 24.672 9.75 1 90.94 65 TRP B N 1
ATOM 2510 C CA . TRP B 1 65 ? -12.656 25.797 10.258 1 90.94 65 TRP B CA 1
ATOM 2511 C C . TRP B 1 65 ? -11.172 25.453 10.297 1 90.94 65 TRP B C 1
ATOM 2513 O O . TRP B 1 65 ? -10.789 24.344 10.68 1 90.94 65 TRP B O 1
ATOM 2523 N N . VAL B 1 66 ? -10.383 26.328 9.844 1 92.06 66 VAL B N 1
ATOM 2524 C CA . VAL B 1 66 ? -8.93 26.25 9.969 1 92.06 66 VAL B CA 1
ATOM 2525 C C . VAL B 1 66 ? -8.414 27.438 10.773 1 92.06 66 VAL B C 1
ATOM 2527 O O . VAL B 1 66 ? -8.695 28.594 10.438 1 92.06 66 VAL B O 1
ATOM 2530 N N . CYS B 1 67 ? -7.777 27.078 11.805 1 93.44 67 CYS B N 1
ATOM 2531 C CA . CYS B 1 67 ? -7.281 28.109 12.719 1 93.44 67 CYS B CA 1
ATOM 2532 C C . CYS B 1 67 ? -8.406 29.031 13.156 1 93.44 67 CYS B C 1
ATOM 2534 O O . CYS B 1 67 ? -8.258 30.25 13.125 1 93.44 67 CYS B O 1
ATOM 2536 N N . GLY B 1 68 ? -9.516 28.453 13.367 1 90.81 68 GLY B N 1
ATOM 2537 C CA . GLY B 1 68 ? -10.625 29.203 13.945 1 90.81 68 GLY B CA 1
ATOM 2538 C C . GLY B 1 68 ? -11.461 29.938 12.914 1 90.81 68 GLY B C 1
ATOM 2539 O O . GLY B 1 68 ? -12.5 30.516 13.242 1 90.81 68 GLY B O 1
ATOM 2540 N N . GLU B 1 69 ? -11.008 29.984 11.695 1 90.88 69 GLU B N 1
ATOM 2541 C CA . GLU B 1 69 ? -11.727 30.688 10.641 1 90.88 69 GLU B CA 1
ATOM 2542 C C . GLU B 1 69 ? -12.422 29.703 9.695 1 90.88 69 GLU B C 1
ATOM 2544 O O . GLU B 1 69 ? -11.859 28.672 9.352 1 90.88 69 GLU B O 1
ATOM 2549 N N . GLU B 1 70 ? -13.562 30.094 9.305 1 87.88 70 GLU B N 1
ATOM 2550 C CA . GLU B 1 70 ? -14.297 29.266 8.359 1 87.88 70 GLU B CA 1
ATOM 2551 C C . GLU B 1 70 ? -13.602 29.219 7.004 1 87.88 70 GLU B C 1
ATOM 2553 O O . GLU B 1 70 ? -13.266 30.266 6.445 1 87.88 70 GLU B O 1
ATOM 2558 N N . VAL B 1 71 ? -13.453 28.062 6.512 1 86.25 71 VAL B N 1
ATOM 2559 C CA . VAL B 1 71 ? -12.727 27.875 5.258 1 86.25 71 VAL B CA 1
ATOM 2560 C C . VAL B 1 71 ? -13.438 28.625 4.133 1 86.25 71 VAL B C 1
ATOM 2562 O O . VAL B 1 71 ? -12.789 29.188 3.246 1 86.25 71 VAL B O 1
ATOM 2565 N N . ARG B 1 72 ? -14.719 28.703 4.125 1 83.31 72 ARG B N 1
ATOM 2566 C CA . ARG B 1 72 ? -15.5 29.344 3.072 1 83.31 72 ARG B CA 1
ATOM 2567 C C . ARG B 1 72 ? -15.242 30.844 3.037 1 83.31 72 ARG B C 1
ATOM 2569 O O . ARG B 1 72 ? -15.492 31.5 2.021 1 83.31 72 ARG B O 1
ATOM 2576 N N . SER B 1 73 ? -14.812 31.375 4.109 1 85.94 73 SER B N 1
ATOM 2577 C CA . SER B 1 73 ? -14.594 32.812 4.199 1 85.94 73 SER B CA 1
ATOM 2578 C C . SER B 1 73 ? -13.164 33.156 3.797 1 85.94 73 SER B C 1
ATOM 2580 O O . SER B 1 73 ? -12.836 34.344 3.666 1 85.94 73 SER B O 1
ATOM 2582 N N . LEU B 1 74 ? -12.375 32.156 3.564 1 87.81 74 LEU B N 1
ATOM 2583 C CA . LEU B 1 74 ? -10.969 32.406 3.256 1 87.81 74 LEU B CA 1
ATOM 2584 C C . LEU B 1 74 ? -10.719 32.312 1.753 1 87.81 74 LEU B C 1
ATOM 2586 O O . LEU B 1 74 ? -11.367 31.516 1.058 1 87.81 74 LEU B O 1
ATOM 2590 N N . SER B 1 75 ? -9.773 33.125 1.315 1 88.31 75 SER B N 1
ATOM 2591 C CA . SER B 1 75 ? -9.312 33 -0.061 1 88.31 75 SER B CA 1
ATOM 2592 C C . SER B 1 75 ? -8.445 31.75 -0.234 1 88.31 75 SER B C 1
ATOM 2594 O O . SER B 1 75 ? -7.961 31.188 0.749 1 88.31 75 SER B O 1
ATOM 2596 N N . GLN B 1 76 ? -8.273 31.344 -1.408 1 86.56 76 GLN B N 1
ATOM 2597 C CA . GLN B 1 76 ? -7.414 30.203 -1.693 1 86.56 76 GLN B CA 1
ATOM 2598 C C . GLN B 1 76 ? -5.992 30.438 -1.187 1 86.56 76 GLN B C 1
ATOM 2600 O O . GLN B 1 76 ? -5.348 29.516 -0.681 1 86.56 76 GLN B O 1
ATOM 2605 N N . LYS B 1 77 ? -5.59 31.672 -1.333 1 89.12 77 LYS B N 1
ATOM 2606 C CA . LYS B 1 77 ? -4.254 32.031 -0.87 1 89.12 77 LYS B CA 1
ATOM 2607 C C . LYS B 1 77 ? -4.148 31.906 0.648 1 89.12 77 LYS B C 1
ATOM 2609 O O . LYS B 1 77 ? -3.152 31.406 1.171 1 89.12 77 LYS B O 1
ATOM 2614 N N . GLU B 1 78 ? -5.16 32.344 1.293 1 90.44 78 GLU B N 1
ATOM 2615 C CA . GLU B 1 78 ? -5.184 32.25 2.75 1 90.44 78 GLU B CA 1
ATOM 2616 C C . GLU B 1 78 ? -5.211 30.812 3.221 1 90.44 78 GLU B C 1
ATOM 2618 O O . GLU B 1 78 ? -4.547 30.453 4.195 1 90.44 78 GLU B O 1
ATOM 2623 N N . ILE B 1 79 ? -5.91 29.984 2.564 1 89.69 79 ILE B N 1
ATOM 2624 C CA . ILE B 1 79 ? -5.969 28.562 2.885 1 89.69 79 ILE B CA 1
ATOM 2625 C C . ILE B 1 79 ? -4.598 27.922 2.664 1 89.69 79 ILE B C 1
ATOM 2627 O O . ILE B 1 79 ? -4.109 27.188 3.514 1 89.69 79 ILE B O 1
ATOM 2631 N N . ALA B 1 80 ? -4.027 28.297 1.582 1 89.75 80 ALA B N 1
ATOM 2632 C CA . ALA B 1 80 ? -2.729 27.734 1.214 1 89.75 80 ALA B CA 1
ATOM 2633 C C . ALA B 1 80 ? -1.653 28.141 2.223 1 89.75 80 ALA B C 1
ATOM 2635 O O . ALA B 1 80 ? -0.681 27.406 2.418 1 89.75 80 ALA B O 1
ATOM 2636 N N . ARG B 1 81 ? -1.842 29.219 2.889 1 92.25 81 ARG B N 1
ATOM 2637 C CA . ARG B 1 81 ? -0.896 29.656 3.908 1 92.25 81 ARG B CA 1
ATOM 2638 C C . ARG B 1 81 ? -1.067 28.859 5.195 1 92.25 81 ARG B C 1
ATOM 2640 O O . ARG B 1 81 ? -0.131 28.734 5.988 1 92.25 81 ARG B O 1
ATOM 2647 N N . ARG B 1 82 ? -2.225 28.328 5.352 1 93.12 82 ARG B N 1
ATOM 2648 C CA . ARG B 1 82 ? -2.545 27.703 6.629 1 93.12 82 ARG B CA 1
ATOM 2649 C C . ARG B 1 82 ? -2.5 26.172 6.516 1 93.12 82 ARG B C 1
ATOM 2651 O O . ARG B 1 82 ? -2.293 25.484 7.512 1 93.12 82 ARG B O 1
ATOM 2658 N N . VAL B 1 83 ? -2.752 25.734 5.285 1 94.12 83 VAL B N 1
ATOM 2659 C CA . VAL B 1 83 ? -2.926 24.297 5.102 1 94.12 83 VAL B CA 1
ATOM 2660 C C . VAL B 1 83 ? -1.927 23.781 4.07 1 94.12 83 VAL B C 1
ATOM 2662 O O . VAL B 1 83 ? -1.911 24.234 2.928 1 94.12 83 VAL B O 1
ATOM 2665 N N . GLY B 1 84 ? -1.056 22.891 4.504 1 94.19 84 GLY B N 1
ATOM 2666 C CA . GLY B 1 84 ? -0.24 22.125 3.578 1 94.19 84 GLY B CA 1
ATOM 2667 C C . GLY B 1 84 ? -0.878 20.812 3.172 1 94.19 84 GLY B C 1
ATOM 2668 O O . GLY B 1 84 ? -1.486 20.125 3.998 1 94.19 84 GLY B O 1
ATOM 2669 N N . TYR B 1 85 ? -0.768 20.547 1.888 1 91.75 85 TYR B N 1
ATOM 2670 C CA . TYR B 1 85 ? -1.411 19.344 1.368 1 91.75 85 TYR B CA 1
ATOM 2671 C C . TYR B 1 85 ? -0.411 18.469 0.625 1 91.75 85 TYR B C 1
ATOM 2673 O O . TYR B 1 85 ? 0.323 18.953 -0.241 1 91.75 85 TYR B O 1
ATOM 2681 N N . VAL B 1 86 ? -0.332 17.188 1.087 1 93.19 86 VAL B N 1
ATOM 2682 C CA . VAL B 1 86 ? 0.461 16.172 0.409 1 93.19 86 VAL B CA 1
ATOM 2683 C C . VAL B 1 86 ? -0.464 15.133 -0.22 1 93.19 86 VAL B C 1
ATOM 2685 O O . VAL B 1 86 ? -1.035 14.297 0.482 1 93.19 86 VAL B O 1
ATOM 2688 N N . PRO B 1 87 ? -0.566 15.109 -1.561 1 89.06 87 PRO B N 1
ATOM 2689 C CA . PRO B 1 87 ? -1.454 14.164 -2.236 1 89.06 87 PRO B CA 1
ATOM 2690 C C . PRO B 1 87 ? -0.865 12.758 -2.316 1 89.06 87 PRO B C 1
ATOM 2692 O O . PRO B 1 87 ? 0.334 12.57 -2.092 1 89.06 87 PRO B O 1
ATOM 2695 N N . GLN B 1 88 ? -1.795 11.875 -2.572 1 82.75 88 GLN B N 1
ATOM 2696 C CA . GLN B 1 88 ? -1.386 10.477 -2.707 1 82.75 88 GLN B CA 1
ATOM 2697 C C . GLN B 1 88 ? -0.411 10.305 -3.867 1 82.75 88 GLN B C 1
ATOM 2699 O O . GLN B 1 88 ? 0.617 9.641 -3.725 1 82.75 88 GLN B O 1
ATOM 2704 N N . GLN B 1 89 ? -0.754 10.789 -4.996 1 80.5 89 GLN B N 1
ATOM 2705 C CA . GLN B 1 89 ? 0.105 10.75 -6.176 1 80.5 89 GLN B CA 1
ATOM 2706 C C . GLN B 1 89 ? 0.704 12.125 -6.465 1 80.5 89 GLN B C 1
ATOM 2708 O O . GLN B 1 89 ? -0.018 13.117 -6.527 1 80.5 89 GLN B O 1
ATOM 2713 N N . VAL B 1 90 ? 2.057 12.062 -6.504 1 78.38 90 VAL B N 1
ATOM 2714 C CA . VAL B 1 90 ? 2.752 13.312 -6.793 1 78.38 90 VAL B CA 1
ATOM 2715 C C . VAL B 1 90 ? 3.145 13.359 -8.266 1 78.38 90 VAL B C 1
ATOM 2717 O O . VAL B 1 90 ? 3.807 12.445 -8.766 1 78.38 90 VAL B O 1
ATOM 2720 N N . VAL B 1 91 ? 2.604 14.258 -8.992 1 74.75 91 VAL B N 1
ATOM 2721 C CA . VAL B 1 91 ? 2.959 14.422 -10.398 1 74.75 91 VAL B CA 1
ATOM 2722 C C . VAL B 1 91 ? 3.676 15.75 -10.602 1 74.75 91 VAL B C 1
ATOM 2724 O O . VAL B 1 91 ? 3.139 16.812 -10.258 1 74.75 91 VAL B O 1
ATOM 2727 N N . VAL B 1 92 ? 4.859 15.68 -10.914 1 79 92 VAL B N 1
ATOM 2728 C CA . VAL B 1 92 ? 5.613 16.875 -11.281 1 79 92 VAL B CA 1
ATOM 2729 C C . VAL B 1 92 ? 5.898 16.859 -12.781 1 79 92 VAL B C 1
ATOM 2731 O O . VAL B 1 92 ? 6.852 16.219 -13.234 1 79 92 VAL B O 1
ATOM 2734 N N . PRO B 1 93 ? 5.172 17.562 -13.508 1 73.19 93 PRO B N 1
ATOM 2735 C CA . PRO B 1 93 ? 5.195 17.453 -14.969 1 73.19 93 PRO B CA 1
ATOM 2736 C C . PRO B 1 93 ? 6.496 17.984 -15.578 1 73.19 93 PRO B C 1
ATOM 2738 O O . PRO B 1 93 ? 6.809 17.672 -16.734 1 73.19 93 PRO B O 1
ATOM 2741 N N . PHE B 1 94 ? 7.266 18.844 -14.945 1 82.81 94 PHE B N 1
ATOM 2742 C CA . PHE B 1 94 ? 8.469 19.484 -15.469 1 82.81 94 PHE B CA 1
ATOM 2743 C C . PHE B 1 94 ? 9.703 19.016 -14.703 1 82.81 94 PHE B C 1
ATOM 2745 O O . PHE B 1 94 ? 9.609 18.672 -13.523 1 82.81 94 PHE B O 1
ATOM 2752 N N . PRO B 1 95 ? 10.781 18.969 -15.383 1 88.31 95 PRO B N 1
ATOM 2753 C CA . PRO B 1 95 ? 12.008 18.484 -14.742 1 88.31 95 PRO B CA 1
ATOM 2754 C C . PRO B 1 95 ? 12.617 19.531 -13.805 1 88.31 95 PRO B C 1
ATOM 2756 O O . PRO B 1 95 ? 13.773 19.922 -13.984 1 88.31 95 PRO B O 1
ATOM 2759 N N . PHE B 1 96 ? 11.906 19.984 -12.844 1 92.69 96 PHE B N 1
ATOM 2760 C CA . PHE B 1 96 ? 12.367 20.906 -11.82 1 92.69 96 PHE B CA 1
ATOM 2761 C C . PHE B 1 96 ? 13.43 20.266 -10.945 1 92.69 96 PHE B C 1
ATOM 2763 O O . PHE B 1 96 ? 13.469 19.047 -10.789 1 92.69 96 PHE B O 1
ATOM 2770 N N . THR B 1 97 ? 14.273 21.125 -10.484 1 96.25 97 THR B N 1
ATOM 2771 C CA . THR B 1 97 ? 15.156 20.656 -9.43 1 96.25 97 THR B CA 1
ATOM 2772 C C . THR B 1 97 ? 14.375 20.391 -8.148 1 96.25 97 THR B C 1
ATOM 2774 O O . THR B 1 97 ? 13.258 20.891 -7.984 1 96.25 97 THR B O 1
ATOM 2777 N N . LEU B 1 98 ? 14.961 19.578 -7.277 1 97 98 LEU B N 1
ATOM 2778 C CA . LEU B 1 98 ? 14.297 19.281 -6.008 1 97 98 LEU B CA 1
ATOM 2779 C C . LEU B 1 98 ? 14.102 20.562 -5.195 1 97 98 LEU B C 1
ATOM 2781 O O . LEU B 1 98 ? 13.062 20.734 -4.562 1 97 98 LEU B O 1
ATOM 2785 N N . GLU B 1 99 ? 15.078 21.406 -5.266 1 96.88 99 GLU B N 1
ATOM 2786 C CA . GLU B 1 99 ? 14.977 22.656 -4.539 1 96.88 99 GLU B CA 1
ATOM 2787 C C . GLU B 1 99 ? 13.844 23.531 -5.094 1 96.88 99 GLU B C 1
ATOM 2789 O O . GLU B 1 99 ? 13.109 24.156 -4.332 1 96.88 99 GLU B O 1
ATOM 2794 N N . GLU B 1 100 ? 13.695 23.578 -6.402 1 95.12 100 GLU B N 1
ATOM 2795 C CA . GLU B 1 100 ? 12.625 24.344 -7.035 1 95.12 100 GLU B CA 1
ATOM 2796 C C . GLU B 1 100 ? 11.25 23.828 -6.609 1 95.12 100 GLU B C 1
ATOM 2798 O O . GLU B 1 100 ? 10.336 24.625 -6.363 1 95.12 100 GLU B O 1
ATOM 2803 N N . VAL B 1 101 ? 11.164 22.531 -6.52 1 94.5 101 VAL B N 1
ATOM 2804 C CA . VAL B 1 101 ? 9.906 21.938 -6.09 1 94.5 101 VAL B CA 1
ATOM 2805 C C . VAL B 1 101 ? 9.562 22.406 -4.68 1 94.5 101 VAL B C 1
ATOM 2807 O O . VAL B 1 101 ? 8.438 22.844 -4.426 1 94.5 101 VAL B O 1
ATOM 2810 N N . VAL B 1 102 ? 10.523 22.359 -3.805 1 96.12 102 VAL B N 1
ATOM 2811 C CA . VAL B 1 102 ? 10.289 22.734 -2.414 1 96.12 102 VAL B CA 1
ATOM 2812 C C . VAL B 1 102 ? 10 24.234 -2.328 1 96.12 102 VAL B C 1
ATOM 2814 O O . VAL B 1 102 ? 9.172 24.672 -1.521 1 96.12 102 VAL B O 1
ATOM 2817 N N . ARG B 1 103 ? 10.602 25 -3.182 1 94.38 103 ARG B N 1
ATOM 2818 C CA . ARG B 1 103 ? 10.398 26.438 -3.211 1 94.38 103 ARG B CA 1
ATOM 2819 C C . ARG B 1 103 ? 8.945 26.781 -3.533 1 94.38 103 ARG B C 1
ATOM 2821 O O . ARG B 1 103 ? 8.438 27.828 -3.119 1 94.38 103 ARG B O 1
ATOM 2828 N N . MET B 1 104 ? 8.344 25.969 -4.25 1 92.12 104 MET B N 1
ATOM 2829 C CA . MET B 1 104 ? 6.941 26.188 -4.586 1 92.12 104 MET B CA 1
ATOM 2830 C C . MET B 1 104 ? 6.082 26.25 -3.326 1 92.12 104 MET B C 1
ATOM 2832 O O . MET B 1 104 ? 4.984 26.812 -3.346 1 92.12 104 MET B O 1
ATOM 2836 N N . GLY B 1 105 ? 6.539 25.656 -2.275 1 92.69 105 GLY B N 1
ATOM 2837 C CA . GLY B 1 105 ? 5.836 25.719 -1.006 1 92.69 105 GLY B CA 1
ATOM 2838 C C . GLY B 1 105 ? 5.73 27.125 -0.457 1 92.69 105 GLY B C 1
ATOM 2839 O O . GLY B 1 105 ? 4.871 27.406 0.383 1 92.69 105 GLY B O 1
ATOM 2840 N N . ARG B 1 106 ? 6.543 27.984 -0.936 1 93.31 106 ARG B N 1
ATOM 2841 C CA . ARG B 1 106 ? 6.566 29.344 -0.432 1 93.31 106 ARG B CA 1
ATOM 2842 C C . ARG B 1 106 ? 5.598 30.234 -1.208 1 93.31 106 ARG B C 1
ATOM 2844 O O . ARG B 1 106 ? 5.348 31.375 -0.824 1 93.31 106 ARG B O 1
ATOM 2851 N N . TRP B 1 107 ? 5.066 29.703 -2.221 1 87.88 107 TRP B N 1
ATOM 2852 C CA . TRP B 1 107 ? 4.273 30.5 -3.16 1 87.88 107 TRP B CA 1
ATOM 2853 C C . TRP B 1 107 ? 3.143 31.219 -2.439 1 87.88 107 TRP B C 1
ATOM 2855 O O . TRP B 1 107 ? 2.883 32.406 -2.705 1 87.88 107 TRP B O 1
ATOM 2865 N N . PRO B 1 108 ? 2.479 30.625 -1.505 1 87.12 108 PRO B N 1
ATOM 2866 C CA . PRO B 1 108 ? 1.394 31.328 -0.813 1 87.12 108 PRO B CA 1
ATOM 2867 C C . PRO B 1 108 ? 1.884 32.531 -0.015 1 87.12 108 PRO B C 1
ATOM 2869 O O . PRO B 1 108 ? 1.091 33.406 0.334 1 87.12 108 PRO B O 1
ATOM 2872 N N . HIS B 1 109 ? 3.139 32.562 0.28 1 87.38 109 HIS B N 1
ATOM 2873 C CA . HIS B 1 109 ? 3.699 33.625 1.124 1 87.38 109 HIS B CA 1
ATOM 2874 C C . HIS B 1 109 ? 4.281 34.75 0.283 1 87.38 109 HIS B C 1
ATOM 2876 O O . HIS B 1 109 ? 4.652 35.812 0.816 1 87.38 109 HIS B O 1
ATOM 2882 N N . LEU B 1 110 ? 4.332 34.469 -0.995 1 82.25 110 LEU B N 1
ATOM 2883 C CA . LEU B 1 110 ? 4.945 35.469 -1.878 1 82.25 110 LEU B CA 1
ATOM 2884 C C . LEU B 1 110 ? 3.885 36.375 -2.506 1 82.25 110 LEU B C 1
ATOM 2886 O O . LEU B 1 110 ? 2.791 35.906 -2.842 1 82.25 110 LEU B O 1
ATOM 2890 N N . GLY B 1 111 ? 4.109 37.625 -2.344 1 72.81 111 GLY B N 1
ATOM 2891 C CA . GLY B 1 111 ? 3.254 38.562 -3.07 1 72.81 111 GLY B CA 1
ATOM 2892 C C . GLY B 1 111 ? 3.463 38.5 -4.57 1 72.81 111 GLY B C 1
ATOM 2893 O O . GLY B 1 111 ? 4.383 37.844 -5.055 1 72.81 111 GLY B O 1
ATOM 2894 N N . ARG B 1 112 ? 2.5 38.969 -5.418 1 62.69 112 ARG B N 1
ATOM 2895 C CA . ARG B 1 112 ? 2.525 38.938 -6.879 1 62.69 112 ARG B CA 1
ATOM 2896 C C . ARG B 1 112 ? 3.873 39.438 -7.406 1 62.69 112 ARG B C 1
ATOM 2898 O O . ARG B 1 112 ? 4.375 38.906 -8.406 1 62.69 112 ARG B O 1
ATOM 2905 N N . LEU B 1 113 ? 4.496 40.312 -6.812 1 64.12 113 LEU B N 1
ATOM 2906 C CA . LEU B 1 113 ? 5.723 40.875 -7.34 1 64.12 113 LEU B CA 1
ATOM 2907 C C . LEU B 1 113 ? 6.844 40.844 -6.305 1 64.12 113 LEU B C 1
ATOM 2909 O O . LEU B 1 113 ? 7.84 41.562 -6.426 1 64.12 113 LEU B O 1
ATOM 2913 N N . GLN B 1 114 ? 6.68 39.938 -5.336 1 67.75 114 GLN B N 1
ATOM 2914 C CA . GLN B 1 114 ? 7.684 39.938 -4.277 1 67.75 114 GLN B CA 1
ATOM 2915 C C . GLN B 1 114 ? 8.688 38.812 -4.473 1 67.75 114 GLN B C 1
ATOM 2917 O O . GLN B 1 114 ? 8.297 37.656 -4.672 1 67.75 114 GLN B O 1
ATOM 2922 N N . PRO B 1 115 ? 9.883 39.188 -4.684 1 71.38 115 PRO B N 1
ATOM 2923 C CA . PRO B 1 115 ? 10.93 38.188 -4.754 1 71.38 115 PRO B CA 1
ATOM 2924 C C . PRO B 1 115 ? 11.062 37.375 -3.463 1 71.38 115 PRO B C 1
ATOM 2926 O O . PRO B 1 115 ? 10.609 37.812 -2.406 1 71.38 115 PRO B O 1
ATOM 2929 N N . GLU B 1 116 ? 11.477 36.188 -3.619 1 73.12 116 GLU B N 1
ATOM 2930 C CA . GLU B 1 116 ? 11.773 35.344 -2.459 1 73.12 116 GLU B CA 1
ATOM 2931 C C . GLU B 1 116 ? 12.719 36.031 -1.495 1 73.12 116 GLU B C 1
ATOM 2933 O O . GLU B 1 116 ? 13.773 36.531 -1.903 1 73.12 116 GLU B O 1
ATOM 2938 N N . GLY B 1 117 ? 12.305 36.25 -0.271 1 81.94 117 GLY B N 1
ATOM 2939 C CA . GLY B 1 117 ? 13.148 36.875 0.745 1 81.94 117 GLY B CA 1
ATOM 2940 C C . GLY B 1 117 ? 13.992 35.875 1.506 1 81.94 117 GLY B C 1
ATOM 2941 O O . GLY B 1 117 ? 13.984 34.688 1.192 1 81.94 117 GLY B O 1
ATOM 2942 N N . GLU B 1 118 ? 14.836 36.375 2.342 1 87.19 118 GLU B N 1
ATOM 2943 C CA . GLU B 1 118 ? 15.727 35.562 3.164 1 87.19 118 GLU B CA 1
ATOM 2944 C C . GLU B 1 118 ? 14.945 34.531 3.963 1 87.19 118 GLU B C 1
ATOM 2946 O O . GLU B 1 118 ? 15.406 33.406 4.145 1 87.19 118 GLU B O 1
ATOM 2951 N N . ARG B 1 119 ? 13.812 34.875 4.332 1 88.56 119 ARG B N 1
ATOM 2952 C CA . ARG B 1 119 ? 12.977 33.969 5.105 1 88.56 119 ARG B CA 1
ATOM 2953 C C . ARG B 1 119 ? 12.539 32.781 4.262 1 88.56 119 ARG B C 1
ATOM 2955 O O . ARG B 1 119 ? 12.5 31.641 4.75 1 88.56 119 ARG B O 1
ATOM 2962 N N . ASP B 1 120 ? 12.258 33.062 3.076 1 91.44 120 ASP B N 1
ATOM 2963 C CA . ASP B 1 120 ? 11.82 32 2.18 1 91.44 120 ASP B CA 1
ATOM 2964 C C . ASP B 1 120 ? 12.953 31.016 1.896 1 91.44 120 ASP B C 1
ATOM 2966 O O . ASP B 1 120 ? 12.742 29.797 1.92 1 91.44 120 ASP B O 1
ATOM 2970 N N . VAL B 1 121 ? 14.086 31.594 1.711 1 92.38 121 VAL B N 1
ATOM 2971 C CA . VAL B 1 121 ? 15.258 30.75 1.456 1 92.38 121 VAL B CA 1
ATOM 2972 C C . VAL B 1 121 ? 15.547 29.875 2.676 1 92.38 121 VAL B C 1
ATOM 2974 O O . VAL B 1 121 ? 15.82 28.688 2.539 1 92.38 121 VAL B O 1
ATOM 2977 N N . ARG B 1 122 ? 15.398 30.453 3.771 1 94.69 122 ARG B N 1
ATOM 2978 C CA . ARG B 1 122 ? 15.641 29.719 5.012 1 94.69 122 ARG B CA 1
ATOM 2979 C C . ARG B 1 122 ? 14.609 28.609 5.207 1 94.69 122 ARG B C 1
ATOM 2981 O O . ARG B 1 122 ? 14.953 27.5 5.594 1 94.69 122 ARG B O 1
ATOM 2988 N N . ALA B 1 123 ? 13.391 28.938 4.977 1 94.88 123 ALA B N 1
ATOM 2989 C CA . ALA B 1 123 ? 12.312 27.969 5.141 1 94.88 123 ALA B CA 1
ATOM 2990 C C . ALA B 1 123 ? 12.516 26.766 4.23 1 94.88 123 ALA B C 1
ATOM 2992 O O . ALA B 1 123 ? 12.312 25.625 4.645 1 94.88 123 ALA B O 1
ATOM 2993 N N . VAL B 1 124 ? 12.945 27.016 3.041 1 96.44 124 VAL B N 1
ATOM 2994 C CA . VAL B 1 124 ? 13.188 25.969 2.059 1 96.44 124 VAL B CA 1
ATOM 2995 C C . VAL B 1 124 ? 14.352 25.094 2.512 1 96.44 124 VAL B C 1
ATOM 2997 O O . VAL B 1 124 ? 14.242 23.859 2.525 1 96.44 124 VAL B O 1
ATOM 3000 N N . ARG B 1 125 ? 15.422 25.75 2.93 1 96.81 125 ARG B N 1
ATOM 3001 C CA . ARG B 1 125 ? 16.594 25 3.367 1 96.81 125 ARG B CA 1
ATOM 3002 C C . ARG B 1 125 ? 16.266 24.141 4.59 1 96.81 125 ARG B C 1
ATOM 3004 O O . ARG B 1 125 ? 16.609 22.969 4.637 1 96.81 125 ARG B O 1
ATOM 3011 N N . GLU B 1 126 ? 15.617 24.734 5.512 1 96.19 126 GLU B N 1
ATOM 3012 C CA . GLU B 1 126 ? 15.258 24.016 6.734 1 96.19 126 GLU B CA 1
ATOM 3013 C C . GLU B 1 126 ? 14.367 22.812 6.43 1 96.19 126 GLU B C 1
ATOM 3015 O O . GLU B 1 126 ? 14.586 21.734 6.965 1 96.19 126 GLU B O 1
ATOM 3020 N N . ALA B 1 127 ? 13.398 23.016 5.598 1 96.44 127 ALA B N 1
ATOM 3021 C CA . ALA B 1 127 ? 12.484 21.922 5.219 1 96.44 127 ALA B CA 1
ATOM 3022 C C . ALA B 1 127 ? 13.25 20.781 4.555 1 96.44 127 ALA B C 1
ATOM 3024 O O . ALA B 1 127 ? 13.008 19.609 4.867 1 96.44 127 ALA B O 1
ATOM 3025 N N . MET B 1 128 ? 14.172 21.156 3.693 1 97.19 128 MET B N 1
ATOM 3026 C CA . MET B 1 128 ? 14.922 20.125 2.971 1 97.19 128 MET B CA 1
ATOM 3027 C C . MET B 1 128 ? 15.891 19.406 3.9 1 97.19 128 MET B C 1
ATOM 3029 O O . MET B 1 128 ? 16.109 18.203 3.762 1 97.19 128 MET B O 1
ATOM 3033 N N . GLU B 1 129 ? 16.438 20.141 4.84 1 95.94 129 GLU B N 1
ATOM 3034 C CA . GLU B 1 129 ? 17.312 19.531 5.832 1 95.94 129 GLU B CA 1
ATOM 3035 C C . GLU B 1 129 ? 16.516 18.594 6.746 1 95.94 129 GLU B C 1
ATOM 3037 O O . GLU B 1 129 ? 17.016 17.516 7.113 1 95.94 129 GLU B O 1
ATOM 3042 N N . GLU B 1 130 ? 15.359 18.969 7.09 1 93.06 130 GLU B N 1
ATOM 3043 C CA . GLU B 1 130 ? 14.5 18.188 7.965 1 93.06 130 GLU B CA 1
ATOM 3044 C C . GLU B 1 130 ? 14.227 16.797 7.371 1 93.06 130 GLU B C 1
ATOM 3046 O O . GLU B 1 130 ? 14.148 15.812 8.102 1 93.06 130 GLU B O 1
ATOM 3051 N N . VAL B 1 131 ? 14.117 16.766 6.031 1 93.5 131 VAL B N 1
ATOM 3052 C CA . VAL B 1 131 ? 13.773 15.492 5.402 1 93.5 131 VAL B CA 1
ATOM 3053 C C . VAL B 1 131 ? 15.023 14.859 4.801 1 93.5 131 VAL B C 1
ATOM 3055 O O . VAL B 1 131 ? 14.945 13.812 4.152 1 93.5 131 VAL B O 1
ATOM 3058 N N . GLY B 1 132 ? 16.156 15.477 4.871 1 92.94 132 GLY B N 1
ATOM 3059 C CA . GLY B 1 132 ? 17.438 14.898 4.512 1 92.94 132 GLY B CA 1
ATOM 3060 C C . GLY B 1 132 ? 17.719 14.945 3.02 1 92.94 132 GLY B C 1
ATOM 3061 O O . GLY B 1 132 ? 18.344 14.031 2.471 1 92.94 132 GLY B O 1
ATOM 3062 N N . VAL B 1 133 ? 17.234 16.016 2.324 1 95.31 133 VAL B N 1
ATOM 3063 C CA . VAL B 1 133 ? 17.422 16.016 0.877 1 95.31 133 VAL B CA 1
ATOM 3064 C C . VAL B 1 133 ? 18.172 17.266 0.445 1 95.31 133 VAL B C 1
ATOM 3066 O O . VAL B 1 133 ? 18.312 17.531 -0.751 1 95.31 133 VAL B O 1
ATOM 3069 N N . TRP B 1 134 ? 18.656 18.062 1.396 1 97.06 134 TRP B N 1
ATOM 3070 C CA . TRP B 1 134 ? 19.375 19.281 1.039 1 97.06 134 TRP B CA 1
ATOM 3071 C C . TRP B 1 134 ? 20.609 18.953 0.185 1 97.06 134 TRP B C 1
ATOM 3073 O O . TRP B 1 134 ? 20.922 19.703 -0.748 1 97.06 134 TRP B O 1
ATOM 3083 N N . GLY B 1 135 ? 21.25 17.859 0.454 1 96.31 135 GLY B N 1
ATOM 3084 C CA . GLY B 1 135 ? 22.469 17.484 -0.237 1 96.31 135 GLY B CA 1
ATOM 3085 C C . GLY B 1 135 ? 22.25 17.156 -1.704 1 96.31 135 GLY B C 1
ATOM 3086 O O . GLY B 1 135 ? 23.188 17.172 -2.496 1 96.31 135 GLY B O 1
ATOM 3087 N N . ILE B 1 136 ? 21.047 16.844 -2.051 1 96.62 136 ILE B N 1
ATOM 3088 C CA . ILE B 1 136 ? 20.766 16.484 -3.436 1 96.62 136 ILE B CA 1
ATOM 3089 C C . ILE B 1 136 ? 19.797 17.516 -4.039 1 96.62 136 ILE B C 1
ATOM 3091 O O . ILE B 1 136 ? 19.125 17.219 -5.027 1 96.62 136 ILE B O 1
ATOM 3095 N N . ARG B 1 137 ? 19.734 18.656 -3.521 1 96.69 137 ARG B N 1
ATOM 3096 C CA . ARG B 1 137 ? 18.75 19.672 -3.859 1 96.69 137 ARG B CA 1
ATOM 3097 C C . ARG B 1 137 ? 18.844 20.062 -5.332 1 96.69 137 ARG B C 1
ATOM 3099 O O . ARG B 1 137 ? 17.844 20.469 -5.938 1 96.69 137 ARG B O 1
ATOM 3106 N N . GLY B 1 138 ? 19.969 19.906 -5.91 1 96.81 138 GLY B N 1
ATOM 3107 C CA . GLY B 1 138 ? 20.172 20.328 -7.293 1 96.81 138 GLY B CA 1
ATOM 3108 C C . GLY B 1 138 ? 19.75 19.266 -8.297 1 96.81 138 GLY B C 1
ATOM 3109 O O . GLY B 1 138 ? 19.656 19.547 -9.492 1 96.81 138 GLY B O 1
ATOM 3110 N N . ARG B 1 139 ? 19.453 18.062 -7.879 1 96.06 139 ARG B N 1
ATOM 3111 C CA . ARG B 1 139 ? 19 17 -8.773 1 96.06 139 ARG B CA 1
ATOM 3112 C C . ARG B 1 139 ? 17.578 17.297 -9.258 1 96.06 139 ARG B C 1
ATOM 3114 O O . ARG B 1 139 ? 16.844 18.062 -8.641 1 96.06 139 ARG B O 1
ATOM 3121 N N . ARG B 1 140 ? 17.328 16.766 -10.414 1 94.94 140 ARG B N 1
ATOM 3122 C CA . ARG B 1 140 ? 15.984 16.938 -10.977 1 94.94 140 ARG B CA 1
ATOM 3123 C C . ARG B 1 140 ? 15.055 15.812 -10.555 1 94.94 140 ARG B C 1
ATOM 3125 O O . ARG B 1 140 ? 15.516 14.719 -10.211 1 94.94 140 ARG B O 1
ATOM 3132 N N . VAL B 1 141 ? 13.711 16 -10.547 1 92.44 141 VAL B N 1
ATOM 3133 C CA . VAL B 1 141 ? 12.664 15.094 -10.102 1 92.44 141 VAL B CA 1
ATOM 3134 C C . VAL B 1 141 ? 12.805 13.75 -10.82 1 92.44 141 VAL B C 1
ATOM 3136 O O . VAL B 1 141 ? 12.602 12.695 -10.227 1 92.44 141 VAL B O 1
ATOM 3139 N N . GLY B 1 142 ? 13.148 13.719 -12.023 1 87.56 142 GLY B N 1
ATOM 3140 C CA . GLY B 1 142 ? 13.281 12.492 -12.797 1 87.56 142 GLY B CA 1
ATOM 3141 C C . GLY B 1 142 ? 14.531 11.695 -12.453 1 87.56 142 GLY B C 1
ATOM 3142 O O . GLY B 1 142 ? 14.688 10.555 -12.891 1 87.56 142 GLY B O 1
ATOM 3143 N N . GLU B 1 143 ? 15.375 12.234 -11.555 1 90.75 143 GLU B N 1
ATOM 3144 C CA . GLU B 1 143 ? 16.672 11.641 -11.258 1 90.75 143 GLU B CA 1
ATOM 3145 C C . GLU B 1 143 ? 16.688 11.008 -9.867 1 90.75 143 GLU B C 1
ATOM 3147 O O . GLU B 1 143 ? 17.734 10.523 -9.414 1 90.75 143 GLU B O 1
ATOM 3152 N N . VAL B 1 144 ? 15.609 11.055 -9.234 1 88.88 144 VAL B N 1
ATOM 3153 C CA . VAL B 1 144 ? 15.617 10.578 -7.855 1 88.88 144 VAL B CA 1
ATOM 3154 C C . VAL B 1 144 ? 14.633 9.414 -7.703 1 88.88 144 VAL B C 1
ATOM 3156 O O . VAL B 1 144 ? 13.773 9.203 -8.562 1 88.88 144 VAL B O 1
ATOM 3159 N N . SER B 1 145 ? 14.82 8.617 -6.625 1 83.06 145 SER B N 1
ATOM 3160 C CA . SER B 1 145 ? 13.945 7.492 -6.324 1 83.06 145 SER B CA 1
ATOM 3161 C C . SER B 1 145 ? 12.578 7.973 -5.836 1 83.06 145 SER B C 1
ATOM 3163 O O . SER B 1 145 ? 12.414 9.148 -5.488 1 83.06 145 SER B O 1
ATOM 3165 N N . GLY B 1 146 ? 11.562 7.098 -5.809 1 81.69 146 GLY B N 1
ATOM 3166 C CA . GLY B 1 146 ? 10.25 7.41 -5.285 1 81.69 146 GLY B CA 1
ATOM 3167 C C . GLY B 1 146 ? 10.273 7.863 -3.836 1 81.69 146 GLY B C 1
ATOM 3168 O O . GLY B 1 146 ? 9.555 8.789 -3.457 1 81.69 146 GLY B O 1
ATOM 3169 N N . GLY B 1 147 ? 11.086 7.203 -3.053 1 84.44 147 GLY B N 1
ATOM 3170 C CA . GLY B 1 147 ? 11.234 7.594 -1.661 1 84.44 147 GLY B CA 1
ATOM 3171 C C . GLY B 1 147 ? 11.812 8.992 -1.491 1 84.44 147 GLY B C 1
ATOM 3172 O O . GLY B 1 147 ? 11.352 9.758 -0.645 1 84.44 147 GLY B O 1
ATOM 3173 N N . GLU B 1 148 ? 12.766 9.266 -2.309 1 87.88 148 GLU B N 1
ATOM 3174 C CA . GLU B 1 148 ? 13.359 10.602 -2.279 1 87.88 148 GLU B CA 1
ATOM 3175 C C . GLU B 1 148 ? 12.344 11.664 -2.705 1 87.88 148 GLU B C 1
ATOM 3177 O O . GLU B 1 148 ? 12.242 12.719 -2.076 1 87.88 148 GLU B O 1
ATOM 3182 N N . LEU B 1 149 ? 11.625 11.32 -3.705 1 90.06 149 LEU B N 1
ATOM 3183 C CA . LEU B 1 149 ? 10.633 12.266 -4.195 1 90.06 149 LEU B CA 1
ATOM 3184 C C . LEU B 1 149 ? 9.57 12.531 -3.135 1 90.06 149 LEU B C 1
ATOM 3186 O O . LEU B 1 149 ? 9.141 13.672 -2.949 1 90.06 149 LEU B O 1
ATOM 3190 N N . GLN B 1 150 ? 9.164 11.523 -2.477 1 90.25 150 GLN B N 1
ATOM 3191 C CA . GLN B 1 150 ? 8.18 11.688 -1.417 1 90.25 150 GLN B CA 1
ATOM 3192 C C . GLN B 1 150 ? 8.688 12.625 -0.328 1 90.25 150 GLN B C 1
ATOM 3194 O O . GLN B 1 150 ? 7.934 13.445 0.195 1 90.25 150 GLN B O 1
ATOM 3199 N N . ARG B 1 151 ? 9.922 12.508 0.008 1 92 151 ARG B N 1
ATOM 3200 C CA . ARG B 1 151 ? 10.508 13.391 1.007 1 92 151 ARG B CA 1
ATOM 3201 C C . ARG B 1 151 ? 10.539 14.836 0.511 1 92 151 ARG B C 1
ATOM 3203 O O . ARG B 1 151 ? 10.32 15.773 1.285 1 92 151 ARG B O 1
ATOM 3210 N N . VAL B 1 152 ? 10.789 14.969 -0.747 1 94.25 152 VAL B N 1
ATOM 3211 C CA . VAL B 1 152 ? 10.805 16.297 -1.34 1 94.25 152 VAL B CA 1
ATOM 3212 C C . VAL B 1 152 ? 9.406 16.922 -1.269 1 94.25 152 VAL B C 1
ATOM 3214 O O . VAL B 1 152 ? 9.258 18.094 -0.928 1 94.25 152 VAL B O 1
ATOM 3217 N N . VAL B 1 153 ? 8.453 16.125 -1.565 1 94.56 153 VAL B N 1
ATOM 3218 C CA . VAL B 1 153 ? 7.066 16.594 -1.513 1 94.56 153 VAL B CA 1
ATOM 3219 C C . VAL B 1 153 ? 6.711 17 -0.082 1 94.56 153 VAL B C 1
ATOM 3221 O O . VAL B 1 153 ? 6.051 18.016 0.141 1 94.56 153 VAL B O 1
ATOM 3224 N N . LEU B 1 154 ? 7.148 16.234 0.85 1 95.06 154 LEU B N 1
ATOM 3225 C CA . LEU B 1 154 ? 6.953 16.562 2.256 1 95.06 154 LEU B CA 1
ATOM 3226 C C . LEU B 1 154 ? 7.648 17.875 2.607 1 95.06 154 LEU B C 1
ATOM 3228 O O . LEU B 1 154 ? 7.07 18.734 3.283 1 95.06 154 LEU B O 1
ATOM 3232 N N . ALA B 1 155 ? 8.867 18.016 2.104 1 96.19 155 ALA B N 1
ATOM 3233 C CA . ALA B 1 155 ? 9.617 19.25 2.338 1 96.19 155 ALA B CA 1
ATOM 3234 C C . ALA B 1 155 ? 8.867 20.453 1.783 1 96.19 155 ALA B C 1
ATOM 3236 O O . ALA B 1 155 ? 8.852 21.516 2.404 1 96.19 155 ALA B O 1
ATOM 3237 N N . ARG B 1 156 ? 8.352 20.312 0.665 1 95.75 156 ARG B N 1
ATOM 3238 C CA . ARG B 1 156 ? 7.566 21.391 0.079 1 95.75 156 ARG B CA 1
ATOM 3239 C C . ARG B 1 156 ? 6.426 21.797 1.006 1 95.75 156 ARG B C 1
ATOM 3241 O O . ARG B 1 156 ? 6.211 22.984 1.237 1 95.75 156 ARG B O 1
ATOM 3248 N N . ALA B 1 157 ? 5.766 20.781 1.501 1 95.56 157 ALA B N 1
ATOM 3249 C CA . ALA B 1 157 ? 4.668 21.062 2.424 1 95.56 157 ALA B CA 1
ATOM 3250 C C . ALA B 1 157 ? 5.176 21.734 3.697 1 95.56 157 ALA B C 1
ATOM 3252 O O . ALA B 1 157 ? 4.535 22.641 4.227 1 95.56 157 ALA B O 1
ATOM 3253 N N . PHE B 1 158 ? 6.332 21.312 4.211 1 96.38 158 PHE B N 1
ATOM 3254 C CA . PHE B 1 158 ? 6.918 21.891 5.418 1 96.38 158 PHE B CA 1
ATOM 3255 C C . PHE B 1 158 ? 7.328 23.344 5.18 1 96.38 158 PHE B C 1
ATOM 3257 O O . PHE B 1 158 ? 7.156 24.188 6.055 1 96.38 158 PHE B O 1
ATOM 3264 N N . ALA B 1 159 ? 7.855 23.562 4.008 1 96.06 159 ALA B N 1
ATOM 3265 C CA . ALA B 1 159 ? 8.328 24.906 3.676 1 96.06 159 ALA B CA 1
ATOM 3266 C C . ALA B 1 159 ? 7.168 25.906 3.639 1 96.06 159 ALA B C 1
ATOM 3268 O O . ALA B 1 159 ? 7.371 27.109 3.781 1 96.06 159 ALA B O 1
ATOM 3269 N N . GLN B 1 160 ? 6.062 25.391 3.416 1 95 160 GLN B N 1
ATOM 3270 C CA . GLN B 1 160 ? 4.867 26.219 3.404 1 95 160 GLN B CA 1
ATOM 3271 C C . GLN B 1 160 ? 4.57 26.781 4.793 1 95 160 GLN B C 1
ATOM 3273 O O . GLN B 1 160 ? 3.834 27.766 4.93 1 95 160 GLN B O 1
ATOM 3278 N N . GLU B 1 161 ? 5.121 26.125 5.844 1 94.94 161 GLU B N 1
ATOM 3279 C CA . GLU B 1 161 ? 4.926 26.5 7.238 1 94.94 161 GLU B CA 1
ATOM 3280 C C . GLU B 1 161 ? 3.441 26.562 7.586 1 94.94 161 GLU B C 1
ATOM 3282 O O . GLU B 1 161 ? 2.969 27.562 8.125 1 94.94 161 GLU B O 1
ATOM 3287 N N . PRO B 1 162 ? 2.77 25.484 7.324 1 95.75 162 PRO B N 1
ATOM 3288 C CA . PRO B 1 162 ? 1.325 25.453 7.574 1 95.75 162 PRO B CA 1
ATOM 3289 C C . PRO B 1 162 ? 0.983 25.25 9.047 1 95.75 162 PRO B C 1
ATOM 3291 O O . PRO B 1 162 ? 1.853 24.891 9.844 1 95.75 162 PRO B O 1
ATOM 3294 N N . ALA B 1 163 ? -0.238 25.641 9.359 1 96.12 163 ALA B N 1
ATOM 3295 C CA . ALA B 1 163 ? -0.774 25.297 10.672 1 96.12 163 ALA B CA 1
ATOM 3296 C C . ALA B 1 163 ? -1.324 23.875 10.68 1 96.12 163 ALA B C 1
ATOM 3298 O O . ALA B 1 163 ? -1.336 23.203 11.727 1 96.12 163 ALA B O 1
ATOM 3299 N N . VAL B 1 164 ? -1.752 23.453 9.523 1 96.56 164 VAL B N 1
ATOM 3300 C CA . VAL B 1 164 ? -2.338 22.125 9.375 1 96.56 164 VAL B CA 1
ATOM 3301 C C . VAL B 1 164 ? -1.694 21.406 8.188 1 96.56 164 VAL B C 1
ATOM 3303 O O . VAL B 1 164 ? -1.522 22 7.117 1 96.56 164 VAL B O 1
ATOM 3306 N N . LEU B 1 165 ? -1.318 20.219 8.406 1 96.81 165 LEU B N 1
ATOM 3307 C CA . LEU B 1 165 ? -0.797 19.359 7.348 1 96.81 165 LEU B CA 1
ATOM 3308 C C . LEU B 1 165 ? -1.791 18.266 7.004 1 96.81 165 LEU B C 1
ATOM 3310 O O . LEU B 1 165 ? -2.23 17.516 7.887 1 96.81 165 LEU B O 1
ATOM 3314 N N . LEU B 1 166 ? -2.264 18.234 5.762 1 96.5 166 LEU B N 1
ATOM 3315 C CA . LEU B 1 166 ? -3.117 17.172 5.25 1 96.5 166 LEU B CA 1
ATOM 3316 C C . LEU B 1 166 ? -2.316 16.203 4.391 1 96.5 166 LEU B C 1
ATOM 3318 O O . LEU B 1 166 ? -1.705 16.594 3.398 1 96.5 166 LEU B O 1
ATOM 3322 N N . LEU B 1 167 ? -2.336 14.953 4.785 1 96.62 167 LEU B N 1
ATOM 3323 C CA . LEU B 1 167 ? -1.584 13.938 4.059 1 96.62 167 LEU B CA 1
ATOM 3324 C C . LEU B 1 167 ? -2.506 12.828 3.562 1 96.62 167 LEU B C 1
ATOM 3326 O O . LEU B 1 167 ? -3.104 12.102 4.363 1 96.62 167 LEU B O 1
ATOM 3330 N N . ASP B 1 168 ? -2.598 12.758 2.299 1 94.31 168 ASP B N 1
ATOM 3331 C CA . ASP B 1 168 ? -3.439 11.734 1.688 1 94.31 168 ASP B CA 1
ATOM 3332 C C . ASP B 1 168 ? -2.623 10.492 1.337 1 94.31 168 ASP B C 1
ATOM 3334 O O . ASP B 1 168 ? -2.035 10.414 0.256 1 94.31 168 ASP B O 1
ATOM 3338 N N . GLU B 1 169 ? -2.625 9.523 2.254 1 92.56 169 GLU B N 1
ATOM 3339 C CA . GLU B 1 169 ? -1.871 8.281 2.143 1 92.56 169 GLU B CA 1
ATOM 3340 C C . GLU B 1 169 ? -0.405 8.547 1.818 1 92.56 169 GLU B C 1
ATOM 3342 O O . GLU B 1 169 ? 0.125 8.023 0.835 1 92.56 169 GLU B O 1
ATOM 3347 N N . PRO B 1 170 ? 0.285 9.195 2.682 1 91.75 170 PRO B N 1
ATOM 3348 C CA . PRO B 1 170 ? 1.644 9.664 2.402 1 91.75 170 PRO B CA 1
ATOM 3349 C C . PRO B 1 170 ? 2.646 8.523 2.248 1 91.75 170 PRO B C 1
ATOM 3351 O O . PRO B 1 170 ? 3.758 8.734 1.761 1 91.75 170 PRO B O 1
ATOM 3354 N N . THR B 1 171 ? 2.242 7.348 2.656 1 91.12 171 THR B N 1
ATOM 3355 C CA . THR B 1 171 ? 3.211 6.258 2.637 1 91.12 171 THR B CA 1
ATOM 3356 C C . THR B 1 171 ? 2.826 5.211 1.595 1 91.12 171 THR B C 1
ATOM 3358 O O . THR B 1 171 ? 3.398 4.117 1.564 1 91.12 171 THR B O 1
ATOM 3361 N N . SER B 1 172 ? 1.904 5.59 0.762 1 85 172 SER B N 1
ATOM 3362 C CA . SER B 1 172 ? 1.525 4.664 -0.3 1 85 172 SER B CA 1
ATOM 3363 C C . SER B 1 172 ? 2.701 4.375 -1.228 1 85 172 SER B C 1
ATOM 3365 O O . SER B 1 172 ? 3.527 5.258 -1.484 1 85 172 SER B O 1
ATOM 3367 N N . HIS B 1 173 ? 2.859 3.066 -1.656 1 79.75 173 HIS B N 1
ATOM 3368 C CA . HIS B 1 173 ? 3.834 2.602 -2.637 1 79.75 173 HIS B CA 1
ATOM 3369 C C . HIS B 1 173 ? 5.25 2.639 -2.07 1 79.75 173 HIS B C 1
ATOM 3371 O O . HIS B 1 173 ? 6.223 2.443 -2.803 1 79.75 173 HIS B O 1
ATOM 3377 N N . LEU B 1 174 ? 5.352 3.07 -0.805 1 87.25 174 LEU B N 1
ATOM 3378 C CA . LEU B 1 174 ? 6.664 3.061 -0.165 1 87.25 174 LEU B CA 1
ATOM 3379 C C . LEU B 1 174 ? 6.93 1.719 0.509 1 87.25 174 LEU B C 1
ATOM 3381 O O . LEU B 1 174 ? 5.996 1.047 0.955 1 87.25 174 LEU B O 1
ATOM 3385 N N . ASP B 1 175 ? 8.211 1.356 0.532 1 89 175 ASP B N 1
ATOM 3386 C CA . ASP B 1 175 ? 8.555 0.197 1.35 1 89 175 ASP B CA 1
ATOM 3387 C C . ASP B 1 175 ? 8.492 0.538 2.838 1 89 175 ASP B C 1
ATOM 3389 O O . ASP B 1 175 ? 8.398 1.709 3.207 1 89 175 ASP B O 1
ATOM 3393 N N . PRO B 1 176 ? 8.508 -0.418 3.689 1 88.5 176 PRO B N 1
ATOM 3394 C CA . PRO B 1 176 ? 8.297 -0.194 5.121 1 88.5 176 PRO B CA 1
ATOM 3395 C C . PRO B 1 176 ? 9.328 0.752 5.73 1 88.5 176 PRO B C 1
ATOM 3397 O O . PRO B 1 176 ? 8.992 1.553 6.609 1 88.5 176 PRO B O 1
ATOM 3400 N N . GLY B 1 177 ? 10.562 0.601 5.324 1 87.31 177 GLY B N 1
ATOM 3401 C CA . GLY B 1 177 ? 11.578 1.49 5.863 1 87.31 177 GLY B CA 1
ATOM 3402 C C . GLY B 1 177 ? 11.305 2.955 5.574 1 87.31 177 GLY B C 1
ATOM 3403 O O . GLY B 1 177 ? 11.367 3.793 6.477 1 87.31 177 GLY B O 1
ATOM 3404 N N . PHE B 1 178 ? 10.891 3.217 4.414 1 87.94 178 PHE B N 1
ATOM 3405 C CA . PHE B 1 178 ? 10.609 4.586 4.008 1 87.94 178 PHE B CA 1
ATOM 3406 C C . PHE B 1 178 ? 9.312 5.082 4.637 1 87.94 178 PHE B C 1
ATOM 3408 O O . PHE B 1 178 ? 9.211 6.246 5.027 1 87.94 178 PHE B O 1
ATOM 3415 N N . ALA B 1 179 ? 8.375 4.191 4.73 1 91.75 179 ALA B N 1
ATOM 3416 C CA . ALA B 1 179 ? 7.102 4.559 5.336 1 91.75 179 ALA B CA 1
ATOM 3417 C C . ALA B 1 179 ? 7.289 5.023 6.777 1 91.75 179 ALA B C 1
ATOM 3419 O O . ALA B 1 179 ? 6.773 6.07 7.172 1 91.75 179 ALA B O 1
ATOM 3420 N N . CYS B 1 180 ? 8.109 4.293 7.531 1 91.94 180 CYS B N 1
ATOM 3421 C CA . CYS B 1 180 ? 8.383 4.652 8.922 1 91.94 180 CYS B CA 1
ATOM 3422 C C . CYS B 1 180 ? 9.133 5.977 9 1 91.94 180 CYS B C 1
ATOM 3424 O O . CYS B 1 180 ? 8.82 6.82 9.844 1 91.94 180 CYS B O 1
ATOM 3426 N N . ARG B 1 181 ? 10.008 6.152 8.117 1 90.75 181 ARG B N 1
ATOM 3427 C CA . ARG B 1 181 ? 10.789 7.379 8.102 1 90.75 181 ARG B CA 1
ATOM 3428 C C . ARG B 1 181 ? 9.914 8.594 7.809 1 90.75 181 ARG B C 1
ATOM 3430 O O . ARG B 1 181 ? 10 9.609 8.5 1 90.75 181 ARG B O 1
ATOM 3437 N N . VAL B 1 182 ? 9.094 8.461 6.84 1 92.62 182 VAL B N 1
ATOM 3438 C CA . VAL B 1 182 ? 8.195 9.539 6.441 1 92.62 182 VAL B CA 1
ATOM 3439 C C . VAL B 1 182 ? 7.289 9.914 7.613 1 92.62 182 VAL B C 1
ATOM 3441 O O . VAL B 1 182 ? 7.164 11.094 7.957 1 92.62 182 VAL B O 1
ATOM 3444 N N . MET B 1 183 ? 6.688 8.961 8.273 1 94.94 183 MET B N 1
ATOM 3445 C CA . MET B 1 183 ? 5.77 9.258 9.367 1 94.94 183 MET B CA 1
ATOM 3446 C C . MET B 1 183 ? 6.523 9.789 10.586 1 94.94 183 MET B C 1
ATOM 3448 O O . MET B 1 183 ? 6.008 10.633 11.32 1 94.94 183 MET B O 1
ATOM 3452 N N . GLY B 1 184 ? 7.746 9.273 10.711 1 94 184 GLY B N 1
ATOM 3453 C CA . GLY B 1 184 ? 8.594 9.844 11.742 1 94 184 GLY B CA 1
ATOM 3454 C C . GLY B 1 184 ? 8.875 11.32 11.531 1 94 184 GLY B C 1
ATOM 3455 O O . GLY B 1 184 ? 8.828 12.109 12.477 1 94 184 GLY B O 1
ATOM 3456 N N . LEU B 1 185 ? 9.172 11.648 10.336 1 93.5 185 LEU B N 1
ATOM 3457 C CA . LEU B 1 185 ? 9.438 13.039 9.977 1 93.5 185 LEU B CA 1
ATOM 3458 C C . LEU B 1 185 ? 8.203 13.906 10.203 1 93.5 185 LEU B C 1
ATOM 3460 O O . LEU B 1 185 ? 8.297 14.984 10.789 1 93.5 185 LEU B O 1
ATOM 3464 N N . VAL B 1 186 ? 7.055 13.445 9.82 1 95.81 186 VAL B N 1
ATOM 3465 C CA . VAL B 1 186 ? 5.801 14.172 9.984 1 95.81 186 VAL B CA 1
ATOM 3466 C C . VAL B 1 186 ? 5.535 14.414 11.469 1 95.81 186 VAL B C 1
ATOM 3468 O O . VAL B 1 186 ? 5.277 15.547 11.891 1 95.81 186 VAL B O 1
ATOM 3471 N N . ARG B 1 187 ? 5.613 13.391 12.242 1 95.69 187 ARG B N 1
ATOM 3472 C CA . ARG B 1 187 ? 5.359 13.5 13.68 1 95.69 187 ARG B CA 1
ATOM 3473 C C . ARG B 1 187 ? 6.352 14.453 14.336 1 95.69 187 ARG B C 1
ATOM 3475 O O . ARG B 1 187 ? 5.969 15.273 15.172 1 95.69 187 ARG B O 1
ATOM 3482 N N . GLY B 1 188 ? 7.602 14.297 13.961 1 93.75 188 GLY B N 1
ATOM 3483 C CA . GLY B 1 188 ? 8.617 15.188 14.5 1 93.75 188 GLY B CA 1
ATOM 3484 C C . GLY B 1 188 ? 8.336 16.656 14.219 1 93.75 188 GLY B C 1
ATOM 3485 O O . GLY B 1 188 ? 8.406 17.484 15.125 1 93.75 188 GLY B O 1
ATOM 3486 N N . VAL B 1 189 ? 7.992 16.938 13.031 1 93.25 189 VAL B N 1
ATOM 3487 C CA . VAL B 1 189 ? 7.723 18.312 12.633 1 93.25 189 VAL B CA 1
ATOM 3488 C C . VAL B 1 189 ? 6.48 18.828 13.352 1 93.25 189 VAL B C 1
ATOM 3490 O O . VAL B 1 189 ? 6.445 19.969 13.805 1 93.25 189 VAL B O 1
ATOM 3493 N N . CYS B 1 190 ? 5.453 18 13.414 1 95.62 190 CYS B N 1
ATOM 3494 C CA . CYS B 1 190 ? 4.234 18.391 14.109 1 95.62 190 CYS B CA 1
ATOM 3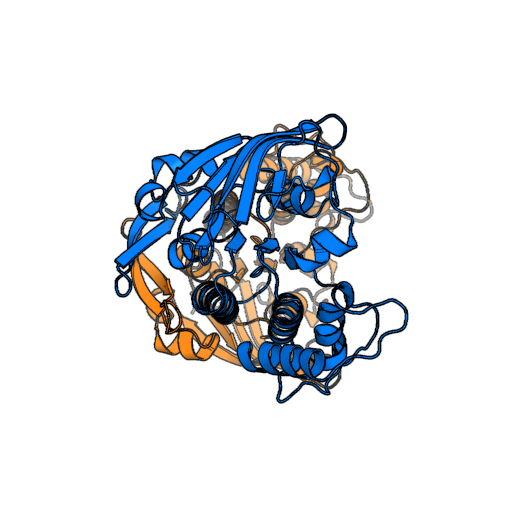495 C C . CYS B 1 190 ? 4.535 18.781 15.555 1 95.62 190 CYS B C 1
ATOM 3497 O O . CYS B 1 190 ? 4.082 19.828 16.016 1 95.62 190 CYS B O 1
ATOM 3499 N N . ARG B 1 191 ? 5.32 18.062 16.203 1 94.25 191 ARG B N 1
ATOM 3500 C CA . ARG B 1 191 ? 5.629 18.297 17.609 1 94.25 191 ARG B CA 1
ATOM 3501 C C . ARG B 1 191 ? 6.527 19.516 17.781 1 94.25 191 ARG B C 1
ATOM 3503 O O . ARG B 1 191 ? 6.289 20.359 18.656 1 94.25 191 ARG B O 1
ATOM 3510 N N . ARG B 1 192 ? 7.469 19.641 16.969 1 93.5 192 ARG B N 1
ATOM 3511 C CA . ARG B 1 192 ? 8.469 20.688 17.109 1 93.5 192 ARG B CA 1
ATOM 3512 C C . ARG B 1 192 ? 7.891 22.047 16.703 1 93.5 192 ARG B C 1
ATOM 3514 O O . ARG B 1 192 ? 8.195 23.062 17.328 1 93.5 192 ARG B O 1
ATOM 3521 N N . ARG B 1 193 ? 7.031 22 15.688 1 94.19 193 ARG B N 1
ATOM 3522 C CA . ARG B 1 193 ? 6.574 23.266 15.125 1 94.19 193 ARG B CA 1
ATOM 3523 C C . ARG B 1 193 ? 5.133 23.562 15.531 1 94.19 193 ARG B C 1
ATOM 3525 O O . ARG B 1 193 ? 4.594 24.609 15.203 1 94.19 193 ARG B O 1
ATOM 3532 N N . GLY B 1 194 ? 4.551 22.625 16.203 1 95.31 194 GLY B N 1
ATOM 3533 C CA . GLY B 1 194 ? 3.166 22.812 16.609 1 95.31 194 GLY B CA 1
ATOM 3534 C C . GLY B 1 194 ? 2.189 22.75 15.445 1 95.31 194 GLY B C 1
ATOM 3535 O O . GLY B 1 194 ? 1.191 23.469 15.422 1 95.31 194 GLY B O 1
ATOM 3536 N N . VAL B 1 195 ? 2.494 22.031 14.461 1 96.31 195 VAL B N 1
ATOM 3537 C CA . VAL B 1 195 ? 1.634 21.828 13.297 1 96.31 195 VAL B CA 1
ATOM 3538 C C . VAL B 1 195 ? 0.692 20.656 13.547 1 96.31 195 VAL B C 1
ATOM 3540 O O . VAL B 1 195 ? 1.105 19.625 14.086 1 96.31 195 VAL B O 1
ATOM 3543 N N . GLY B 1 196 ? -0.617 20.844 13.266 1 97.62 196 GLY B N 1
ATOM 3544 C CA . GLY B 1 196 ? -1.53 19.719 13.281 1 97.62 196 GLY B CA 1
ATOM 3545 C C . GLY B 1 196 ? -1.537 18.922 11.984 1 97.62 196 GLY B C 1
ATOM 3546 O O . GLY B 1 196 ? -1.435 19.516 10.898 1 97.62 196 GLY B O 1
ATOM 3547 N N . ALA B 1 197 ? -1.661 17.641 12.086 1 97.88 197 ALA B N 1
ATOM 3548 C CA . ALA B 1 197 ? -1.674 16.828 10.875 1 97.88 197 ALA B CA 1
ATOM 3549 C C . ALA B 1 197 ? -2.893 15.914 10.844 1 97.88 197 ALA B C 1
ATOM 3551 O O . ALA B 1 197 ? -3.279 15.344 11.867 1 97.88 197 ALA B O 1
ATOM 3552 N N . LEU B 1 198 ? -3.531 15.867 9.719 1 97.62 198 LEU B N 1
ATOM 3553 C CA . LEU B 1 198 ? -4.543 14.867 9.383 1 97.62 198 LEU B CA 1
ATOM 3554 C C . LEU B 1 198 ? -4.066 13.984 8.234 1 97.62 198 LEU B C 1
ATOM 3556 O O . LEU B 1 198 ? -3.908 14.453 7.105 1 97.62 198 LEU B O 1
ATOM 3560 N N . ALA B 1 199 ? -3.83 12.719 8.57 1 97.31 199 ALA B N 1
ATOM 3561 C CA . ALA B 1 199 ? -3.262 11.805 7.582 1 97.31 199 ALA B CA 1
ATOM 3562 C C . ALA B 1 199 ? -4.152 10.586 7.391 1 97.31 199 ALA B C 1
ATOM 3564 O O . ALA B 1 199 ? -4.691 10.039 8.359 1 97.31 199 ALA B O 1
ATOM 3565 N N . THR B 1 200 ? -4.355 10.203 6.191 1 96.19 200 THR B N 1
ATOM 3566 C CA . THR B 1 200 ? -5.07 8.969 5.906 1 96.19 200 THR B CA 1
ATOM 3567 C C . THR B 1 200 ? -4.098 7.797 5.785 1 96.19 200 THR B C 1
ATOM 3569 O O . THR B 1 200 ? -2.998 7.949 5.25 1 96.19 200 THR B O 1
ATOM 3572 N N . PHE B 1 201 ? -4.535 6.582 6.332 1 94.88 201 PHE B N 1
ATOM 3573 C CA . PHE B 1 201 ? -3.67 5.41 6.344 1 94.88 201 PHE B CA 1
ATOM 3574 C C . PHE B 1 201 ? -4.375 4.207 5.727 1 94.88 201 PHE B C 1
ATOM 3576 O O . PHE B 1 201 ? -5.57 4.004 5.945 1 94.88 201 PHE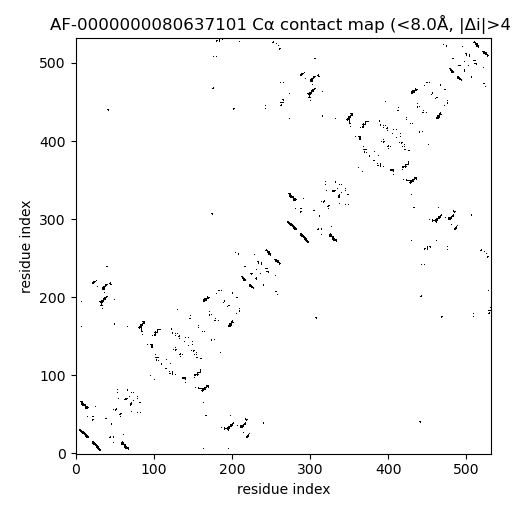 B O 1
ATOM 3583 N N . HIS B 1 202 ? -3.57 3.457 5.035 1 89.62 202 HIS B N 1
ATOM 3584 C CA . HIS B 1 202 ? -3.992 2.107 4.68 1 89.62 202 HIS B CA 1
ATOM 3585 C C . HIS B 1 202 ? -3.408 1.076 5.637 1 89.62 202 HIS B C 1
ATOM 3587 O O . HIS B 1 202 ? -3.982 0.001 5.824 1 89.62 202 HIS B O 1
ATOM 3593 N N . ASP B 1 203 ? -2.32 1.364 6.176 1 92.88 203 ASP B N 1
ATOM 3594 C CA . ASP B 1 203 ? -1.642 0.477 7.117 1 92.88 203 ASP B CA 1
ATOM 3595 C C . ASP B 1 203 ? -2.07 0.767 8.555 1 92.88 203 ASP B C 1
ATOM 3597 O O . ASP B 1 203 ? -1.688 1.788 9.125 1 92.88 203 ASP B O 1
ATOM 3601 N N . ILE B 1 204 ? -2.74 -0.194 9.102 1 95.88 204 ILE B N 1
ATOM 3602 C CA . ILE B 1 204 ? -3.307 -0.041 10.438 1 95.88 204 ILE B CA 1
ATOM 3603 C C . ILE B 1 204 ? -2.184 0.149 11.453 1 95.88 204 ILE B C 1
ATOM 3605 O O . ILE B 1 204 ? -2.262 1.026 12.312 1 95.88 204 ILE B O 1
ATOM 3609 N N . ASN B 1 205 ? -1.181 -0.647 11.359 1 95.62 205 ASN B N 1
ATOM 3610 C CA . ASN B 1 205 ? -0.121 -0.636 12.367 1 95.62 205 ASN B CA 1
ATOM 3611 C C . ASN B 1 205 ? 0.713 0.64 12.289 1 95.62 205 ASN B C 1
ATOM 3613 O O . ASN B 1 205 ? 1.18 1.146 13.305 1 95.62 205 ASN B O 1
ATOM 3617 N N . LEU B 1 206 ? 0.902 1.103 11.102 1 94.81 206 LEU B N 1
ATOM 3618 C CA . LEU B 1 206 ? 1.582 2.385 10.953 1 94.81 206 LEU B CA 1
ATOM 3619 C C . LEU B 1 206 ? 0.775 3.504 11.602 1 94.81 206 LEU B C 1
ATOM 3621 O O . LEU B 1 206 ? 1.337 4.371 12.281 1 94.81 206 LEU B O 1
ATOM 3625 N N . ALA B 1 207 ? -0.507 3.512 11.398 1 96.69 207 ALA B N 1
ATOM 3626 C CA . ALA B 1 207 ? -1.387 4.496 12.023 1 96.69 207 ALA B CA 1
ATOM 3627 C C . ALA B 1 207 ? -1.321 4.406 13.547 1 96.69 207 ALA B C 1
ATOM 3629 O O . ALA B 1 207 ? -1.176 5.426 14.227 1 96.69 207 ALA B O 1
ATOM 3630 N N . LEU B 1 208 ? -1.381 3.197 14.031 1 97.06 208 LEU B N 1
ATOM 3631 C CA . LEU B 1 208 ? -1.356 2.969 15.477 1 97.06 208 LEU B CA 1
ATOM 3632 C C . LEU B 1 208 ? -0.028 3.418 16.078 1 97.06 208 LEU B C 1
ATOM 3634 O O . LEU B 1 208 ? 0.02 3.871 17.219 1 97.06 208 LEU B O 1
ATOM 3638 N N . LEU B 1 209 ? 0.949 3.285 15.32 1 95.44 209 LEU B N 1
ATOM 3639 C CA . LEU B 1 209 ? 2.295 3.57 15.805 1 95.44 209 LEU B CA 1
ATOM 3640 C C . LEU B 1 209 ? 2.551 5.074 15.852 1 95.44 209 LEU B C 1
ATOM 3642 O O . LEU B 1 209 ? 3.172 5.574 16.797 1 95.44 209 LEU B O 1
ATOM 3646 N N . TYR B 1 210 ? 1.965 5.852 14.906 1 95.88 210 TYR B N 1
ATOM 3647 C CA . TYR B 1 210 ? 2.451 7.215 14.734 1 95.88 210 TYR B CA 1
ATOM 3648 C C . TYR B 1 210 ? 1.358 8.227 15.047 1 95.88 210 TYR B C 1
ATOM 3650 O O . TYR B 1 210 ? 1.645 9.398 15.312 1 95.88 210 TYR B O 1
ATOM 3658 N N . ALA B 1 211 ? 0.123 7.844 14.992 1 97.06 211 ALA B N 1
ATOM 3659 C CA . ALA B 1 211 ? -0.958 8.789 15.25 1 97.06 211 ALA B CA 1
ATOM 3660 C C . ALA B 1 211 ? -1.162 8.992 16.75 1 97.06 211 ALA B C 1
ATOM 3662 O O . ALA B 1 211 ? -0.977 8.062 17.531 1 97.06 211 ALA B O 1
ATOM 3663 N N . ASP B 1 212 ? -1.539 10.18 17.109 1 97.44 212 ASP B N 1
ATOM 3664 C CA . ASP B 1 212 ? -1.955 10.461 18.484 1 97.44 212 ASP B CA 1
ATOM 3665 C C . ASP B 1 212 ? -3.41 10.055 18.719 1 97.44 212 ASP B C 1
ATOM 3667 O O . ASP B 1 212 ? -3.777 9.609 19.797 1 97.44 212 ASP B O 1
ATOM 3671 N N . ARG B 1 213 ? -4.129 10.266 17.75 1 98.25 213 ARG B N 1
ATOM 3672 C CA . ARG B 1 213 ? -5.543 9.906 17.703 1 98.25 213 ARG B CA 1
ATOM 3673 C C . ARG B 1 213 ? -5.918 9.352 16.328 1 98.25 213 ARG B C 1
ATOM 3675 O O . ARG B 1 213 ? -5.281 9.672 15.328 1 98.25 213 ARG B O 1
ATOM 3682 N N . LEU B 1 214 ? -6.941 8.484 16.328 1 98.25 214 LEU B N 1
ATOM 3683 C CA . LEU B 1 214 ? -7.41 7.879 15.086 1 98.25 214 LEU B CA 1
ATOM 3684 C C . LEU B 1 214 ? -8.906 8.102 14.898 1 98.25 214 LEU B C 1
ATOM 3686 O O . LEU B 1 214 ? -9.664 8.094 15.875 1 98.25 214 LEU B O 1
ATOM 3690 N N . VAL B 1 215 ? -9.266 8.352 13.711 1 97.56 215 VAL B N 1
ATOM 3691 C CA . VAL B 1 215 ? -10.664 8.422 13.297 1 97.56 215 VAL B CA 1
ATOM 3692 C C . VAL B 1 215 ? -10.961 7.309 12.297 1 97.56 215 VAL B C 1
ATOM 3694 O O . VAL B 1 215 ? -10.32 7.223 11.242 1 97.56 215 VAL B O 1
ATOM 3697 N N . CYS B 1 216 ? -11.906 6.445 12.617 1 97.56 216 CYS B N 1
ATOM 3698 C CA . CYS B 1 216 ? -12.266 5.32 11.766 1 97.56 216 CYS B CA 1
ATOM 3699 C C . CYS B 1 216 ? -13.523 5.625 10.953 1 97.56 216 CYS B C 1
ATOM 3701 O O . CYS B 1 216 ? -14.594 5.859 11.523 1 97.56 216 CYS B O 1
ATOM 3703 N N . LEU B 1 217 ? -13.305 5.621 9.688 1 95.62 217 LEU B N 1
ATOM 3704 C CA . LEU B 1 217 ? -14.383 5.965 8.766 1 95.62 217 LEU B CA 1
ATOM 3705 C C . LEU B 1 217 ? -14.875 4.727 8.031 1 95.62 217 LEU B C 1
ATOM 3707 O O . LEU B 1 217 ? -14.078 3.896 7.586 1 95.62 217 LEU B O 1
ATOM 3711 N N . LYS B 1 218 ? -16.141 4.559 7.953 1 94.44 218 LYS B N 1
ATOM 3712 C CA . LYS B 1 218 ? -16.781 3.51 7.156 1 94.44 218 LYS B CA 1
ATOM 3713 C C . LYS B 1 218 ? -18.078 4.012 6.516 1 94.44 218 LYS B C 1
ATOM 3715 O O . LYS B 1 218 ? -18.922 4.586 7.191 1 94.44 218 LYS B O 1
ATOM 3720 N N . GLU B 1 219 ? -18.172 3.807 5.203 1 90.56 219 GLU B N 1
ATOM 3721 C CA . GLU B 1 219 ? -19.344 4.195 4.441 1 90.56 219 GLU B CA 1
ATOM 3722 C C . GLU B 1 219 ? -19.719 5.648 4.707 1 90.56 219 GLU B C 1
ATOM 3724 O O . GLU B 1 219 ? -20.891 5.965 4.938 1 90.56 219 GLU B O 1
ATOM 3729 N N . GLY B 1 220 ? -18.703 6.441 4.875 1 90 220 GLY B N 1
ATOM 3730 C CA . GLY B 1 220 ? -18.891 7.879 4.973 1 90 220 GLY B CA 1
ATOM 3731 C C . GLY B 1 220 ? -19.234 8.336 6.379 1 90 220 GLY B C 1
ATOM 3732 O O . GLY B 1 220 ? -19.609 9.5 6.586 1 90 220 GLY B O 1
ATOM 3733 N N . LYS B 1 221 ? -19.156 7.457 7.34 1 93.69 221 LYS B N 1
ATOM 3734 C CA . LYS B 1 221 ? -19.484 7.793 8.727 1 93.69 221 LYS B CA 1
ATOM 3735 C C . LYS B 1 221 ? -18.328 7.449 9.656 1 93.69 221 LYS B C 1
ATOM 3737 O O . LYS B 1 221 ? -17.562 6.52 9.391 1 93.69 221 LYS B O 1
ATOM 3742 N N . VAL B 1 222 ? -18.266 8.227 10.719 1 94.5 222 VAL B N 1
ATOM 3743 C CA . VAL B 1 222 ? -17.266 7.93 11.742 1 94.5 222 VAL B CA 1
ATOM 3744 C C . VAL B 1 222 ? -17.75 6.785 12.625 1 94.5 222 VAL B C 1
ATOM 3746 O O . VAL B 1 222 ? -18.766 6.914 13.305 1 94.5 222 VAL B O 1
ATOM 3749 N N . LEU B 1 223 ? -17.062 5.738 12.641 1 95.69 223 LEU B N 1
ATOM 3750 C CA . LEU B 1 223 ? -17.406 4.57 13.445 1 95.69 223 LEU B CA 1
ATOM 3751 C C . LEU B 1 223 ? -16.812 4.664 14.836 1 95.69 223 LEU B C 1
ATOM 3753 O O . LEU B 1 223 ? -17.375 4.164 15.805 1 95.69 223 LEU B O 1
ATOM 3757 N N . ALA B 1 224 ? -15.648 5.172 14.906 1 96.88 224 ALA B N 1
ATOM 3758 C CA . ALA B 1 224 ? -14.914 5.305 16.156 1 96.88 224 ALA B CA 1
ATOM 3759 C C . ALA B 1 224 ? -13.844 6.391 16.062 1 96.88 224 ALA B C 1
ATOM 3761 O O . ALA B 1 224 ? -13.367 6.703 14.969 1 96.88 224 ALA B O 1
ATOM 3762 N N . SER B 1 225 ? -13.594 6.977 17.156 1 96.81 225 SER B N 1
ATOM 3763 C CA . SER B 1 225 ? -12.523 7.965 17.297 1 96.81 225 SER B CA 1
ATOM 3764 C C . SER B 1 225 ? -11.898 7.906 18.688 1 96.81 225 SER B C 1
ATOM 3766 O O . SER B 1 225 ? -12.602 7.816 19.688 1 96.81 225 SER B O 1
ATOM 3768 N N . GLY B 1 226 ? -10.625 7.887 18.719 1 97.75 226 GLY B N 1
ATOM 3769 C CA . GLY B 1 226 ? -9.93 7.82 20 1 97.75 226 GLY B CA 1
ATOM 3770 C C . GLY B 1 226 ? -8.445 7.586 19.859 1 97.75 226 GLY B C 1
ATOM 3771 O O . GLY B 1 226 ? -7.906 7.617 18.75 1 97.75 226 GLY B O 1
ATOM 3772 N N . THR B 1 227 ? -7.797 7.5 21 1 98.12 227 THR B N 1
ATOM 3773 C CA . THR B 1 227 ? -6.375 7.16 21.016 1 98.12 227 THR B CA 1
ATOM 3774 C C . THR B 1 227 ? -6.148 5.773 20.422 1 98.12 227 THR B C 1
ATOM 3776 O O . THR B 1 227 ? -7.094 4.996 20.266 1 98.12 227 THR B O 1
ATOM 3779 N N . PRO B 1 228 ? -4.906 5.477 19.984 1 98 228 PRO B N 1
ATOM 3780 C CA . PRO B 1 228 ? -4.613 4.133 19.484 1 98 228 PRO B CA 1
ATOM 3781 C C . PRO B 1 228 ? -5.055 3.035 20.453 1 98 228 PRO B C 1
ATOM 3783 O O . PRO B 1 228 ? -5.605 2.018 20.016 1 98 228 PRO B O 1
ATOM 3786 N N . GLU B 1 229 ? -4.898 3.234 21.75 1 97.62 229 GLU B N 1
ATOM 3787 C CA . GLU B 1 229 ? -5.293 2.246 22.75 1 97.62 229 GLU B CA 1
ATOM 3788 C C . GLU B 1 229 ? -6.809 2.041 22.75 1 97.62 229 GLU B C 1
ATOM 3790 O O . GLU B 1 229 ? -7.285 0.922 22.938 1 97.62 229 GLU B O 1
ATOM 3795 N N . GLU B 1 230 ? -7.504 3.1 22.5 1 97.25 230 GLU B N 1
ATOM 3796 C CA . GLU B 1 230 ? -8.961 3.049 22.516 1 97.25 230 GLU B CA 1
ATOM 3797 C C . GLU B 1 230 ? -9.508 2.404 21.25 1 97.25 230 GLU B C 1
ATOM 3799 O O . GLU B 1 230 ? -10.547 1.744 21.281 1 97.25 230 GLU B O 1
ATOM 3804 N N . VAL B 1 231 ? -8.828 2.594 20.156 1 96.94 231 VAL B N 1
ATOM 3805 C CA . VAL B 1 231 ? -9.312 2.154 18.859 1 96.94 231 VAL B CA 1
ATOM 3806 C C . VAL B 1 231 ? -8.836 0.729 18.578 1 96.94 231 VAL B C 1
ATOM 3808 O O . VAL B 1 231 ? -9.469 -0.002 17.812 1 96.94 231 VAL B O 1
ATOM 3811 N N . ALA B 1 232 ? -7.727 0.325 19.188 1 97.25 232 ALA B N 1
ATOM 3812 C CA . ALA B 1 232 ? -7.191 -1.016 18.969 1 97.25 232 ALA B CA 1
ATOM 3813 C C . ALA B 1 232 ? -8.117 -2.08 19.547 1 97.25 232 ALA B C 1
ATOM 3815 O O . ALA B 1 232 ? -7.887 -2.58 20.641 1 97.25 232 ALA B O 1
ATOM 3816 N N . ASP B 1 233 ? -9.117 -2.441 18.859 1 97.06 233 ASP B N 1
ATOM 3817 C CA . ASP B 1 233 ? -10.18 -3.369 19.219 1 97.06 233 ASP B CA 1
ATOM 3818 C C . ASP B 1 233 ? -10.5 -4.316 18.062 1 97.06 233 ASP B C 1
ATOM 3820 O O . ASP B 1 233 ? -10.977 -3.883 17 1 97.06 233 ASP B O 1
ATOM 3824 N N . PRO B 1 234 ? -10.289 -5.656 18.312 1 96.75 234 PRO B N 1
ATOM 3825 C CA . PRO B 1 234 ? -10.562 -6.621 17.234 1 96.75 234 PRO B CA 1
ATOM 3826 C C . PRO B 1 234 ? -11.961 -6.484 16.656 1 96.75 234 PRO B C 1
ATOM 3828 O O . PRO B 1 234 ? -12.156 -6.637 15.453 1 96.75 234 PRO B O 1
ATOM 3831 N N . ALA B 1 235 ? -12.906 -6.168 17.484 1 97.31 235 ALA B N 1
ATOM 3832 C CA . ALA B 1 235 ? -14.281 -6.023 17 1 97.31 235 ALA B CA 1
ATOM 3833 C C . ALA B 1 235 ? -14.414 -4.84 16.062 1 97.31 235 ALA B C 1
ATOM 3835 O O . ALA B 1 235 ? -15.141 -4.91 15.062 1 97.31 235 ALA B O 1
ATOM 3836 N N . LEU B 1 236 ? -13.75 -3.793 16.375 1 97.12 236 LEU B N 1
ATOM 3837 C CA . LEU B 1 236 ? -13.789 -2.611 15.516 1 97.12 236 LEU B CA 1
ATOM 3838 C C . LEU B 1 236 ? -13.188 -2.91 14.148 1 97.12 236 LEU B C 1
ATOM 3840 O O . LEU B 1 236 ? -13.758 -2.543 13.117 1 97.12 236 LEU B O 1
ATOM 3844 N N . PHE B 1 237 ? -12.039 -3.605 14.125 1 96.31 237 PHE B N 1
ATOM 3845 C CA . PHE B 1 237 ? -11.367 -3.891 12.867 1 96.31 237 PHE B CA 1
ATOM 3846 C C . PHE B 1 237 ? -12.156 -4.902 12.047 1 96.31 237 PHE B C 1
ATOM 3848 O O . PHE B 1 237 ? -12.148 -4.848 10.812 1 96.31 237 PHE B O 1
ATOM 3855 N N . ARG B 1 238 ? -12.812 -5.816 12.719 1 95.25 238 ARG B N 1
ATOM 3856 C CA . ARG B 1 238 ? -13.727 -6.707 12.016 1 95.25 238 ARG B CA 1
ATOM 3857 C C . ARG B 1 238 ? -14.836 -5.918 11.328 1 95.25 238 ARG B C 1
ATOM 3859 O O . ARG B 1 238 ? -15.172 -6.18 10.172 1 95.25 238 ARG B O 1
ATOM 3866 N N . ASP B 1 239 ? -15.328 -4.996 12.047 1 95.38 239 ASP B N 1
ATOM 3867 C CA . ASP B 1 239 ? -16.391 -4.164 11.508 1 95.38 239 ASP B CA 1
ATOM 3868 C C . ASP B 1 239 ? -15.883 -3.287 10.367 1 95.38 239 ASP B C 1
ATOM 3870 O O . ASP B 1 239 ? -16.562 -3.107 9.359 1 95.38 239 ASP B O 1
ATOM 3874 N N . LEU B 1 240 ? -14.719 -2.727 10.523 1 94.75 240 LEU B N 1
ATOM 3875 C CA . LEU B 1 240 ? -14.148 -1.783 9.562 1 94.75 240 LEU B CA 1
ATOM 3876 C C . LEU B 1 240 ? -13.75 -2.492 8.273 1 94.75 240 LEU B C 1
ATOM 3878 O O . LEU B 1 240 ? -14.078 -2.029 7.18 1 94.75 240 LEU B O 1
ATOM 3882 N N . TYR B 1 241 ? -13.023 -3.664 8.453 1 93.19 241 TYR B N 1
ATOM 3883 C CA . TYR B 1 241 ? -12.336 -4.238 7.301 1 93.19 241 TYR B CA 1
ATOM 3884 C C . TYR B 1 241 ? -12.812 -5.664 7.043 1 93.19 241 TYR B C 1
ATOM 3886 O O . TYR B 1 241 ? -12.406 -6.293 6.059 1 93.19 241 TYR B O 1
ATOM 3894 N N . GLY B 1 242 ? -13.617 -6.223 7.934 1 90.44 242 GLY B N 1
ATOM 3895 C CA . GLY B 1 242 ? -14.016 -7.613 7.793 1 90.44 242 GLY B CA 1
ATOM 3896 C C . GLY B 1 242 ? -12.883 -8.594 8.016 1 90.44 242 GLY B C 1
ATOM 3897 O O . GLY B 1 242 ? -12.812 -9.633 7.355 1 90.44 242 GLY B O 1
ATOM 3898 N N . ILE B 1 243 ? -12.008 -8.195 8.914 1 89.5 243 ILE B N 1
ATOM 3899 C CA . ILE B 1 243 ? -10.836 -9.031 9.133 1 89.5 243 ILE B CA 1
ATOM 3900 C C . ILE B 1 243 ? -10.727 -9.398 10.609 1 89.5 243 ILE B C 1
ATOM 3902 O O . ILE B 1 243 ? -11.086 -8.602 11.477 1 89.5 243 ILE B O 1
ATOM 3906 N N . GLU B 1 244 ? -10.289 -10.578 10.805 1 93.25 244 GLU B N 1
ATOM 3907 C CA . GLU B 1 244 ? -9.977 -10.984 12.164 1 93.25 244 GLU B CA 1
ATOM 3908 C C . GLU B 1 244 ? -8.539 -10.625 12.531 1 93.25 244 GLU B C 1
ATOM 3910 O O . GLU B 1 244 ? -7.613 -10.914 11.773 1 93.25 244 GLU B O 1
ATOM 3915 N N . VAL B 1 245 ? -8.445 -9.969 13.719 1 95.31 245 VAL B N 1
ATOM 3916 C CA . VAL B 1 245 ? -7.105 -9.562 14.133 1 95.31 245 VAL B CA 1
ATOM 3917 C C . VAL B 1 245 ? -6.906 -9.883 15.617 1 95.31 245 VAL B C 1
ATOM 3919 O O . VAL B 1 245 ? -7.875 -10.133 16.344 1 95.31 245 VAL B O 1
ATOM 3922 N N . VAL B 1 246 ? -5.672 -9.953 16.031 1 95.94 246 VAL B N 1
ATOM 3923 C CA . VAL B 1 246 ? -5.277 -9.977 17.438 1 95.94 246 VAL B CA 1
ATOM 3924 C C . VAL B 1 246 ? -4.484 -8.719 17.766 1 95.94 246 VAL B C 1
ATOM 3926 O O . VAL B 1 246 ? -3.586 -8.328 17.031 1 95.94 246 VAL B O 1
ATOM 3929 N N . CYS B 1 247 ? -4.906 -8.062 18.812 1 96.44 247 CYS B N 1
ATOM 3930 C CA . CYS B 1 247 ? -4.184 -6.879 19.266 1 96.44 247 CYS B CA 1
ATOM 3931 C C . CYS B 1 247 ? -3.07 -7.254 20.234 1 96.44 247 CYS B C 1
ATOM 3933 O O . CYS B 1 247 ? -3.285 -8.039 21.156 1 96.44 247 CYS B O 1
ATOM 3935 N N . ILE B 1 248 ? -1.93 -6.684 20 1 95.38 248 ILE B N 1
ATOM 3936 C CA . ILE B 1 248 ? -0.786 -6.934 20.875 1 95.38 248 ILE B CA 1
ATOM 3937 C C . ILE B 1 248 ? -0.15 -5.605 21.281 1 95.38 248 ILE B C 1
ATOM 3939 O O . ILE B 1 248 ? -0.405 -4.57 20.656 1 95.38 248 ILE B O 1
ATOM 3943 N N . SER B 1 249 ? 0.628 -5.641 22.359 1 95.38 249 SER B N 1
ATOM 3944 C CA . SER B 1 249 ? 1.401 -4.469 22.766 1 95.38 249 SER B CA 1
ATOM 3945 C C . SER B 1 249 ? 2.775 -4.461 22.109 1 95.38 249 SER B C 1
ATOM 3947 O O . SER B 1 249 ? 3.506 -5.453 22.172 1 95.38 249 SER B O 1
ATOM 3949 N N . HIS B 1 250 ? 3.086 -3.432 21.453 1 94 250 HIS B N 1
ATOM 3950 C CA . HIS B 1 250 ? 4.41 -3.314 20.859 1 94 250 HIS B CA 1
ATOM 3951 C C . HIS B 1 250 ? 5.508 -3.533 21.891 1 94 250 HIS B C 1
ATOM 3953 O O . HIS B 1 250 ? 5.504 -2.896 22.953 1 94 250 HIS B O 1
ATOM 3959 N N . PRO B 1 251 ? 6.465 -4.305 21.594 1 91.56 251 PRO B N 1
ATOM 3960 C CA . PRO B 1 251 ? 7.457 -4.684 22.609 1 91.56 251 PRO B CA 1
ATOM 3961 C C . PRO B 1 251 ? 8.359 -3.52 23.016 1 91.56 251 PRO B C 1
ATOM 3963 O O . PRO B 1 251 ? 8.891 -3.506 24.125 1 91.56 251 PRO B O 1
ATOM 3966 N N . VAL B 1 252 ? 8.492 -2.533 22.219 1 90.81 252 VAL B N 1
ATOM 3967 C CA . VAL B 1 252 ? 9.406 -1.432 22.484 1 90.81 252 VAL B CA 1
ATOM 3968 C C . VAL B 1 252 ? 8.617 -0.187 22.875 1 90.81 252 VAL B C 1
ATOM 3970 O O . VAL B 1 252 ? 8.828 0.37 23.953 1 90.81 252 VAL B O 1
ATOM 3973 N N . SER B 1 253 ? 7.645 0.186 22.125 1 90.06 253 SER B N 1
ATOM 3974 C CA . SER B 1 253 ? 6.949 1.449 22.344 1 90.06 253 SER B CA 1
ATOM 3975 C C . SER B 1 253 ? 5.746 1.267 23.266 1 90.06 253 SER B C 1
ATOM 3977 O O . SER B 1 253 ? 5.223 2.24 23.812 1 90.06 253 SER B O 1
ATOM 3979 N N . GLY B 1 254 ? 5.25 0.038 23.344 1 93.31 254 GLY B N 1
ATOM 3980 C CA . GLY B 1 254 ? 4.066 -0.231 24.141 1 93.31 254 GLY B CA 1
ATOM 3981 C C . GLY B 1 254 ? 2.773 0.113 23.422 1 93.31 254 GLY B C 1
ATOM 3982 O O . GLY B 1 254 ? 1.687 -0.209 23.906 1 93.31 254 GLY B O 1
ATOM 3983 N N . ARG B 1 255 ? 2.865 0.718 22.359 1 95.06 255 ARG B N 1
ATOM 3984 C CA . ARG B 1 255 ? 1.677 1.067 21.594 1 95.06 255 ARG B CA 1
ATOM 3985 C C . ARG B 1 255 ? 0.996 -0.18 21.031 1 95.06 255 ARG B C 1
ATOM 3987 O O . ARG B 1 255 ? 1.657 -1.182 20.75 1 95.06 255 ARG B O 1
ATOM 3994 N N . PRO B 1 256 ? -0.3 -0.06 20.906 1 97.25 256 PRO B N 1
ATOM 3995 C CA . PRO B 1 256 ? -0.986 -1.24 20.375 1 97.25 256 PRO B CA 1
ATOM 3996 C C . PRO B 1 256 ? -0.644 -1.514 18.906 1 97.25 256 PRO B C 1
ATOM 3998 O O . PRO B 1 256 ? -0.449 -0.576 18.141 1 97.25 256 PRO B O 1
ATOM 4001 N N . GLN B 1 257 ? -0.528 -2.74 18.578 1 96.62 257 GLN B N 1
ATOM 4002 C CA . GLN B 1 257 ? -0.365 -3.242 17.219 1 96.62 257 GLN B CA 1
ATOM 4003 C C . GLN B 1 257 ? -1.337 -4.387 16.938 1 96.62 257 GLN B C 1
ATOM 4005 O O . GLN B 1 257 ? -1.902 -4.973 17.859 1 96.62 257 GLN B O 1
ATOM 4010 N N . VAL B 1 258 ? -1.542 -4.641 15.695 1 95.81 258 VAL B N 1
ATOM 4011 C CA . VAL B 1 258 ? -2.459 -5.723 15.352 1 95.81 258 VAL B CA 1
ATOM 4012 C C . VAL B 1 258 ? -1.752 -6.734 14.453 1 95.81 258 VAL B C 1
ATOM 4014 O O . VAL B 1 258 ? -0.902 -6.363 13.641 1 95.81 258 VAL B O 1
ATOM 4017 N N . VAL B 1 259 ? -2.062 -7.988 14.633 1 95.19 259 VAL B N 1
ATOM 4018 C CA . VAL B 1 259 ? -1.653 -9.055 13.727 1 95.19 259 VAL B CA 1
ATOM 4019 C C . VAL B 1 259 ? -2.887 -9.703 13.109 1 95.19 259 VAL B C 1
ATOM 4021 O O . VAL B 1 259 ? -3.877 -9.961 13.797 1 95.19 259 VAL B O 1
ATOM 4024 N N . PHE B 1 260 ? -2.863 -9.867 11.836 1 94.06 260 PHE B N 1
ATOM 4025 C CA . PHE B 1 260 ? -4.012 -10.391 11.109 1 94.06 260 PHE B CA 1
ATOM 4026 C C . PHE B 1 260 ? -4.105 -11.906 11.266 1 94.06 260 PHE B C 1
ATOM 4028 O O . PHE B 1 260 ? -3.094 -12.609 11.18 1 94.06 260 PHE B O 1
ATOM 4035 N N . VAL B 1 261 ? -5.27 -12.359 11.516 1 92.69 261 VAL B N 1
ATOM 4036 C CA . VAL B 1 261 ? -5.508 -13.805 11.578 1 92.69 261 VAL B CA 1
ATOM 4037 C C . VAL B 1 261 ? -5.75 -14.344 10.172 1 92.69 261 VAL B C 1
ATOM 4039 O O . VAL B 1 261 ? -6.605 -13.836 9.438 1 92.69 261 VAL B O 1
ATOM 4042 N N . PRO B 1 262 ? -4.938 -15.266 9.82 1 85.31 262 PRO B N 1
ATOM 4043 C CA . PRO B 1 262 ? -5.078 -15.797 8.461 1 85.31 262 PRO B CA 1
ATOM 4044 C C . PRO B 1 262 ? -6.441 -16.438 8.219 1 85.31 262 PRO B C 1
ATOM 4046 O O . PRO B 1 262 ? -7.062 -16.953 9.148 1 85.31 262 PRO B O 1
ATOM 4049 N N . GLU B 1 263 ? -7.043 -16.156 7.059 1 75.94 263 GLU B N 1
ATOM 4050 C CA . GLU B 1 263 ? -8.305 -16.781 6.68 1 75.94 263 GLU B CA 1
ATOM 4051 C C . GLU B 1 263 ? -8.195 -18.297 6.73 1 75.94 263 GLU B C 1
ATOM 4053 O O . GLU B 1 263 ? -7.098 -18.859 6.621 1 75.94 263 GLU B O 1
ATOM 4058 N N . ALA B 1 264 ? -9.398 -18.969 7.238 1 58.88 264 ALA B N 1
ATOM 4059 C CA . ALA B 1 264 ? -9.492 -20.422 7.391 1 58.88 264 ALA B CA 1
ATOM 4060 C C . ALA B 1 264 ? -9.023 -21.141 6.129 1 58.88 264 ALA B C 1
ATOM 4062 O O . ALA B 1 264 ? -9.227 -20.641 5.016 1 58.88 264 ALA B O 1
ATOM 4063 N N . GLY B 1 265 ? -7.961 -22.094 6.23 1 54.03 265 GLY B N 1
ATOM 4064 C CA . GLY B 1 265 ? -7.281 -22.984 5.297 1 54.03 265 GLY B CA 1
ATOM 4065 C C . GLY B 1 265 ? -5.77 -22.844 5.344 1 54.03 265 GLY B C 1
ATOM 4066 O O . GLY B 1 265 ? -5.066 -23.422 4.512 1 54.03 265 GLY B O 1
ATOM 4067 N N . LEU B 1 266 ? -5.414 -21.797 5.949 1 48 266 LEU B N 1
ATOM 4068 C CA . LEU B 1 266 ? -3.986 -21.906 6.219 1 48 266 LEU B CA 1
ATOM 4069 C C . LEU B 1 266 ? -3.736 -22.766 7.457 1 48 266 LEU B C 1
ATOM 4071 O O . LEU B 1 266 ? -4.52 -22.734 8.406 1 48 266 LEU B O 1
#

InterPro domains:
  IPR003439 ABC transporter-like, ATP-binding domain [PF00005] (25-172)
  IPR003439 ABC transporter-like, ATP-binding domain [PS50893] (8-244)
  IPR003593 AAA+ ATPase domain [SM00382] (32-221)
  IPR017871 ABC transporter-like, conserved site [PS00211] (144-158)
  IPR027417 P-loop containing nucleoside triphosphate hydrolase [G3DSA:3.40.50.300] (7-260)
  IPR027417 P-loop containing nucleoside triphosphate hydrolase [SSF52540] (6-233)

Organism: Winmispira thermophila (strain ATCC 700085 / DSM 6578 / Z-1203) (NCBI:txid869211)

pLDDT: mean 89.09, std 10.48, range [41.16, 98.31]

Sequence (532 aa):
MAQDEVVLRCEGVGASLGDRRVLDAVGVWVKRGEVVGVLGPNGAGKSTLLRLVVRVLEPEVECVWVCGEEVRSLSQKEIARRVGYVPQQVVVPFPFTLEEVVRMGRWPHLGRLQPEGERDVRAVREAMEEVGVWGIRGRRVGEVSGGELQRVVLARAFAQEPAVLLLDEPTSHLDPGFACRVMGLVRGVCRRRGVGALATFHDINLALLYADRLVCLKEGKVLASGTPEEVADPALFRDLYGIEVVCISHPVSGRPQVVFVPEAGLMAQDEVVLRCEGVGASLGDRRVLDAVGVWVKRGEVVGVLGPNGAGKSTLLRLVVRVLEPEVECVWVCGEEVRSLSQKEIARRVGYVPQQVVVPFPFTLEEVVRMGRWPHLGRLQPEGERDVRAVREAMEEVGVWGIRGRRVGEVSGGELQRVVLARAFAQEPAVLLLDEPTSHLDPGFACRVMGLVRGVCRRRGVGALATFHDINLALLYADRLVCLKEGKVLASGTPEEVADPALFRDLYGIEVVCISHPVSGRPQVVFVPEAGL